Protein AF-G0P9N5-F1 (afdb_monomer_lite)

Structure (mmCIF, N/CA/C/O backbone):
data_AF-G0P9N5-F1
#
_entry.id   AF-G0P9N5-F1
#
loop_
_atom_site.group_PDB
_atom_site.id
_atom_site.type_symbol
_atom_site.label_atom_id
_atom_site.label_alt_id
_atom_site.label_comp_id
_atom_site.label_asym_id
_atom_site.label_entity_id
_atom_site.label_seq_id
_atom_site.pdbx_PDB_ins_code
_atom_site.Cartn_x
_atom_site.Cartn_y
_atom_site.Cartn_z
_atom_site.occupancy
_atom_site.B_iso_or_equiv
_atom_site.auth_seq_id
_atom_site.auth_comp_id
_atom_site.auth_asym_id
_atom_site.auth_atom_id
_atom_site.pdbx_PDB_model_num
ATOM 1 N N . MET A 1 1 ? 4.179 -7.956 20.079 1.00 79.69 1 MET A N 1
ATOM 2 C CA . MET A 1 1 ? 4.029 -6.552 19.658 1.00 79.69 1 MET A CA 1
ATOM 3 C C . MET A 1 1 ? 4.506 -5.676 20.806 1.00 79.69 1 MET A C 1
ATOM 5 O O . MET A 1 1 ? 4.183 -6.007 21.941 1.00 79.69 1 MET A O 1
ATOM 9 N N . ASP A 1 2 ? 5.314 -4.640 20.564 1.00 86.56 2 ASP A N 1
ATOM 10 C CA . ASP A 1 2 ? 5.724 -3.735 21.650 1.00 86.56 2 ASP A CA 1
ATOM 11 C C . ASP A 1 2 ? 4.622 -2.709 21.984 1.00 86.56 2 ASP A C 1
ATOM 13 O O . ASP A 1 2 ? 3.670 -2.524 21.223 1.00 86.56 2 ASP A O 1
ATOM 17 N N . SER A 1 3 ? 4.742 -2.040 23.137 1.00 86.06 3 SER A N 1
ATOM 18 C CA . SER A 1 3 ? 3.736 -1.074 23.605 1.00 86.06 3 SER A CA 1
ATOM 19 C C . SER A 1 3 ? 3.546 0.111 22.653 1.00 86.06 3 SER A C 1
ATOM 21 O O . SER A 1 3 ? 2.444 0.643 22.566 1.00 86.06 3 SER A O 1
ATOM 23 N N . TYR A 1 4 ? 4.588 0.515 21.920 1.00 90.88 4 TYR A N 1
ATOM 24 C CA . TYR A 1 4 ? 4.510 1.639 20.989 1.00 90.88 4 TYR A CA 1
ATOM 25 C C . TYR A 1 4 ? 3.725 1.252 19.738 1.00 90.88 4 TYR A C 1
ATOM 27 O O . TYR A 1 4 ? 2.797 1.953 19.354 1.00 90.88 4 TYR A O 1
ATOM 35 N N . GLN A 1 5 ? 4.045 0.098 19.156 1.00 91.69 5 GLN A N 1
ATOM 36 C CA . GLN A 1 5 ? 3.329 -0.480 18.030 1.00 91.69 5 GLN A CA 1
ATOM 37 C C . GLN A 1 5 ? 1.848 -0.701 18.365 1.00 91.69 5 GLN A C 1
ATOM 39 O O . GLN A 1 5 ? 0.989 -0.397 17.539 1.00 91.69 5 GLN A O 1
ATOM 44 N N . MET A 1 6 ? 1.545 -1.141 19.590 1.00 91.19 6 MET A N 1
ATOM 45 C CA . MET A 1 6 ? 0.173 -1.337 20.063 1.00 91.19 6 MET A CA 1
ATOM 46 C C . MET A 1 6 ? -0.687 -0.071 19.935 1.00 91.19 6 MET A C 1
ATOM 48 O O . MET A 1 6 ? -1.856 -0.169 19.579 1.00 91.19 6 MET A O 1
ATOM 52 N N . GLN A 1 7 ? -0.114 1.122 20.141 1.00 92.69 7 GLN A N 1
ATOM 53 C CA . GLN A 1 7 ? -0.856 2.387 20.037 1.00 92.69 7 GLN A CA 1
ATOM 54 C C . GLN A 1 7 ? -1.383 2.655 18.619 1.00 92.69 7 GLN A C 1
ATOM 56 O O . GLN A 1 7 ? -2.478 3.188 18.465 1.00 92.69 7 GLN A O 1
ATOM 61 N N . PHE A 1 8 ? -0.647 2.250 17.579 1.00 95.06 8 PHE A N 1
ATOM 62 C CA . PHE A 1 8 ? -1.079 2.413 16.184 1.00 95.06 8 PHE A CA 1
ATOM 63 C C . PHE A 1 8 ? -2.264 1.498 15.874 1.00 95.06 8 PHE A C 1
ATOM 65 O O . PHE A 1 8 ? -3.243 1.923 15.265 1.00 95.06 8 PHE A O 1
ATOM 72 N N . PHE A 1 9 ? -2.195 0.249 16.337 1.00 93.00 9 PHE A N 1
ATOM 73 C CA . PHE A 1 9 ? -3.272 -0.722 16.160 1.00 93.00 9 PHE A CA 1
ATOM 74 C C . PHE A 1 9 ? -4.510 -0.388 16.996 1.00 93.00 9 PHE A C 1
ATOM 76 O O . PHE A 1 9 ? -5.629 -0.550 16.517 1.00 93.00 9 PHE A O 1
ATOM 83 N N . MET A 1 10 ? -4.325 0.144 18.206 1.00 92.25 10 MET A N 1
ATOM 84 C CA . MET A 1 10 ? -5.418 0.685 19.014 1.00 92.25 10 MET A CA 1
ATOM 85 C C . MET A 1 10 ? -6.109 1.848 18.305 1.00 92.25 10 MET A C 1
ATOM 87 O O . MET A 1 10 ? -7.334 1.847 18.195 1.00 92.25 10 MET A O 1
ATOM 91 N N . LEU A 1 11 ? -5.344 2.807 17.771 1.00 94.69 11 LEU A N 1
ATOM 92 C CA . LEU A 1 11 ? -5.915 3.915 17.009 1.00 94.69 11 LEU A CA 1
ATOM 93 C C . LEU A 1 11 ? -6.692 3.407 15.787 1.00 94.69 11 LEU A C 1
ATOM 95 O O . LEU A 1 11 ? -7.802 3.871 15.549 1.00 94.69 11 LEU A O 1
ATOM 99 N N . ALA A 1 12 ? -6.155 2.424 15.057 1.00 92.88 12 ALA A N 1
ATOM 100 C CA . ALA A 1 12 ? -6.834 1.823 13.910 1.00 92.88 12 ALA A CA 1
ATOM 101 C C . ALA A 1 12 ? -8.199 1.231 14.292 1.00 92.88 12 ALA A C 1
ATOM 103 O O . ALA A 1 12 ? -9.190 1.505 13.618 1.00 92.88 12 ALA A O 1
ATOM 104 N N . ARG A 1 13 ? -8.285 0.519 15.424 1.00 90.81 13 ARG A N 1
ATOM 105 C CA . ARG A 1 13 ? -9.559 -0.021 15.931 1.00 90.81 13 ARG A CA 1
ATOM 106 C C . ARG A 1 13 ? -10.547 1.055 16.365 1.00 90.81 13 ARG A C 1
ATOM 108 O O . ARG A 1 13 ? -11.743 0.897 16.144 1.00 90.81 13 ARG A O 1
ATOM 115 N N . ILE A 1 14 ? -10.072 2.146 16.961 1.00 91.75 14 ILE A N 1
ATOM 116 C CA . ILE A 1 14 ? -10.940 3.273 17.334 1.00 91.75 14 ILE A CA 1
ATOM 117 C C . ILE A 1 14 ? -11.483 3.969 16.077 1.00 91.75 14 ILE A C 1
ATOM 119 O O . ILE A 1 14 ? -12.659 4.326 16.034 1.00 91.75 14 ILE A O 1
ATOM 123 N N . VAL A 1 15 ? -10.655 4.123 15.039 1.00 91.44 15 VAL A N 1
ATOM 124 C CA . VAL A 1 15 ? -11.081 4.656 13.734 1.00 91.44 15 VAL A CA 1
ATOM 125 C C . VAL A 1 15 ? -12.124 3.745 13.083 1.00 91.44 15 VAL A C 1
ATOM 127 O O . VAL A 1 15 ? -13.168 4.235 12.659 1.00 91.44 15 VAL A O 1
ATOM 130 N N . GLU A 1 16 ? -11.909 2.427 13.079 1.00 88.75 16 GLU A N 1
ATOM 131 C CA . GLU A 1 16 ? -12.883 1.445 12.572 1.00 88.75 16 GLU A CA 1
ATOM 132 C C . GLU A 1 16 ? -14.216 1.458 13.326 1.00 88.75 16 GLU A C 1
ATOM 134 O O . GLU A 1 16 ? -15.265 1.243 12.718 1.00 88.75 16 GLU A O 1
ATOM 139 N N . ALA A 1 17 ? -14.205 1.741 14.632 1.00 85.12 17 ALA A N 1
ATOM 140 C CA . ALA A 1 17 ? -15.429 1.852 15.423 1.00 85.12 17 ALA A CA 1
ATOM 141 C C . ALA A 1 17 ? -16.330 3.028 14.980 1.00 85.12 17 ALA A C 1
ATOM 143 O O . ALA A 1 17 ? -17.508 3.069 15.337 1.00 85.12 17 ALA A O 1
ATOM 144 N N . ASN A 1 18 ? -15.799 3.949 14.163 1.00 84.06 18 ASN A N 1
ATOM 145 C CA . ASN A 1 18 ? -16.530 5.007 13.463 1.00 84.06 18 ASN A CA 1
ATOM 146 C C . ASN A 1 18 ? -17.290 5.983 14.389 1.00 84.06 18 ASN A C 1
ATOM 148 O O . ASN A 1 18 ? -18.341 6.515 14.025 1.00 84.06 18 ASN A O 1
ATOM 152 N N . ASN A 1 19 ? -16.748 6.242 15.585 1.00 87.25 19 ASN A N 1
ATOM 153 C CA . ASN A 1 19 ? -17.255 7.235 16.535 1.00 87.25 19 ASN A CA 1
ATOM 154 C C . ASN A 1 19 ? -16.363 8.489 16.524 1.00 87.25 19 ASN A C 1
ATOM 156 O O . ASN A 1 19 ? -15.236 8.470 17.016 1.00 87.25 19 ASN A O 1
ATOM 160 N N . ASN A 1 20 ? -16.864 9.597 15.967 1.00 89.00 20 ASN A N 1
ATOM 161 C CA . ASN A 1 20 ? -16.078 10.816 15.750 1.00 89.00 20 ASN A CA 1
ATOM 162 C C . ASN A 1 20 ? -15.475 11.428 17.023 1.00 89.00 20 ASN A C 1
ATOM 164 O O . ASN A 1 20 ? -14.359 11.952 16.959 1.00 89.00 20 ASN A O 1
ATOM 168 N N . ASP A 1 21 ? -16.177 11.383 18.153 1.00 88.88 21 ASP A N 1
ATOM 169 C CA . ASP A 1 21 ? -15.684 11.982 19.397 1.00 88.88 21 ASP A CA 1
ATOM 170 C C . ASP A 1 21 ? -14.519 11.149 19.946 1.00 88.88 21 ASP A C 1
ATOM 172 O O . ASP A 1 21 ? -13.428 11.676 20.177 1.00 88.88 21 ASP A O 1
ATOM 176 N N . SER A 1 22 ? -14.700 9.827 20.006 1.00 89.44 22 SER A N 1
ATOM 177 C CA . SER A 1 22 ? -13.661 8.875 20.410 1.00 89.44 22 SER A CA 1
ATOM 178 C C . SER A 1 22 ? -12.437 8.918 19.497 1.00 89.44 22 SER A C 1
ATOM 180 O O . SER A 1 22 ? -11.307 8.911 19.987 1.00 89.44 22 SER A O 1
ATOM 182 N N . ILE A 1 23 ? -12.639 9.028 18.179 1.00 92.62 23 ILE A N 1
ATOM 183 C CA . ILE A 1 23 ? -11.553 9.196 17.204 1.00 92.62 23 ILE A CA 1
ATOM 184 C C . ILE A 1 23 ? -10.782 10.486 17.483 1.00 92.62 23 ILE A C 1
ATOM 186 O O . ILE A 1 23 ? -9.555 10.468 17.529 1.00 92.62 23 ILE A O 1
ATOM 190 N N . THR A 1 24 ? -11.482 11.600 17.703 1.00 93.94 24 THR A N 1
ATOM 191 C CA . THR A 1 24 ? -10.845 12.901 17.951 1.00 93.94 24 THR A CA 1
ATOM 192 C C . THR A 1 24 ? -9.972 12.859 19.203 1.00 93.94 24 THR A C 1
ATOM 194 O O . THR A 1 24 ? -8.814 13.275 19.155 1.00 93.94 24 THR A O 1
ATOM 197 N N . THR A 1 25 ? -10.488 12.317 20.308 1.00 92.44 25 THR A N 1
ATOM 198 C CA . THR A 1 25 ? -9.721 12.165 21.551 1.00 92.44 25 THR A CA 1
ATOM 199 C C . THR A 1 25 ? -8.531 11.222 21.368 1.00 92.44 25 THR A C 1
ATOM 201 O O . THR A 1 25 ? -7.423 11.548 21.791 1.00 92.44 25 THR A O 1
ATOM 204 N N . ALA A 1 26 ? -8.724 10.084 20.696 1.00 93.44 26 ALA A N 1
ATOM 205 C CA . ALA A 1 26 ? -7.655 9.116 20.465 1.00 93.44 26 ALA A CA 1
ATOM 206 C C . ALA A 1 26 ? -6.523 9.690 19.603 1.00 93.44 26 ALA A C 1
ATOM 208 O O . ALA A 1 26 ? -5.356 9.496 19.932 1.00 93.44 26 ALA A O 1
ATOM 209 N N . VAL A 1 27 ? -6.849 10.444 18.548 1.00 95.00 27 VAL A N 1
ATOM 210 C CA . VAL A 1 27 ? -5.852 11.131 17.712 1.00 95.00 27 VAL A CA 1
ATOM 211 C C . VAL A 1 27 ? -5.059 12.149 18.535 1.00 95.00 27 VAL A C 1
ATOM 213 O O . VAL A 1 27 ? -3.834 12.157 18.464 1.00 95.00 27 VAL A O 1
ATOM 216 N N . GLN A 1 28 ? -5.724 12.957 19.366 1.00 94.44 28 GLN A N 1
ATOM 217 C CA . GLN A 1 28 ? -5.048 13.956 20.205 1.00 94.44 28 GLN A CA 1
ATOM 218 C C . GLN A 1 28 ? -4.079 13.335 21.217 1.00 94.44 28 GLN A C 1
ATOM 220 O O . GLN A 1 28 ? -3.029 13.913 21.491 1.00 94.44 28 GLN A O 1
ATOM 225 N N . GLU A 1 29 ? -4.411 12.177 21.793 1.00 92.38 29 GLU A N 1
ATOM 226 C CA . GLU A 1 29 ? -3.486 11.444 22.665 1.00 92.38 29 GLU A CA 1
ATOM 227 C C . GLU A 1 29 ? -2.353 10.792 21.867 1.00 92.38 29 GLU A C 1
ATOM 229 O O . GLU A 1 29 ? -1.189 10.864 22.265 1.00 92.38 29 GLU A O 1
ATOM 234 N N . PHE A 1 30 ? -2.673 10.212 20.711 1.00 94.56 30 PHE A N 1
ATOM 235 C CA . PHE A 1 30 ? -1.700 9.576 19.831 1.00 94.56 30 PHE A CA 1
ATOM 236 C C . PHE A 1 30 ? -0.633 10.561 19.329 1.00 94.56 30 PHE A C 1
ATOM 238 O O . PHE A 1 30 ? 0.551 10.231 19.299 1.00 94.56 30 PHE A O 1
ATOM 245 N N . GLU A 1 31 ? -1.013 11.798 19.007 1.00 93.00 31 GLU A N 1
ATOM 246 C CA . GLU A 1 31 ? -0.085 12.848 18.566 1.00 93.00 31 GLU A CA 1
ATOM 247 C C . GLU A 1 31 ? 0.925 13.279 19.643 1.00 93.00 31 GLU A C 1
ATOM 249 O O . GLU A 1 31 ? 1.965 13.852 19.315 1.00 93.00 31 GLU A O 1
ATOM 254 N N . LYS A 1 32 ? 0.675 12.974 20.925 1.00 93.19 32 LYS A N 1
ATOM 255 C CA . LYS A 1 32 ? 1.631 13.235 22.016 1.00 93.19 32 LYS A CA 1
ATOM 256 C C . LYS A 1 32 ? 2.762 12.208 22.065 1.00 93.19 32 LYS A C 1
ATOM 258 O O . LYS A 1 32 ? 3.743 12.419 22.782 1.00 93.19 32 LYS A O 1
ATOM 263 N N . LEU A 1 33 ? 2.630 11.086 21.356 1.00 91.12 33 LEU A N 1
ATOM 264 C CA . LEU A 1 33 ? 3.639 10.036 21.345 1.00 91.12 33 LEU A CA 1
ATOM 265 C C . LEU A 1 33 ? 4.915 10.510 20.631 1.00 91.12 33 LEU A C 1
ATOM 267 O O . LEU A 1 33 ? 4.849 11.216 19.622 1.00 91.12 33 LEU A O 1
ATOM 271 N N . PRO A 1 34 ? 6.104 10.091 21.102 1.00 89.50 34 PRO A N 1
ATOM 272 C CA . PRO A 1 34 ? 7.343 10.397 20.406 1.00 89.50 34 PRO A CA 1
ATOM 273 C C . PRO A 1 34 ? 7.343 9.735 19.023 1.00 89.50 34 PRO A C 1
ATOM 275 O O . PRO A 1 34 ? 7.032 8.549 18.892 1.00 89.50 34 PRO A O 1
ATOM 278 N N . ARG A 1 35 ? 7.726 10.484 17.986 1.00 89.25 35 ARG A N 1
ATOM 279 C CA . ARG A 1 35 ? 7.916 9.936 16.637 1.00 89.25 35 ARG A CA 1
ATOM 280 C C . ARG A 1 35 ? 9.234 9.168 16.586 1.00 89.25 35 ARG A C 1
ATOM 282 O O . ARG A 1 35 ? 10.292 9.753 16.801 1.00 89.25 35 ARG A O 1
ATOM 289 N N . LYS A 1 36 ? 9.151 7.860 16.346 1.00 90.62 36 LYS A N 1
ATOM 290 C CA . LYS A 1 36 ? 10.304 6.974 16.132 1.00 90.62 36 LYS A CA 1
ATOM 291 C C . LYS A 1 36 ? 10.555 6.775 14.635 1.00 90.62 36 LYS A C 1
ATOM 293 O O . LYS A 1 36 ? 9.676 7.055 13.823 1.00 90.62 36 LYS A O 1
ATOM 298 N N . ASP A 1 37 ? 11.715 6.228 14.281 1.00 87.12 37 ASP A N 1
ATOM 299 C CA . ASP A 1 37 ? 12.141 6.044 12.882 1.00 87.12 37 ASP A CA 1
ATOM 300 C C . ASP A 1 37 ? 11.184 5.174 12.046 1.00 87.12 37 ASP A C 1
ATOM 302 O O . ASP A 1 37 ? 11.067 5.362 10.837 1.00 87.12 37 ASP A O 1
ATOM 306 N N . ASN A 1 38 ? 10.460 4.256 12.696 1.00 90.38 38 ASN A N 1
ATOM 307 C CA . ASN A 1 38 ? 9.492 3.351 12.073 1.00 90.38 38 ASN A CA 1
ATOM 308 C C . ASN A 1 38 ? 8.044 3.880 12.070 1.00 90.38 38 ASN A C 1
ATOM 310 O O . ASN A 1 38 ? 7.113 3.108 11.842 1.00 90.38 38 ASN A O 1
ATOM 314 N N . TYR A 1 39 ? 7.827 5.166 12.369 1.00 93.00 39 TYR A N 1
ATOM 315 C CA . TYR A 1 39 ? 6.491 5.766 12.456 1.00 93.00 39 TYR A CA 1
ATOM 316 C C . TYR A 1 39 ? 5.670 5.549 11.175 1.00 93.00 39 TYR A C 1
ATOM 318 O O . TYR A 1 39 ? 4.539 5.069 11.241 1.00 93.00 39 TYR A O 1
ATOM 326 N N . THR A 1 40 ? 6.249 5.851 10.009 1.00 94.00 40 THR A N 1
ATOM 327 C CA . THR A 1 40 ? 5.569 5.742 8.708 1.00 94.00 40 THR A CA 1
ATOM 328 C C . THR A 1 40 ? 5.185 4.294 8.402 1.00 94.00 40 THR A C 1
ATOM 330 O O . THR A 1 40 ? 4.051 4.015 8.019 1.00 94.00 40 THR A O 1
ATOM 333 N N . GLU A 1 41 ? 6.103 3.357 8.633 1.00 93.81 41 GLU A N 1
ATOM 334 C CA . GLU A 1 41 ? 5.874 1.929 8.434 1.00 93.81 41 GLU A CA 1
ATOM 335 C C . GLU A 1 41 ? 4.774 1.393 9.349 1.00 93.81 41 GLU A C 1
ATOM 337 O O . GLU A 1 41 ? 3.968 0.570 8.924 1.00 93.81 41 GLU A O 1
ATOM 342 N N . LEU A 1 42 ? 4.715 1.856 10.600 1.00 94.69 42 LEU A N 1
ATOM 343 C CA . LEU A 1 42 ? 3.679 1.442 11.543 1.00 94.69 42 LEU A CA 1
ATOM 344 C C . LEU A 1 42 ? 2.299 2.000 11.178 1.00 94.69 42 LEU A C 1
ATOM 346 O O . LEU A 1 42 ? 1.322 1.259 11.282 1.00 94.69 42 LEU A O 1
ATOM 350 N N . MET A 1 43 ? 2.212 3.248 10.704 1.00 95.75 43 MET A N 1
ATOM 351 C CA . MET A 1 43 ? 0.961 3.821 10.181 1.00 95.75 43 MET A CA 1
ATOM 352 C C . MET A 1 43 ? 0.423 3.002 9.001 1.00 95.75 43 MET A C 1
ATOM 354 O O . MET A 1 43 ? -0.761 2.658 8.971 1.00 95.75 43 MET A O 1
ATOM 358 N N . ASP A 1 44 ? 1.297 2.663 8.048 1.00 94.94 44 ASP A N 1
ATOM 359 C CA . ASP A 1 44 ? 0.935 1.877 6.866 1.00 94.94 44 ASP A CA 1
ATOM 360 C C . ASP A 1 44 ? 0.583 0.428 7.243 1.00 94.94 44 ASP A C 1
ATOM 362 O O . ASP A 1 44 ? -0.426 -0.103 6.774 1.00 94.94 44 ASP A O 1
ATOM 366 N N . LYS A 1 45 ? 1.351 -0.197 8.150 1.00 92.88 45 LYS A N 1
ATOM 367 C CA . LYS A 1 45 ? 1.092 -1.561 8.640 1.00 92.88 45 LYS A CA 1
ATOM 368 C C . LYS A 1 45 ? -0.245 -1.657 9.378 1.00 92.88 45 LYS A C 1
ATOM 370 O O . LYS A 1 45 ? -0.967 -2.634 9.190 1.00 92.88 45 LYS A O 1
ATOM 375 N N . ALA A 1 46 ? -0.592 -0.644 10.174 1.00 92.62 46 ALA A N 1
ATOM 376 C CA . ALA A 1 46 ? -1.893 -0.524 10.833 1.00 92.62 46 ALA A CA 1
ATOM 377 C C . ALA A 1 46 ? -3.037 -0.168 9.865 1.00 92.62 46 ALA A C 1
ATOM 379 O O . ALA A 1 46 ? -4.186 -0.088 10.284 1.00 92.62 46 ALA A O 1
ATOM 380 N N . ASN A 1 47 ? -2.735 0.039 8.576 1.00 92.94 47 ASN A N 1
ATOM 381 C CA . ASN A 1 47 ? -3.693 0.380 7.527 1.00 92.94 47 ASN A CA 1
ATOM 382 C C . ASN A 1 47 ? -4.485 1.676 7.806 1.00 92.94 47 ASN A C 1
ATOM 384 O O . ASN A 1 47 ? -5.553 1.894 7.236 1.00 92.94 47 ASN A O 1
ATOM 388 N N . LEU A 1 48 ? -3.951 2.562 8.655 1.00 94.44 48 LEU A N 1
ATOM 389 C CA . LEU A 1 48 ? -4.622 3.791 9.085 1.00 94.44 48 LEU A CA 1
ATOM 390 C C . LEU A 1 48 ? -5.014 4.713 7.916 1.00 94.44 48 LEU A C 1
ATOM 392 O O . LEU A 1 48 ? -6.145 5.199 7.922 1.00 94.44 48 LEU A O 1
ATOM 396 N N . PRO A 1 49 ? -4.164 4.947 6.890 1.00 95.19 49 PRO A N 1
ATOM 397 C CA . PRO A 1 49 ? -4.539 5.817 5.773 1.00 95.19 49 PRO A CA 1
ATOM 398 C C . PRO A 1 49 ? -5.775 5.331 5.015 1.00 95.19 49 PRO A C 1
ATOM 400 O O . PRO A 1 49 ? -6.582 6.144 4.570 1.00 95.19 49 PRO A O 1
ATOM 403 N N . PHE A 1 50 ? -5.931 4.011 4.890 1.00 94.50 50 PHE A N 1
ATOM 404 C CA . PHE A 1 50 ? -7.111 3.413 4.282 1.00 94.50 50 PHE A CA 1
ATOM 405 C C . PHE A 1 50 ? -8.338 3.597 5.178 1.00 94.50 50 PHE A C 1
ATOM 407 O O . PHE A 1 50 ? -9.342 4.105 4.694 1.00 94.50 50 PHE A O 1
ATOM 414 N N . LEU A 1 51 ? -8.235 3.259 6.468 1.00 93.06 51 LEU A N 1
ATOM 415 C CA . LEU A 1 51 ? -9.355 3.290 7.421 1.00 93.06 51 LEU A CA 1
ATOM 416 C C . LEU A 1 51 ? -9.937 4.693 7.656 1.00 93.06 51 LEU A C 1
ATOM 418 O O . LEU A 1 51 ? -11.105 4.844 8.002 1.00 93.06 51 LEU A O 1
ATOM 422 N N . VAL A 1 52 ? -9.126 5.735 7.469 1.00 94.62 52 VAL A N 1
ATOM 423 C CA . VAL A 1 52 ? -9.578 7.132 7.569 1.00 94.62 52 VAL A CA 1
ATOM 424 C C . VAL A 1 52 ? -10.303 7.602 6.309 1.00 94.62 52 VAL A C 1
ATOM 426 O O . VAL A 1 52 ? -11.178 8.465 6.388 1.00 94.62 52 VAL A O 1
ATOM 429 N N . ASP A 1 53 ? -9.949 7.063 5.143 1.00 93.31 53 ASP A N 1
ATOM 430 C CA . ASP A 1 53 ? -10.617 7.401 3.886 1.00 93.31 53 ASP A CA 1
ATOM 431 C C . ASP A 1 53 ? -11.870 6.531 3.660 1.00 93.31 53 ASP A C 1
ATOM 433 O O . ASP A 1 53 ? -12.868 7.014 3.119 1.00 93.31 53 ASP A O 1
ATOM 437 N N . PHE A 1 54 ? -11.825 5.265 4.085 1.00 91.81 54 PHE A N 1
ATOM 438 C CA . PHE A 1 54 ? -12.821 4.234 3.810 1.00 91.81 54 PHE A CA 1
ATOM 439 C C . PHE A 1 54 ? -13.080 3.342 5.027 1.00 91.81 54 PHE A C 1
ATOM 441 O O . PHE A 1 54 ? -12.174 3.052 5.800 1.00 91.81 54 PHE A O 1
ATOM 448 N N . ASN A 1 55 ? -14.310 2.851 5.171 1.00 85.81 55 ASN A N 1
ATOM 449 C CA . ASN A 1 55 ? -14.638 1.802 6.134 1.00 85.81 55 ASN A CA 1
ATOM 450 C C . ASN A 1 55 ? -14.240 0.405 5.604 1.00 85.81 55 ASN A C 1
ATOM 452 O O . ASN A 1 55 ? -13.825 0.250 4.453 1.00 85.81 55 ASN A O 1
ATOM 456 N N . GLU A 1 56 ? -14.402 -0.638 6.426 1.00 78.44 56 GLU A N 1
ATOM 457 C CA . GLU A 1 56 ? -14.084 -2.027 6.043 1.00 78.44 56 GLU A CA 1
ATOM 458 C C . GLU A 1 56 ? -14.849 -2.522 4.799 1.00 78.44 56 GLU A C 1
ATOM 460 O O . GLU A 1 56 ? -14.366 -3.402 4.085 1.00 78.44 56 GLU A O 1
ATOM 465 N N . ALA A 1 57 ? -16.028 -1.956 4.517 1.00 82.56 57 ALA A N 1
ATOM 466 C CA . ALA A 1 57 ? -16.828 -2.279 3.336 1.00 82.56 57 ALA A CA 1
ATOM 467 C C . ALA A 1 57 ? -16.357 -1.544 2.063 1.00 82.56 57 ALA A C 1
ATOM 469 O O . ALA A 1 57 ? -16.881 -1.801 0.979 1.00 82.56 57 ALA A O 1
ATOM 470 N N . GLY A 1 58 ? -15.368 -0.651 2.172 1.00 81.75 58 GLY A N 1
ATOM 471 C CA . GLY A 1 58 ? -14.873 0.175 1.070 1.00 81.75 58 GLY A CA 1
ATOM 472 C C . GLY A 1 58 ? -15.745 1.397 0.767 1.00 81.75 58 GLY A C 1
ATOM 473 O O . GLY A 1 58 ? -15.579 2.024 -0.278 1.00 81.75 58 GLY A O 1
ATOM 474 N N . GLU A 1 59 ? -16.670 1.754 1.657 1.00 87.19 59 GLU A N 1
ATOM 475 C CA . GLU A 1 59 ? -17.462 2.981 1.554 1.00 87.19 59 GLU A CA 1
ATOM 476 C C . GLU A 1 59 ? -16.722 4.146 2.227 1.00 87.19 59 GLU A C 1
ATOM 478 O O . GLU A 1 59 ? -15.922 3.909 3.133 1.00 87.19 59 GLU A O 1
ATOM 483 N N . PRO A 1 60 ? -16.972 5.410 1.841 1.00 86.38 60 PRO A N 1
ATOM 484 C CA . PRO A 1 60 ? -16.349 6.558 2.497 1.00 86.38 60 PRO A CA 1
ATOM 485 C C . PRO A 1 60 ? -16.567 6.548 4.019 1.00 86.38 60 PRO A C 1
ATOM 487 O O . PRO A 1 60 ? -17.705 6.463 4.485 1.00 86.38 60 PRO A O 1
ATOM 490 N N . ALA A 1 61 ? -15.479 6.650 4.787 1.00 85.44 61 ALA A N 1
ATOM 491 C CA . ALA A 1 61 ? -15.539 6.696 6.249 1.00 85.44 61 ALA A CA 1
ATOM 492 C C . ALA A 1 61 ? -16.191 7.998 6.757 1.00 85.44 61 ALA A C 1
ATOM 494 O O . ALA A 1 61 ? -16.342 8.976 6.010 1.00 85.44 61 ALA A O 1
ATOM 495 N N . ALA A 1 62 ? -16.572 8.041 8.042 1.00 80.38 62 ALA A N 1
ATOM 496 C CA . ALA A 1 62 ? -17.099 9.268 8.634 1.00 80.38 62 ALA A CA 1
ATOM 497 C C . ALA A 1 62 ? -16.092 10.421 8.518 1.00 80.38 62 ALA A C 1
ATOM 499 O O . ALA A 1 62 ? -14.877 10.256 8.646 1.00 80.38 62 ALA A O 1
ATOM 500 N N . ASN A 1 63 ? -16.610 11.628 8.279 1.00 85.31 63 ASN A N 1
ATOM 501 C CA . ASN A 1 63 ? -15.768 12.806 8.123 1.00 85.31 63 ASN A CA 1
ATOM 502 C C . ASN A 1 63 ? -15.212 13.273 9.479 1.00 85.31 63 ASN A C 1
ATOM 504 O O . ASN A 1 63 ? -15.829 14.112 10.137 1.00 85.31 63 ASN A O 1
ATOM 508 N N . ASN A 1 64 ? -14.053 12.746 9.877 1.00 93.69 64 ASN A N 1
ATOM 509 C CA . ASN A 1 64 ? -13.315 13.188 11.057 1.00 93.69 64 ASN A CA 1
ATOM 510 C C . ASN A 1 64 ? -12.104 14.057 10.670 1.00 93.69 64 ASN A C 1
ATOM 512 O O . ASN A 1 64 ? -11.134 13.571 10.088 1.00 93.69 64 ASN A O 1
ATOM 516 N N . GLU A 1 65 ? -12.139 15.345 11.016 1.00 94.31 65 GLU A N 1
ATOM 517 C CA . GLU A 1 65 ? -11.078 16.297 10.654 1.00 94.31 65 GLU A CA 1
ATOM 518 C C . GLU A 1 65 ? -9.737 16.008 11.347 1.00 94.31 65 GLU A C 1
ATOM 520 O O . GLU A 1 65 ? -8.683 16.200 10.741 1.00 94.31 65 GLU A O 1
ATOM 525 N N . ALA A 1 66 ? -9.741 15.525 12.595 1.00 95.12 66 ALA A N 1
ATOM 526 C CA . ALA A 1 66 ? -8.507 15.208 13.316 1.00 95.12 66 ALA A CA 1
ATOM 527 C C . ALA A 1 66 ? -7.768 14.042 12.641 1.00 95.12 66 ALA A C 1
ATOM 529 O O . ALA A 1 66 ? -6.595 14.170 12.290 1.00 95.12 66 ALA A O 1
ATOM 530 N N . ALA A 1 67 ? -8.479 12.950 12.351 1.00 95.50 67 ALA A N 1
ATOM 531 C CA . ALA A 1 67 ? -7.923 11.800 11.647 1.00 95.50 67 ALA A CA 1
ATOM 532 C C . ALA A 1 67 ? -7.455 12.162 10.227 1.00 95.50 67 ALA A C 1
ATOM 534 O O . ALA A 1 67 ? -6.366 11.770 9.808 1.00 95.50 67 ALA A O 1
ATOM 535 N N . LYS A 1 68 ? -8.222 12.977 9.491 1.00 95.25 68 LYS A N 1
ATOM 536 C CA . LYS A 1 68 ? -7.816 13.454 8.158 1.00 95.25 68 LYS A CA 1
ATOM 537 C C . LYS A 1 68 ? -6.546 14.297 8.195 1.00 95.25 68 LYS A C 1
ATOM 539 O O . LYS A 1 68 ? -5.692 14.143 7.321 1.00 95.25 68 LYS A O 1
ATOM 544 N N . ASN A 1 69 ? -6.400 15.167 9.192 1.00 96.00 69 ASN A N 1
ATOM 545 C CA . ASN A 1 69 ? -5.188 15.962 9.365 1.00 96.00 69 ASN A CA 1
ATOM 546 C C . ASN A 1 69 ? -3.975 15.089 9.694 1.00 96.00 69 ASN A C 1
ATOM 548 O O . ASN A 1 69 ? -2.937 15.265 9.051 1.00 96.00 69 ASN A O 1
ATOM 552 N N . LEU A 1 70 ? -4.134 14.110 10.590 1.00 96.06 70 LEU A N 1
ATOM 553 C CA . LEU A 1 70 ? -3.099 13.129 10.919 1.00 96.06 70 LEU A CA 1
ATOM 554 C C . LEU A 1 70 ? -2.624 12.377 9.665 1.00 96.06 70 LEU A C 1
ATOM 556 O O . LEU A 1 70 ? -1.428 12.308 9.384 1.00 96.06 70 LEU A O 1
ATOM 560 N N . ILE A 1 71 ? -3.556 11.859 8.856 1.00 96.25 71 ILE A N 1
ATOM 561 C CA . ILE A 1 71 ? -3.205 11.106 7.643 1.00 96.25 71 ILE A CA 1
ATOM 562 C C . ILE A 1 71 ? -2.621 12.003 6.552 1.00 96.25 71 ILE A C 1
ATOM 564 O O . ILE A 1 71 ? -1.738 11.574 5.808 1.00 96.25 71 ILE A O 1
ATOM 568 N N . ARG A 1 72 ? -3.052 13.264 6.460 1.00 96.31 72 ARG A N 1
ATOM 569 C CA . ARG A 1 72 ? -2.432 14.239 5.556 1.00 96.31 72 ARG A CA 1
ATOM 570 C C . ARG A 1 72 ? -0.970 14.488 5.923 1.00 96.31 72 ARG A C 1
ATOM 572 O O . ARG A 1 72 ? -0.130 14.537 5.027 1.00 96.31 72 ARG A O 1
ATOM 579 N N . GLU A 1 73 ? -0.665 14.635 7.211 1.00 95.31 73 GLU A N 1
ATOM 580 C CA . GLU A 1 73 ? 0.714 14.796 7.673 1.00 95.31 73 GLU A CA 1
ATOM 581 C C . GLU A 1 73 ? 1.546 13.534 7.411 1.00 95.31 73 GLU A C 1
ATOM 583 O O . GLU A 1 73 ? 2.636 13.628 6.847 1.00 95.31 73 GLU A O 1
ATOM 588 N N . HIS A 1 74 ? 1.008 12.351 7.725 1.00 95.56 74 HIS A N 1
ATOM 589 C CA . HIS A 1 74 ? 1.646 11.069 7.407 1.00 95.56 74 HIS A CA 1
ATOM 590 C C . HIS A 1 74 ? 1.994 10.951 5.919 1.00 95.56 74 HIS A C 1
ATOM 592 O O . HIS A 1 74 ? 3.144 10.690 5.574 1.00 95.56 74 HIS A O 1
ATOM 598 N N . ARG A 1 75 ? 1.036 11.217 5.020 1.00 96.69 75 ARG A N 1
ATOM 599 C CA . ARG A 1 75 ? 1.249 11.167 3.562 1.00 96.69 75 ARG A CA 1
ATOM 600 C C . ARG A 1 75 ? 2.325 12.152 3.089 1.00 96.69 75 ARG A C 1
ATOM 602 O O . ARG A 1 75 ? 3.053 11.838 2.149 1.00 96.69 75 ARG A O 1
ATOM 609 N N . LEU A 1 76 ? 2.455 13.315 3.735 1.00 96.25 76 LEU A N 1
ATOM 610 C CA . LEU A 1 76 ? 3.528 14.274 3.451 1.00 96.25 76 LEU A CA 1
ATOM 611 C C . LEU A 1 76 ? 4.899 13.743 3.890 1.00 96.25 76 LEU A C 1
ATOM 613 O O . LEU A 1 76 ? 5.848 13.790 3.116 1.00 96.25 76 LEU A O 1
ATOM 617 N N . LEU A 1 77 ? 5.016 13.214 5.109 1.00 94.38 77 LEU A N 1
ATOM 618 C CA . LEU A 1 77 ? 6.273 12.634 5.600 1.00 94.38 77 LEU A CA 1
ATOM 619 C C . LEU A 1 77 ? 6.702 11.430 4.756 1.00 94.38 77 LEU A C 1
ATOM 621 O O . LEU A 1 77 ? 7.865 11.288 4.383 1.00 94.38 77 LEU A O 1
ATOM 625 N N . LYS A 1 78 ? 5.735 10.583 4.411 1.00 95.44 78 LYS A N 1
ATOM 626 C CA . LYS A 1 78 ? 5.918 9.422 3.550 1.00 95.44 78 LYS A CA 1
ATOM 627 C C . LYS A 1 78 ? 6.400 9.811 2.159 1.00 95.44 78 LYS A C 1
ATOM 629 O O . LYS A 1 78 ? 7.328 9.187 1.662 1.00 95.44 78 LYS A O 1
ATOM 634 N N . SER A 1 79 ? 5.829 10.850 1.545 1.00 95.31 79 SER A N 1
ATOM 635 C CA . SER A 1 79 ? 6.273 11.298 0.220 1.00 95.31 79 SER A CA 1
ATOM 636 C C . SER A 1 79 ? 7.704 11.838 0.235 1.00 95.31 79 SER A C 1
ATOM 638 O O . SER A 1 79 ? 8.446 11.575 -0.708 1.00 95.31 79 SER A O 1
ATOM 640 N N . ILE A 1 80 ? 8.120 12.511 1.315 1.00 95.25 80 ILE A N 1
ATOM 641 C CA . ILE A 1 80 ? 9.513 12.939 1.509 1.00 95.25 80 ILE A CA 1
ATOM 642 C C . ILE A 1 80 ? 10.434 11.716 1.587 1.00 95.25 80 ILE A C 1
ATOM 644 O O . ILE A 1 80 ? 11.361 11.613 0.787 1.00 95.25 80 ILE A O 1
ATOM 648 N N . LYS A 1 81 ? 10.130 10.750 2.464 1.00 94.31 81 LYS A N 1
ATOM 649 C CA . LYS A 1 81 ? 10.924 9.519 2.625 1.00 94.31 81 LYS A CA 1
ATOM 650 C C . LYS A 1 81 ? 11.020 8.716 1.325 1.00 94.31 81 LYS A C 1
ATOM 652 O O . LYS A 1 81 ? 12.107 8.318 0.922 1.00 94.31 81 LYS A O 1
ATOM 657 N N . MET A 1 82 ? 9.896 8.558 0.623 1.00 94.94 82 MET A N 1
ATOM 658 C CA . MET A 1 82 ? 9.847 7.889 -0.681 1.00 94.94 82 MET A CA 1
ATOM 659 C C . MET A 1 82 ? 10.662 8.615 -1.749 1.00 94.94 82 MET A C 1
ATOM 661 O O . MET A 1 82 ? 11.190 7.989 -2.666 1.00 94.94 82 MET A O 1
ATOM 665 N N . ASN A 1 83 ? 10.773 9.938 -1.654 1.00 95.25 83 ASN A N 1
ATOM 666 C CA . ASN A 1 83 ? 11.601 10.711 -2.563 1.00 95.25 83 ASN A CA 1
ATOM 667 C C . ASN A 1 83 ? 13.099 10.566 -2.248 1.00 95.25 83 ASN A C 1
ATOM 669 O O . ASN A 1 83 ? 13.898 10.513 -3.179 1.00 95.25 83 ASN A O 1
ATOM 673 N N . GLU A 1 84 ? 13.473 10.466 -0.970 1.00 95.06 84 GLU A N 1
ATOM 674 C CA . GLU A 1 84 ? 14.859 10.258 -0.523 1.00 95.06 84 GLU A CA 1
ATOM 675 C C . GLU A 1 84 ? 15.407 8.880 -0.929 1.00 95.06 84 GLU A C 1
ATOM 677 O O . GLU A 1 84 ? 16.544 8.774 -1.388 1.00 95.06 84 GLU A O 1
ATOM 682 N N . GLU A 1 85 ? 14.599 7.823 -0.825 1.00 94.69 85 GLU A N 1
ATOM 683 C CA . GLU A 1 85 ? 15.006 6.456 -1.194 1.00 94.69 85 GLU A CA 1
ATOM 684 C C . GLU A 1 85 ? 14.940 6.177 -2.707 1.00 94.69 85 GLU A C 1
ATOM 686 O O . GLU A 1 85 ? 15.538 5.213 -3.188 1.00 94.69 85 GLU A O 1
ATOM 691 N N . LYS A 1 86 ? 14.239 7.022 -3.476 1.00 95.56 86 LYS A N 1
ATOM 692 C CA . LYS A 1 86 ? 13.896 6.788 -4.888 1.00 95.56 86 LYS A CA 1
ATOM 693 C C . LYS A 1 86 ? 15.092 6.411 -5.756 1.00 95.56 86 LYS A C 1
ATOM 695 O O . LYS A 1 86 ? 15.033 5.437 -6.499 1.00 95.56 86 LYS A O 1
ATOM 700 N N . GLN A 1 87 ? 16.182 7.174 -5.660 1.00 97.12 87 GLN A N 1
ATOM 701 C CA . GLN A 1 87 ? 17.375 6.934 -6.474 1.00 97.12 87 GLN A CA 1
ATOM 702 C C . GLN A 1 87 ? 18.041 5.600 -6.120 1.00 97.12 87 GLN A C 1
ATOM 704 O O . GLN A 1 87 ? 18.542 4.905 -7.001 1.00 97.12 87 GLN A O 1
ATOM 709 N N . VAL A 1 88 ? 18.034 5.233 -4.836 1.00 97.31 88 VAL A N 1
ATOM 710 C CA . VAL A 1 88 ? 18.595 3.965 -4.361 1.00 97.31 88 VAL A CA 1
ATOM 711 C C . VAL A 1 88 ? 17.755 2.797 -4.870 1.00 97.31 88 VAL A C 1
ATOM 713 O O . VAL A 1 88 ? 18.314 1.835 -5.389 1.00 97.31 88 VAL A O 1
ATOM 716 N N . ILE A 1 89 ? 16.425 2.902 -4.797 1.00 97.56 89 ILE A N 1
ATOM 717 C CA . ILE A 1 89 ? 15.504 1.898 -5.348 1.00 97.56 89 ILE A CA 1
ATOM 718 C C . ILE A 1 89 ? 15.716 1.745 -6.856 1.00 97.56 89 ILE A C 1
ATOM 720 O O . ILE A 1 89 ? 15.872 0.624 -7.330 1.00 97.56 89 ILE A O 1
ATOM 724 N N . ALA A 1 90 ? 15.787 2.850 -7.603 1.00 97.69 90 ALA A N 1
ATOM 725 C CA . ALA A 1 90 ? 16.016 2.821 -9.046 1.00 97.69 90 ALA A CA 1
ATOM 726 C C . ALA A 1 90 ? 17.346 2.139 -9.412 1.00 97.69 90 ALA A C 1
ATOM 728 O O . ALA A 1 90 ? 17.382 1.297 -10.306 1.00 97.69 90 ALA A O 1
ATOM 729 N N . ASN A 1 91 ? 18.430 2.445 -8.692 1.00 97.88 91 ASN A N 1
ATOM 730 C CA . ASN A 1 91 ? 19.731 1.813 -8.919 1.00 97.88 91 ASN A CA 1
ATOM 731 C C . ASN A 1 91 ? 19.711 0.313 -8.585 1.00 97.88 91 ASN A C 1
ATOM 733 O O . ASN A 1 91 ? 20.219 -0.490 -9.361 1.00 97.88 91 ASN A O 1
ATOM 737 N N . ASN A 1 92 ? 19.091 -0.077 -7.468 1.00 98.00 92 ASN A N 1
ATOM 738 C CA . ASN A 1 92 ? 18.954 -1.487 -7.100 1.00 98.00 92 ASN A CA 1
ATOM 739 C C . ASN A 1 92 ? 18.084 -2.247 -8.111 1.00 98.00 92 ASN A C 1
ATOM 741 O O . ASN A 1 92 ? 18.388 -3.384 -8.444 1.00 98.00 92 ASN A O 1
ATOM 745 N N . PHE A 1 93 ? 17.024 -1.626 -8.631 1.00 97.75 93 PHE A N 1
ATOM 746 C CA . PHE A 1 93 ? 16.192 -2.221 -9.673 1.00 97.75 93 PHE A CA 1
ATOM 747 C C . PHE A 1 93 ? 16.977 -2.428 -10.969 1.00 97.75 93 PHE A C 1
ATOM 749 O O . PHE A 1 93 ? 16.916 -3.503 -11.560 1.00 97.75 93 PHE A O 1
ATOM 756 N N . TYR A 1 94 ? 17.758 -1.423 -11.376 1.00 97.62 94 TYR A N 1
ATOM 757 C CA . TYR A 1 94 ? 18.669 -1.534 -12.512 1.00 97.62 94 TYR A CA 1
ATOM 758 C C . TYR A 1 94 ? 19.642 -2.707 -12.334 1.00 97.62 94 TYR A C 1
ATOM 760 O O . TYR A 1 94 ? 19.719 -3.577 -13.197 1.00 97.62 94 TYR A O 1
ATOM 768 N N . GLU A 1 95 ? 20.335 -2.776 -11.191 1.00 96.75 95 GLU A N 1
ATOM 769 C CA . GLU A 1 95 ? 21.253 -3.880 -10.884 1.00 96.75 95 GLU A CA 1
ATOM 770 C C . GLU A 1 95 ? 20.552 -5.242 -10.903 1.00 96.75 95 GLU A C 1
ATOM 772 O O . GLU A 1 95 ? 21.131 -6.219 -11.378 1.00 96.75 95 GLU A O 1
ATOM 777 N N . ALA A 1 96 ? 19.316 -5.310 -10.402 1.00 95.06 96 ALA A N 1
ATOM 778 C CA . ALA A 1 96 ? 18.534 -6.536 -10.385 1.00 95.06 96 ALA A CA 1
ATOM 779 C C . ALA A 1 96 ? 18.237 -7.023 -11.809 1.00 95.06 96 ALA A C 1
ATOM 781 O O . ALA A 1 96 ? 18.496 -8.184 -12.113 1.00 95.06 96 ALA A O 1
ATOM 782 N N . LEU A 1 97 ? 17.748 -6.145 -12.691 1.00 94.75 97 LEU A N 1
ATOM 783 C CA . LEU A 1 97 ? 17.396 -6.529 -14.059 1.00 94.75 97 LEU A CA 1
ATOM 784 C C . LEU A 1 97 ? 18.617 -6.848 -14.922 1.00 94.75 97 LEU A C 1
ATOM 786 O O . LEU A 1 97 ? 18.586 -7.837 -15.649 1.00 94.75 97 LEU A O 1
ATOM 790 N N . ILE A 1 98 ? 19.703 -6.076 -14.807 1.00 94.75 98 ILE A N 1
ATOM 791 C CA . ILE A 1 98 ? 20.967 -6.406 -15.481 1.00 94.75 98 ILE A CA 1
ATOM 792 C C . ILE A 1 98 ? 21.462 -7.772 -14.998 1.00 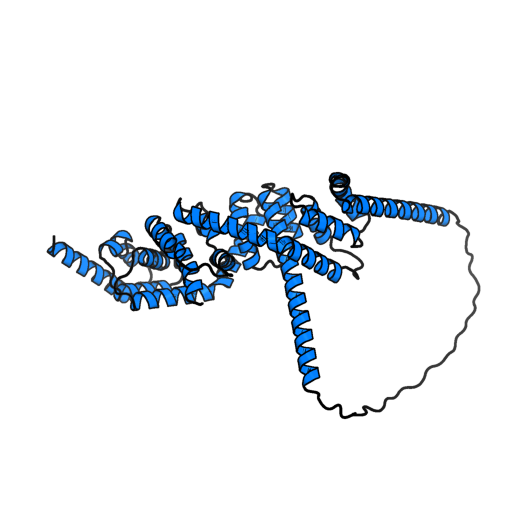94.75 98 ILE A C 1
ATOM 794 O O . ILE A 1 98 ? 21.739 -8.648 -15.808 1.00 94.75 98 ILE A O 1
ATOM 798 N N . GLY A 1 99 ? 21.504 -8.002 -13.683 1.00 91.25 99 GLY A N 1
ATOM 799 C CA . GLY A 1 99 ? 21.936 -9.285 -13.129 1.00 91.25 99 GLY A CA 1
ATOM 800 C C . GLY A 1 99 ? 21.063 -10.470 -13.555 1.00 91.25 99 GLY A C 1
ATOM 801 O O . GLY A 1 99 ? 21.585 -11.572 -13.706 1.00 91.25 99 GLY A O 1
ATOM 802 N N . MET A 1 100 ? 19.760 -10.248 -13.760 1.00 90.12 100 MET A N 1
ATOM 803 C CA . MET A 1 100 ? 18.816 -11.274 -14.214 1.00 90.12 100 MET A CA 1
ATOM 804 C C . MET A 1 100 ? 18.943 -11.587 -15.705 1.00 90.12 100 MET A C 1
ATOM 806 O O . MET A 1 100 ? 18.862 -12.755 -16.061 1.00 90.12 100 MET A O 1
ATOM 810 N N . TYR A 1 101 ? 19.127 -10.578 -16.562 1.00 91.06 101 TYR A N 1
ATOM 811 C CA . TYR A 1 101 ? 18.956 -10.738 -18.012 1.00 91.06 101 TYR A CA 1
ATOM 812 C C . TYR A 1 101 ? 20.233 -10.579 -18.843 1.00 91.06 101 TYR A C 1
ATOM 814 O O . TYR A 1 101 ? 20.214 -10.883 -20.025 1.00 91.06 101 TYR A O 1
ATOM 822 N N . GLN A 1 102 ? 21.369 -10.186 -18.260 1.00 79.94 102 GLN A N 1
ATOM 823 C CA . GLN A 1 102 ? 22.624 -9.974 -19.006 1.00 79.94 102 GLN A CA 1
ATOM 824 C C . GLN A 1 102 ? 23.163 -11.226 -19.731 1.00 79.94 102 GLN A C 1
ATOM 826 O O . GLN A 1 102 ? 24.052 -11.117 -20.571 1.00 79.94 102 GLN A O 1
ATOM 831 N N . LYS A 1 103 ? 22.684 -12.424 -19.380 1.00 77.25 103 LYS A N 1
ATOM 832 C CA . LYS A 1 103 ? 23.074 -13.694 -20.018 1.00 77.25 103 LYS A CA 1
ATOM 833 C C . LYS A 1 103 ? 21.898 -14.436 -20.649 1.00 77.25 103 LYS A C 1
ATOM 835 O O . LYS A 1 103 ? 22.079 -15.569 -21.083 1.00 77.25 103 LYS A O 1
ATOM 840 N N . GLU A 1 104 ? 20.714 -13.841 -20.621 1.00 78.69 104 GLU A N 1
ATOM 841 C CA . GLU A 1 104 ? 19.516 -14.446 -21.187 1.00 78.69 104 GLU A CA 1
ATOM 842 C C . GLU A 1 104 ? 19.445 -14.095 -22.673 1.00 78.69 104 GLU A C 1
ATOM 844 O O . GLU A 1 104 ? 19.750 -12.970 -23.060 1.00 78.69 104 GLU A O 1
ATOM 849 N N . GLU A 1 105 ? 19.065 -15.065 -23.504 1.00 74.12 105 GLU A N 1
ATOM 850 C CA . GLU A 1 105 ? 18.925 -14.854 -24.953 1.00 74.12 105 GLU A CA 1
ATOM 851 C C . GLU A 1 105 ? 17.682 -14.021 -25.294 1.00 74.12 105 GLU A C 1
ATOM 853 O O . GLU A 1 105 ? 17.657 -13.342 -26.316 1.00 74.12 105 GLU A O 1
ATOM 858 N N . GLU A 1 106 ? 16.658 -14.061 -24.437 1.00 82.62 106 GLU A N 1
ATOM 859 C CA . GLU A 1 106 ? 15.390 -13.370 -24.651 1.00 82.62 106 GLU A CA 1
ATOM 860 C C . GLU A 1 106 ? 14.917 -12.689 -23.364 1.00 82.62 106 GLU A C 1
ATOM 862 O O . GLU A 1 106 ? 14.830 -13.296 -22.290 1.00 82.62 106 GLU A O 1
ATOM 867 N N . ILE A 1 107 ? 14.577 -11.405 -23.474 1.00 89.31 107 ILE A N 1
ATOM 868 C CA . ILE A 1 107 ? 14.031 -10.630 -22.363 1.00 89.31 107 ILE A CA 1
ATOM 869 C C . ILE A 1 107 ? 12.512 -10.817 -22.348 1.00 89.31 107 ILE A C 1
ATOM 871 O O . ILE A 1 107 ? 11.856 -10.557 -23.353 1.00 89.31 107 ILE A O 1
ATOM 875 N N . PRO A 1 108 ? 11.900 -11.186 -21.208 1.00 88.81 108 PRO A N 1
ATOM 876 C CA . PRO A 1 108 ? 10.454 -11.351 -21.140 1.00 88.81 108 PRO A CA 1
ATOM 877 C C . PRO A 1 108 ? 9.697 -10.079 -21.553 1.00 88.81 108 PRO A C 1
ATOM 879 O O . PRO A 1 108 ? 9.957 -9.012 -20.996 1.00 88.81 108 PRO A O 1
ATOM 882 N N . GLU A 1 109 ? 8.678 -10.214 -22.406 1.00 89.31 109 GLU A N 1
ATOM 883 C CA . GLU A 1 109 ? 7.806 -9.121 -22.894 1.00 89.31 109 GLU A CA 1
ATOM 884 C C . GLU A 1 109 ? 7.270 -8.226 -21.755 1.00 89.31 109 GLU A C 1
ATOM 886 O O . GLU A 1 109 ? 7.220 -6.999 -21.846 1.00 89.31 109 GLU A O 1
ATOM 891 N N . ARG A 1 110 ? 6.943 -8.825 -20.601 1.00 88.88 110 ARG A N 1
ATOM 892 C CA . ARG A 1 110 ? 6.516 -8.088 -19.395 1.00 88.88 110 ARG A CA 1
ATOM 893 C C . ARG A 1 110 ? 7.536 -7.045 -18.920 1.00 88.88 110 ARG A C 1
ATOM 895 O O . ARG A 1 110 ? 7.144 -6.039 -18.336 1.00 88.88 110 ARG A O 1
ATOM 902 N N . THR A 1 111 ? 8.828 -7.296 -19.125 1.00 92.06 111 THR A N 1
ATOM 903 C CA . THR A 1 111 ? 9.905 -6.374 -18.765 1.00 92.06 111 THR A CA 1
ATOM 904 C C . THR A 1 111 ? 9.832 -5.159 -19.679 1.00 92.06 111 THR A C 1
ATOM 906 O O . THR A 1 111 ? 9.777 -4.050 -19.158 1.00 92.06 111 THR A O 1
ATOM 909 N N . LEU A 1 112 ? 9.708 -5.348 -21.001 1.00 93.00 112 LEU A N 1
ATOM 910 C CA . LEU A 1 112 ? 9.493 -4.249 -21.946 1.00 93.00 112 LEU A CA 1
ATOM 911 C C . LEU A 1 112 ? 8.259 -3.430 -21.559 1.00 93.00 112 LEU A C 1
ATOM 913 O O . LEU A 1 112 ? 8.361 -2.222 -21.370 1.00 93.00 112 LEU A O 1
ATOM 917 N N . HIS A 1 113 ? 7.112 -4.080 -21.345 1.00 93.44 113 HIS A N 1
ATOM 918 C CA . HIS A 1 113 ? 5.881 -3.400 -20.931 1.00 93.44 113 HIS A CA 1
ATOM 919 C C . HIS A 1 113 ? 6.051 -2.575 -19.652 1.00 93.44 113 HIS A C 1
ATOM 921 O O . HIS A 1 113 ? 5.513 -1.471 -19.554 1.00 93.44 113 HIS A O 1
ATOM 927 N N . LEU A 1 114 ? 6.809 -3.078 -18.674 1.00 94.88 114 LEU A N 1
ATOM 928 C CA . LEU A 1 114 ? 7.135 -2.327 -17.466 1.00 94.88 114 LEU A CA 1
ATOM 929 C C . LEU A 1 114 ? 7.958 -1.077 -17.809 1.00 94.88 114 LEU A C 1
ATOM 931 O O . LEU A 1 114 ? 7.612 0.008 -17.342 1.00 94.88 114 LEU A O 1
ATOM 935 N N . LEU A 1 115 ? 8.994 -1.198 -18.648 1.00 95.50 115 LEU A N 1
ATOM 936 C CA . LEU A 1 115 ? 9.821 -0.060 -19.074 1.00 95.50 115 LEU A CA 1
ATOM 937 C C . LEU A 1 115 ? 9.012 0.981 -19.857 1.00 95.50 115 LEU A C 1
ATOM 939 O O . LEU A 1 115 ? 9.173 2.174 -19.614 1.00 95.50 115 LEU A O 1
ATOM 943 N N . LEU A 1 116 ? 8.092 0.553 -20.724 1.00 94.25 116 LEU A N 1
ATOM 944 C CA . LEU A 1 116 ? 7.203 1.457 -21.460 1.00 94.25 116 LEU A CA 1
ATOM 945 C C . LEU A 1 116 ? 6.305 2.269 -20.519 1.00 94.25 116 LEU A C 1
ATOM 947 O O . LEU A 1 116 ? 6.127 3.470 -20.723 1.00 94.25 116 LEU A O 1
ATOM 951 N N . ILE A 1 117 ? 5.782 1.652 -19.452 1.00 94.25 117 ILE A N 1
ATOM 952 C CA . ILE A 1 117 ? 5.014 2.395 -18.443 1.00 94.25 117 ILE A CA 1
ATOM 953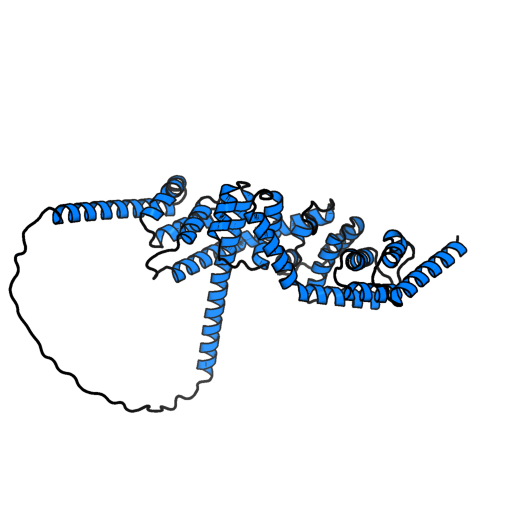 C C . ILE A 1 117 ? 5.918 3.402 -17.722 1.00 94.25 117 ILE A C 1
ATOM 955 O O . ILE A 1 117 ? 5.501 4.542 -17.527 1.00 94.25 117 ILE A O 1
ATOM 959 N N . LEU A 1 118 ? 7.149 3.017 -17.362 1.00 95.88 118 LEU A N 1
ATOM 960 C CA . LEU A 1 118 ? 8.109 3.916 -16.711 1.00 95.88 118 LEU A CA 1
ATOM 961 C C . LEU A 1 118 ? 8.475 5.128 -17.589 1.00 95.88 118 LEU A C 1
ATOM 963 O O . LEU A 1 118 ? 8.572 6.235 -17.060 1.00 95.88 118 LEU A O 1
ATOM 967 N N . LEU A 1 119 ? 8.625 4.954 -18.909 1.00 94.62 119 LEU A N 1
ATOM 968 C CA . LEU A 1 119 ? 8.859 6.059 -19.854 1.00 94.62 119 LEU A CA 1
ATOM 969 C C . LEU A 1 119 ? 7.708 7.073 -19.871 1.00 94.62 119 LEU A C 1
ATOM 971 O O . LEU A 1 119 ? 7.940 8.266 -20.045 1.00 94.62 119 LEU A O 1
ATOM 975 N N . GLY A 1 120 ? 6.473 6.606 -19.677 1.00 90.94 120 GLY A N 1
ATOM 976 C CA . GLY A 1 120 ? 5.280 7.453 -19.627 1.00 90.94 120 GLY A CA 1
ATOM 977 C C . GLY A 1 120 ? 5.040 8.147 -18.281 1.00 90.94 120 GLY A C 1
ATOM 978 O O . GLY A 1 120 ? 4.071 8.897 -18.147 1.00 90.94 120 GLY A O 1
ATOM 979 N N . MET A 1 121 ? 5.869 7.899 -17.263 1.00 92.50 121 MET A N 1
ATOM 980 C CA . MET A 1 121 ? 5.716 8.523 -15.948 1.00 92.50 121 MET A CA 1
ATOM 981 C C . MET A 1 121 ? 6.215 9.970 -15.938 1.00 92.50 121 MET A C 1
ATOM 983 O O . MET A 1 121 ? 7.105 10.353 -16.682 1.00 92.50 121 MET A O 1
ATOM 987 N N . SER A 1 122 ? 5.702 10.781 -15.011 1.00 91.19 122 SER A N 1
ATOM 988 C CA . SER A 1 122 ? 6.146 12.172 -14.835 1.00 91.19 122 SER A CA 1
ATOM 989 C C . SER A 1 122 ? 7.469 12.323 -14.070 1.00 91.19 122 SER A C 1
ATOM 991 O O . SER A 1 122 ? 7.911 13.440 -13.823 1.00 91.19 122 SER A O 1
ATOM 993 N N . ASP A 1 123 ? 8.044 11.229 -13.576 1.00 93.19 123 ASP A N 1
ATOM 994 C CA . ASP A 1 123 ? 9.175 11.250 -12.651 1.00 93.19 123 ASP A CA 1
ATOM 995 C C . ASP A 1 123 ? 10.472 10.914 -13.392 1.00 93.19 123 ASP A C 1
ATOM 997 O O . ASP A 1 123 ? 10.682 9.777 -13.819 1.00 93.19 123 ASP A O 1
ATOM 1001 N N . GLU A 1 124 ? 11.348 11.914 -13.521 1.00 95.00 124 GLU A N 1
ATOM 1002 C CA . GLU A 1 124 ? 12.584 11.832 -14.307 1.00 95.00 124 GLU A CA 1
ATOM 1003 C C . GLU A 1 124 ? 13.493 10.665 -13.907 1.00 95.00 124 GLU A C 1
ATOM 1005 O O . GLU A 1 124 ? 14.188 10.117 -14.760 1.00 95.00 124 GLU A O 1
ATOM 1010 N N . VAL A 1 125 ? 13.506 10.266 -12.628 1.00 96.62 125 VAL A N 1
ATOM 1011 C CA . VAL A 1 125 ? 14.358 9.160 -12.161 1.00 96.62 125 VAL A CA 1
ATOM 1012 C C . VAL A 1 125 ? 13.927 7.845 -12.808 1.00 96.62 125 VAL A C 1
ATOM 1014 O O . VAL A 1 125 ? 14.774 7.061 -13.234 1.00 96.62 125 VAL A O 1
ATOM 1017 N N . TYR A 1 126 ? 12.618 7.620 -12.918 1.00 96.81 126 TYR A N 1
ATOM 1018 C CA . TYR A 1 126 ? 12.062 6.408 -13.512 1.00 96.81 126 TYR A CA 1
ATOM 1019 C C . TYR A 1 126 ? 12.125 6.426 -15.043 1.00 96.81 126 TYR A C 1
ATOM 1021 O O . TYR A 1 126 ? 12.403 5.387 -15.639 1.00 96.81 126 TYR A O 1
ATOM 1029 N N . ILE A 1 127 ? 11.973 7.598 -15.670 1.00 96.38 127 ILE A N 1
ATOM 1030 C CA . ILE A 1 127 ? 12.182 7.759 -17.118 1.00 96.38 127 ILE A CA 1
ATOM 1031 C C . ILE A 1 127 ? 13.635 7.420 -17.480 1.00 96.38 127 ILE A C 1
ATOM 1033 O O . ILE A 1 127 ? 13.881 6.573 -18.338 1.00 96.38 127 ILE A O 1
ATOM 1037 N N . LYS A 1 128 ? 14.611 8.012 -16.775 1.00 96.44 128 LYS A N 1
ATOM 1038 C CA . LYS A 1 128 ? 16.041 7.719 -16.983 1.00 96.44 128 LYS A CA 1
ATOM 1039 C C . LYS A 1 128 ? 16.369 6.254 -16.730 1.00 96.44 128 LYS A C 1
ATOM 1041 O O . LYS A 1 128 ? 17.138 5.667 -17.481 1.00 96.44 128 LYS A O 1
ATOM 1046 N N . LEU A 1 129 ? 15.794 5.655 -15.687 1.00 97.44 129 LEU A N 1
ATOM 1047 C CA . LEU A 1 129 ? 15.950 4.229 -15.401 1.00 97.44 129 LEU A CA 1
ATOM 1048 C C . LEU A 1 129 ? 15.504 3.365 -16.589 1.00 97.44 129 LEU A C 1
ATOM 1050 O O . LEU A 1 129 ? 16.243 2.470 -16.991 1.00 97.44 129 LEU A O 1
ATOM 1054 N N . ALA A 1 130 ? 14.335 3.654 -17.165 1.00 97.38 130 ALA A N 1
ATOM 1055 C CA . ALA A 1 130 ? 13.809 2.917 -18.308 1.00 97.38 130 ALA A CA 1
ATOM 1056 C C . ALA A 1 130 ? 14.679 3.081 -19.559 1.00 97.38 130 ALA A C 1
ATOM 1058 O O . ALA A 1 130 ? 15.049 2.083 -20.169 1.00 97.38 130 ALA A O 1
ATOM 1059 N N . LEU A 1 131 ? 15.077 4.315 -19.892 1.00 97.25 131 LEU A N 1
ATOM 1060 C CA . LEU A 1 131 ? 15.971 4.589 -21.024 1.00 97.25 131 LEU A CA 1
ATOM 1061 C C . LEU A 1 131 ? 17.324 3.887 -20.872 1.00 97.25 131 LEU A C 1
ATOM 1063 O O . LEU A 1 131 ? 17.841 3.322 -21.832 1.00 97.25 131 LEU A O 1
ATOM 1067 N N . ARG A 1 132 ? 17.900 3.883 -19.664 1.00 96.44 132 ARG A N 1
ATOM 1068 C CA . ARG A 1 132 ? 19.154 3.169 -19.389 1.00 96.44 132 ARG A CA 1
ATOM 1069 C C . ARG A 1 132 ? 19.001 1.665 -19.580 1.00 96.44 132 ARG A C 1
ATOM 1071 O O . ARG A 1 132 ? 19.828 1.059 -20.243 1.00 96.44 132 ARG A O 1
ATOM 1078 N N . LEU A 1 133 ? 17.930 1.069 -19.058 1.00 96.44 133 LEU A N 1
ATOM 1079 C CA . LEU A 1 133 ? 17.676 -0.365 -19.225 1.00 96.44 133 LEU A CA 1
ATOM 1080 C C . LEU A 1 133 ? 17.433 -0.753 -20.687 1.00 96.44 133 LEU A C 1
ATOM 1082 O O . LEU A 1 133 ? 17.929 -1.786 -21.113 1.00 96.44 133 LEU A O 1
ATOM 1086 N N . LEU A 1 134 ? 16.730 0.073 -21.464 1.00 95.50 134 LEU A N 1
ATOM 1087 C CA . LEU A 1 134 ? 16.540 -0.153 -22.902 1.00 95.50 134 LEU A CA 1
ATOM 1088 C C . LEU A 1 134 ? 17.854 -0.065 -23.696 1.00 95.50 134 LEU A C 1
ATOM 1090 O O . LEU A 1 134 ? 18.011 -0.765 -24.695 1.00 95.50 134 LEU A O 1
ATOM 1094 N N . ASN A 1 135 ? 18.796 0.778 -23.261 1.00 94.06 135 ASN A N 1
ATOM 1095 C CA . ASN A 1 135 ? 20.132 0.863 -23.854 1.00 94.06 135 ASN A CA 1
ATOM 1096 C C . ASN A 1 135 ? 21.014 -0.334 -23.482 1.00 94.06 135 ASN A C 1
ATOM 1098 O O . ASN A 1 135 ? 21.700 -0.871 -24.350 1.00 94.06 135 ASN A O 1
ATOM 1102 N N . ASP A 1 136 ? 21.005 -0.729 -22.210 1.00 93.88 136 ASP A N 1
ATOM 1103 C CA . ASP A 1 136 ? 21.976 -1.675 -21.653 1.00 93.88 136 ASP A CA 1
ATOM 1104 C C . ASP A 1 136 ? 21.550 -3.144 -21.781 1.00 93.88 136 ASP A C 1
ATOM 1106 O O . ASP A 1 136 ? 22.392 -4.032 -21.669 1.00 93.88 136 ASP A O 1
ATOM 1110 N N . LEU A 1 137 ? 20.258 -3.408 -21.990 1.00 92.62 137 LEU A N 1
ATOM 1111 C CA . LEU A 1 137 ? 19.733 -4.743 -22.262 1.00 92.62 137 LEU A CA 1
ATOM 1112 C C . LEU A 1 137 ? 19.553 -4.969 -23.772 1.00 92.62 137 LEU A C 1
ATOM 1114 O O . LEU A 1 137 ? 19.283 -4.036 -24.536 1.00 92.62 137 LEU A O 1
ATOM 1118 N N . ASP A 1 138 ? 19.675 -6.228 -24.185 1.00 89.31 138 ASP A N 1
ATOM 1119 C CA . ASP A 1 138 ? 19.594 -6.653 -25.583 1.00 89.31 138 ASP A CA 1
ATOM 1120 C C . ASP A 1 138 ? 18.147 -6.990 -25.973 1.00 89.31 138 ASP A C 1
ATOM 1122 O O . ASP A 1 138 ? 17.732 -8.145 -25.994 1.00 89.31 138 ASP A O 1
ATOM 1126 N N . PHE A 1 139 ? 17.355 -5.950 -26.244 1.00 91.38 139 PHE A N 1
ATOM 1127 C CA . PHE A 1 139 ? 16.007 -6.095 -26.798 1.00 91.38 139 PHE A CA 1
ATOM 1128 C C . PHE A 1 139 ? 16.043 -6.350 -28.311 1.00 91.38 139 PHE A C 1
ATOM 1130 O O . PHE A 1 139 ? 16.993 -5.974 -29.005 1.00 91.38 139 PHE A O 1
ATOM 1137 N N . THR A 1 140 ? 14.986 -6.970 -28.834 1.00 91.12 140 THR A N 1
ATOM 1138 C CA . THR A 1 140 ? 14.842 -7.199 -30.275 1.00 91.12 140 THR A CA 1
ATOM 1139 C C . THR A 1 140 ? 14.481 -5.904 -31.008 1.00 91.12 140 THR A C 1
ATOM 1141 O O . THR A 1 140 ? 14.074 -4.907 -30.409 1.00 91.12 140 THR A O 1
ATOM 1144 N N . MET A 1 141 ? 14.601 -5.901 -32.338 1.00 89.94 141 MET A N 1
ATOM 1145 C CA . MET A 1 141 ? 14.170 -4.746 -33.132 1.00 89.94 141 MET A CA 1
ATOM 1146 C C . MET A 1 141 ? 12.668 -4.461 -32.980 1.00 89.94 141 MET A C 1
ATOM 1148 O O . MET A 1 141 ? 12.282 -3.301 -32.879 1.00 89.94 141 MET A O 1
ATOM 1152 N N . GLU A 1 142 ? 11.835 -5.503 -32.914 1.00 91.06 142 GLU A N 1
ATOM 1153 C CA . GLU A 1 142 ? 10.380 -5.381 -32.732 1.00 91.06 142 GLU A CA 1
ATOM 1154 C C . GLU A 1 142 ? 10.030 -4.702 -31.394 1.00 91.06 142 GLU A C 1
ATOM 1156 O O . GLU A 1 142 ? 9.171 -3.814 -31.327 1.00 91.06 142 GLU A O 1
ATOM 1161 N N . ASP A 1 143 ? 10.765 -5.038 -30.330 1.00 92.25 143 ASP A N 1
ATOM 1162 C CA . ASP A 1 143 ? 10.629 -4.383 -29.026 1.00 92.25 143 ASP A CA 1
ATOM 1163 C C . ASP A 1 143 ? 1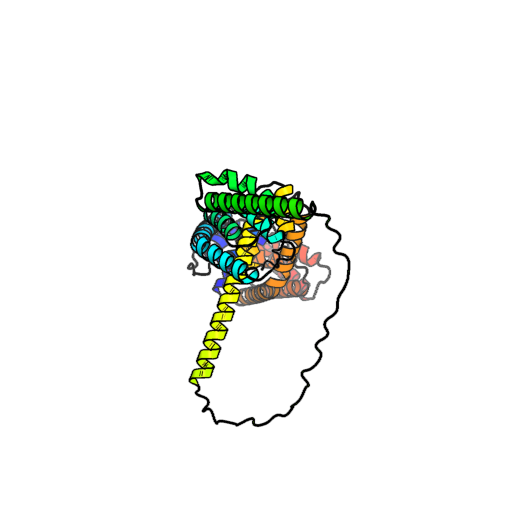0.956 -2.883 -29.113 1.00 92.25 143 ASP A C 1
ATOM 1165 O O . ASP A 1 143 ? 10.244 -2.036 -28.562 1.00 92.25 143 ASP A O 1
ATOM 1169 N N . TYR A 1 144 ? 12.028 -2.535 -29.832 1.00 92.50 144 TYR A N 1
ATOM 1170 C CA . TYR A 1 144 ? 12.436 -1.146 -30.022 1.00 92.50 144 TYR A CA 1
ATOM 1171 C C . TYR A 1 144 ? 11.458 -0.348 -30.882 1.00 92.50 144 TYR A C 1
ATOM 1173 O O . TYR A 1 144 ? 11.214 0.821 -30.579 1.00 92.50 144 TYR A O 1
ATOM 1181 N N . GLU A 1 145 ? 10.855 -0.956 -31.904 1.00 91.00 145 GLU A N 1
ATOM 1182 C CA . GLU A 1 145 ? 9.779 -0.328 -32.680 1.00 91.00 145 GLU A CA 1
ATOM 1183 C C . GLU A 1 145 ? 8.594 0.037 -31.782 1.00 91.00 145 GLU A C 1
ATOM 1185 O O . GLU A 1 145 ? 8.064 1.145 -31.875 1.00 91.00 145 GLU A O 1
ATOM 1190 N N . THR A 1 146 ? 8.245 -0.843 -30.841 1.00 91.25 146 THR A N 1
ATOM 1191 C CA . THR A 1 146 ? 7.176 -0.595 -29.863 1.00 91.25 146 THR A CA 1
ATOM 1192 C C . THR A 1 146 ? 7.509 0.570 -28.920 1.00 91.25 146 THR A C 1
ATOM 1194 O O . THR A 1 146 ? 6.625 1.339 -28.539 1.00 91.25 146 THR A O 1
ATOM 1197 N N . ALA A 1 147 ? 8.781 0.737 -28.545 1.00 90.88 147 ALA A N 1
ATOM 1198 C CA . ALA A 1 147 ? 9.229 1.818 -27.663 1.00 90.88 147 ALA A CA 1
ATOM 1199 C C . ALA A 1 147 ? 9.472 3.160 -28.380 1.00 90.88 147 ALA A C 1
ATOM 1201 O O . ALA A 1 147 ? 9.488 4.207 -27.725 1.00 90.88 147 ALA A O 1
ATOM 1202 N N . MET A 1 148 ? 9.665 3.141 -29.702 1.00 91.12 148 MET A N 1
ATOM 1203 C CA . MET A 1 148 ? 10.226 4.249 -30.480 1.00 91.12 148 MET A CA 1
ATOM 1204 C C . MET A 1 148 ? 9.474 5.570 -30.299 1.00 91.12 148 MET A C 1
ATOM 1206 O O . MET A 1 148 ? 10.100 6.595 -30.032 1.00 91.12 148 MET A O 1
ATOM 1210 N N . ASP A 1 149 ? 8.142 5.558 -30.387 1.00 90.19 149 ASP A N 1
ATOM 1211 C CA . ASP A 1 149 ? 7.327 6.774 -30.255 1.00 90.19 149 ASP A CA 1
ATOM 1212 C C . ASP A 1 149 ? 7.547 7.465 -28.899 1.00 90.19 149 ASP A C 1
ATOM 1214 O O . ASP A 1 149 ? 7.669 8.691 -28.820 1.00 90.19 149 ASP A O 1
ATOM 1218 N N . GLY A 1 150 ? 7.645 6.670 -27.828 1.00 89.69 150 GLY A N 1
ATOM 1219 C CA . GLY A 1 150 ? 7.918 7.165 -26.481 1.00 89.69 150 GLY A CA 1
ATOM 1220 C C . GLY A 1 150 ? 9.337 7.714 -26.339 1.00 89.69 150 GLY A C 1
ATOM 1221 O O . GLY A 1 150 ? 9.532 8.755 -25.717 1.00 89.69 150 GLY A O 1
ATOM 1222 N N . VAL A 1 151 ? 10.324 7.055 -26.949 1.00 93.12 151 VAL A N 1
ATOM 1223 C CA . VAL A 1 151 ? 11.729 7.487 -26.911 1.00 93.12 151 VAL A CA 1
ATOM 1224 C C . VAL A 1 151 ? 11.935 8.778 -27.713 1.00 93.12 151 VAL A C 1
ATOM 1226 O O . VAL A 1 151 ? 12.573 9.706 -27.218 1.00 93.12 151 VAL A O 1
ATOM 1229 N N . LEU A 1 152 ? 11.342 8.892 -28.905 1.00 92.62 152 LEU A N 1
ATOM 1230 C CA . LEU A 1 152 ? 11.416 10.095 -29.744 1.00 92.62 152 LEU A CA 1
ATOM 1231 C C . LEU A 1 152 ? 10.823 11.321 -29.044 1.00 92.62 152 LEU A C 1
ATOM 1233 O O . LEU A 1 152 ? 11.402 12.404 -29.097 1.00 92.62 152 LEU A O 1
ATOM 1237 N N . ALA A 1 153 ? 9.709 11.154 -28.326 1.00 92.75 153 ALA A N 1
ATOM 1238 C CA . ALA A 1 153 ? 9.113 12.228 -27.531 1.00 92.75 153 ALA A CA 1
ATOM 1239 C C . ALA A 1 153 ? 10.038 12.754 -26.410 1.00 92.75 153 ALA A C 1
ATOM 1241 O O . ALA A 1 153 ? 9.833 13.862 -25.902 1.00 92.75 153 ALA A O 1
ATOM 1242 N N . LEU A 1 154 ? 11.054 11.976 -26.028 1.00 93.75 154 LEU A N 1
ATOM 1243 C CA . LEU A 1 154 ? 11.992 12.270 -24.946 1.00 93.75 154 LEU A CA 1
ATOM 1244 C C . LEU A 1 154 ? 13.388 12.689 -25.438 1.00 93.75 154 LEU A C 1
ATOM 1246 O O . LEU A 1 154 ? 14.207 13.087 -24.607 1.00 93.75 154 LEU A O 1
ATOM 1250 N N . GLN A 1 155 ? 13.649 12.658 -26.751 1.00 91.06 155 GLN A N 1
ATOM 1251 C CA . GLN A 1 155 ? 14.969 12.898 -27.352 1.00 91.06 155 GLN A CA 1
ATOM 1252 C C . GLN A 1 155 ? 15.623 14.203 -26.872 1.00 91.06 155 GLN A C 1
ATOM 1254 O O . GLN A 1 155 ? 16.763 14.196 -26.421 1.00 91.06 155 GLN A O 1
ATOM 1259 N N . ASP A 1 156 ? 14.886 15.316 -26.904 1.00 91.06 156 ASP A N 1
ATOM 1260 C CA . ASP A 1 156 ? 15.423 16.636 -26.541 1.00 91.06 156 ASP A CA 1
ATOM 1261 C C . ASP A 1 156 ? 15.585 16.841 -25.022 1.00 91.06 156 ASP A C 1
ATOM 1263 O O . ASP A 1 156 ? 16.147 17.843 -24.574 1.00 91.06 156 ASP A O 1
ATOM 1267 N N . GLN A 1 157 ? 15.040 15.929 -24.211 1.00 92.75 157 GLN A N 1
ATOM 1268 C CA . GLN A 1 157 ? 14.969 16.062 -22.754 1.00 92.75 157 GLN A CA 1
ATOM 1269 C C . GLN A 1 157 ? 15.988 15.171 -22.035 1.00 92.75 157 GLN A C 1
ATOM 1271 O O . GLN A 1 157 ? 16.443 15.526 -20.945 1.00 92.75 157 GLN A O 1
ATOM 1276 N N . PHE A 1 158 ? 16.359 14.034 -22.634 1.00 94.38 158 PHE A N 1
ATOM 1277 C CA . PHE A 1 158 ? 17.217 13.031 -22.009 1.00 94.38 158 PHE A CA 1
ATOM 1278 C C . PHE A 1 158 ? 18.302 12.544 -22.979 1.00 94.38 158 PHE A C 1
ATOM 1280 O O . PHE A 1 158 ? 17.968 11.970 -24.016 1.00 94.38 158 PHE A O 1
ATOM 1287 N N . PRO A 1 159 ? 19.599 12.680 -22.640 1.00 93.12 159 PRO A N 1
ATOM 1288 C CA . PRO A 1 159 ? 20.680 12.170 -23.487 1.00 93.12 159 PRO A CA 1
ATOM 1289 C C . PRO A 1 159 ? 20.624 10.644 -23.655 1.00 93.12 159 PRO A C 1
ATOM 1291 O O . PRO A 1 159 ? 21.052 10.115 -24.676 1.00 93.12 159 PRO A O 1
ATOM 1294 N N . GLU A 1 160 ? 20.061 9.919 -22.684 1.00 93.50 160 GLU A N 1
ATOM 1295 C CA . GLU A 1 160 ? 19.858 8.473 -22.789 1.00 93.50 160 GLU A CA 1
ATOM 1296 C C . GLU A 1 160 ? 18.856 8.095 -23.896 1.00 93.50 160 GLU A C 1
ATOM 1298 O O . GLU A 1 160 ? 18.962 7.007 -24.459 1.00 93.50 160 GLU A O 1
ATOM 1303 N N . ALA A 1 161 ? 17.907 8.979 -24.231 1.00 94.19 161 ALA A N 1
ATOM 1304 C CA . ALA A 1 161 ? 16.974 8.767 -25.338 1.00 94.19 161 ALA A CA 1
ATOM 1305 C C . ALA A 1 161 ? 17.656 8.978 -26.696 1.00 94.19 161 ALA A C 1
ATOM 1307 O O . ALA A 1 161 ? 17.447 8.184 -27.607 1.00 94.19 161 ALA A O 1
ATOM 1308 N N . GLU A 1 162 ? 18.513 9.996 -26.819 1.00 93.50 162 GLU A N 1
ATOM 1309 C CA . GLU A 1 162 ? 19.322 10.222 -28.024 1.00 93.50 162 GLU A CA 1
ATOM 1310 C C . GLU A 1 162 ? 20.244 9.026 -28.306 1.00 93.50 162 GLU A C 1
ATOM 1312 O O . GLU A 1 162 ? 20.219 8.481 -29.409 1.00 93.50 162 GLU A O 1
ATOM 1317 N N . ALA A 1 163 ? 20.962 8.545 -27.286 1.00 93.56 163 ALA A N 1
ATOM 1318 C CA . ALA A 1 163 ? 21.810 7.358 -27.401 1.00 93.56 163 ALA A CA 1
ATOM 1319 C C . ALA A 1 163 ? 21.020 6.105 -27.824 1.00 93.56 163 ALA A C 1
ATOM 1321 O O . ALA A 1 163 ? 21.493 5.321 -28.648 1.00 93.56 163 ALA A O 1
ATOM 1322 N N . LEU A 1 164 ? 19.797 5.940 -27.306 1.00 94.50 164 LEU A N 1
ATOM 1323 C CA . LEU A 1 164 ? 18.933 4.820 -27.672 1.00 94.50 164 LEU A CA 1
ATOM 1324 C C . LEU A 1 164 ? 18.474 4.907 -29.130 1.00 94.50 164 LEU A C 1
ATOM 1326 O O . LEU A 1 164 ? 18.484 3.903 -29.836 1.00 94.50 164 LEU A O 1
ATOM 1330 N N . ILE A 1 165 ? 18.117 6.100 -29.606 1.00 93.62 165 ILE A N 1
ATOM 1331 C CA . ILE A 1 165 ? 17.746 6.319 -31.010 1.00 93.62 165 ILE A CA 1
ATOM 1332 C C . ILE A 1 165 ? 18.922 5.981 -31.930 1.00 93.62 165 ILE A C 1
ATOM 1334 O O . ILE A 1 165 ? 18.729 5.295 -32.933 1.00 93.62 165 ILE A O 1
ATOM 1338 N N . GLU A 1 166 ? 20.138 6.412 -31.587 1.00 93.19 166 GLU A N 1
ATOM 1339 C CA . GLU A 1 166 ? 21.344 6.067 -32.347 1.00 93.19 166 GLU A CA 1
ATOM 1340 C C . GLU A 1 166 ? 21.594 4.552 -32.365 1.00 93.19 166 GLU A C 1
ATOM 1342 O O . GLU A 1 166 ? 21.853 3.995 -33.435 1.00 93.19 166 GLU A O 1
ATOM 1347 N N . LYS A 1 167 ? 21.447 3.870 -31.215 1.00 93.12 167 LYS A N 1
ATOM 1348 C CA . LYS A 1 167 ? 21.549 2.403 -31.114 1.00 93.12 167 LYS A CA 1
ATOM 1349 C C . LYS A 1 167 ? 20.559 1.717 -32.058 1.00 93.12 167 LYS A C 1
ATOM 1351 O O . LYS A 1 167 ? 20.954 0.838 -32.821 1.00 93.12 167 LYS A O 1
ATOM 1356 N N . ILE A 1 168 ? 19.294 2.138 -32.044 1.00 91.56 168 ILE A N 1
ATOM 1357 C CA . ILE A 1 168 ? 18.246 1.535 -32.877 1.00 91.56 168 ILE A CA 1
ATOM 1358 C C . ILE A 1 168 ? 18.519 1.775 -34.369 1.00 91.56 168 ILE A C 1
ATOM 1360 O O . ILE A 1 168 ? 18.404 0.852 -35.173 1.00 91.56 168 ILE A O 1
ATOM 1364 N N . GLN A 1 169 ? 18.932 2.987 -34.753 1.00 90.88 169 GLN A N 1
ATOM 1365 C CA . GLN A 1 169 ? 19.279 3.300 -36.145 1.00 90.88 169 GLN A CA 1
ATOM 1366 C C . GLN A 1 169 ? 20.467 2.475 -36.650 1.00 90.88 169 GLN A C 1
ATOM 1368 O O . GLN A 1 169 ? 20.488 2.069 -37.812 1.00 90.88 169 GLN A O 1
ATOM 1373 N N . GLU A 1 170 ? 21.461 2.226 -35.799 1.00 91.44 170 GLU A N 1
ATOM 1374 C CA . GLU A 1 170 ? 22.595 1.375 -36.148 1.00 91.44 170 GLU A CA 1
ATOM 1375 C C . GLU A 1 170 ? 22.162 -0.087 -36.332 1.00 91.44 170 GLU A C 1
ATOM 1377 O O . GLU A 1 170 ? 22.537 -0.713 -37.322 1.00 91.44 170 GLU A O 1
ATOM 1382 N N . MET A 1 171 ? 21.300 -0.609 -35.453 1.00 89.12 171 MET A N 1
ATOM 1383 C CA . MET A 1 171 ? 20.727 -1.951 -35.611 1.00 89.12 171 MET A CA 1
ATOM 1384 C C . MET A 1 171 ? 19.927 -2.089 -36.914 1.00 89.12 171 MET A C 1
ATOM 1386 O O . MET A 1 171 ? 20.091 -3.081 -37.625 1.00 89.12 171 MET A O 1
ATOM 1390 N N . GLN A 1 172 ? 19.111 -1.088 -37.267 1.00 88.81 172 GLN A N 1
ATOM 1391 C CA . GLN A 1 172 ? 18.362 -1.066 -38.531 1.00 88.81 172 GLN A CA 1
ATOM 1392 C C . GLN A 1 172 ? 19.294 -1.164 -39.746 1.00 88.81 172 GLN A C 1
ATOM 1394 O O . GLN A 1 172 ? 19.082 -2.009 -40.613 1.00 88.81 172 GLN A O 1
ATOM 1399 N N . ARG A 1 173 ? 20.375 -0.373 -39.775 1.00 89.19 173 ARG A N 1
ATOM 1400 C CA . ARG A 1 173 ? 21.370 -0.426 -40.861 1.00 89.19 173 ARG A CA 1
ATOM 1401 C C . ARG A 1 173 ? 22.061 -1.782 -40.953 1.00 89.19 173 ARG A C 1
ATOM 1403 O O . ARG A 1 173 ? 22.305 -2.273 -42.050 1.00 89.19 173 ARG A O 1
ATOM 1410 N N . GLN A 1 174 ? 22.391 -2.390 -39.816 1.00 87.31 174 GLN A N 1
ATOM 1411 C CA . GLN A 1 174 ? 23.025 -3.708 -39.796 1.00 87.31 174 GLN A CA 1
ATOM 1412 C C . GLN A 1 174 ? 22.095 -4.788 -40.357 1.00 87.31 174 GLN A C 1
ATOM 1414 O O . GLN A 1 174 ? 22.547 -5.620 -41.140 1.00 87.31 174 GLN A O 1
ATOM 1419 N N . MET A 1 175 ? 20.799 -4.745 -40.031 1.00 84.94 175 MET A N 1
ATOM 1420 C CA . MET A 1 175 ? 19.808 -5.651 -40.622 1.00 84.94 175 MET A CA 1
ATOM 1421 C C . MET A 1 175 ? 19.623 -5.426 -42.123 1.00 84.94 175 MET A C 1
ATOM 1423 O O . MET A 1 175 ? 19.542 -6.401 -42.863 1.00 84.94 175 MET A O 1
ATOM 1427 N N . GLU A 1 176 ? 19.603 -4.174 -42.590 1.00 84.62 176 GLU A N 1
ATOM 1428 C CA . GLU A 1 176 ? 19.559 -3.866 -44.027 1.00 84.62 176 GLU A CA 1
ATOM 1429 C C . GLU A 1 176 ? 20.761 -4.476 -44.764 1.00 84.62 176 GLU A C 1
ATOM 1431 O O . GLU A 1 176 ? 20.579 -5.154 -45.771 1.00 84.62 176 GLU A O 1
ATOM 1436 N N . ILE A 1 177 ? 21.976 -4.332 -44.222 1.00 85.62 177 ILE A N 1
ATOM 1437 C CA . ILE A 1 177 ? 23.194 -4.920 -44.803 1.00 85.62 177 ILE A CA 1
ATOM 1438 C C . ILE A 1 177 ? 23.124 -6.453 -44.825 1.00 85.62 177 ILE A C 1
ATOM 1440 O O . ILE A 1 177 ? 23.487 -7.068 -45.824 1.00 85.62 177 ILE A O 1
ATOM 1444 N N . ILE A 1 178 ? 22.672 -7.084 -43.736 1.00 81.81 178 ILE A N 1
ATOM 1445 C CA . ILE A 1 178 ? 22.537 -8.547 -43.665 1.00 81.81 178 ILE A CA 1
ATOM 1446 C C . ILE A 1 178 ? 21.519 -9.041 -44.697 1.00 81.81 178 ILE A C 1
ATOM 1448 O O . ILE A 1 178 ? 21.801 -10.003 -45.408 1.00 81.81 178 ILE A O 1
ATOM 1452 N N . ASN A 1 179 ? 20.376 -8.364 -44.825 1.00 80.31 179 ASN A N 1
ATOM 1453 C CA . ASN A 1 179 ? 19.362 -8.702 -45.819 1.00 80.31 179 ASN A CA 1
ATOM 1454 C C . ASN A 1 179 ? 19.900 -8.539 -47.248 1.00 80.31 179 ASN A C 1
ATOM 1456 O O . ASN A 1 179 ? 19.720 -9.439 -48.061 1.00 80.31 179 ASN A O 1
ATOM 1460 N N . GLU A 1 180 ? 20.631 -7.460 -47.546 1.00 78.88 180 GLU A N 1
ATOM 1461 C CA . GLU A 1 180 ? 21.266 -7.271 -48.857 1.00 78.88 180 GLU A CA 1
ATOM 1462 C C . GLU A 1 180 ? 22.307 -8.359 -49.182 1.00 78.88 180 GLU A C 1
ATOM 1464 O O . GLU A 1 180 ? 22.444 -8.743 -50.344 1.00 78.88 180 GLU A O 1
ATOM 1469 N N . ILE A 1 181 ? 23.044 -8.867 -48.186 1.00 78.19 181 ILE A N 1
ATOM 1470 C CA . ILE A 1 181 ? 23.998 -9.976 -48.367 1.00 78.19 181 ILE A CA 1
ATOM 1471 C C . ILE A 1 181 ? 23.253 -11.290 -48.624 1.00 78.19 181 ILE A C 1
ATOM 1473 O O . ILE A 1 181 ? 23.604 -12.008 -49.557 1.00 78.19 181 ILE A O 1
ATOM 1477 N N . LEU A 1 182 ? 22.207 -11.587 -47.850 1.00 73.06 182 LEU A N 1
ATOM 1478 C CA . LEU A 1 182 ? 21.394 -12.793 -48.031 1.00 73.06 182 LEU A CA 1
ATOM 1479 C C . LEU A 1 182 ? 20.689 -12.804 -49.396 1.00 73.06 182 LEU A C 1
ATOM 1481 O O . LEU A 1 182 ? 20.696 -13.824 -50.078 1.00 73.06 182 LEU A O 1
ATOM 1485 N N . GLU A 1 183 ? 20.171 -11.661 -49.852 1.00 73.31 183 GLU A N 1
ATOM 1486 C CA . GLU A 1 183 ? 19.589 -11.516 -51.195 1.00 73.31 183 GLU A CA 1
ATOM 1487 C C . GLU A 1 183 ? 20.632 -11.690 -52.318 1.00 73.31 183 GLU A C 1
ATOM 1489 O O . GLU A 1 183 ? 20.294 -12.123 -53.422 1.00 73.31 183 GLU A O 1
ATOM 1494 N N . GLN A 1 184 ? 21.907 -11.378 -52.057 1.00 62.94 184 GLN A N 1
ATOM 1495 C CA . GLN A 1 184 ? 23.008 -11.626 -52.995 1.00 62.94 184 GLN A CA 1
ATOM 1496 C C . GLN A 1 184 ? 23.474 -13.091 -52.991 1.00 62.94 184 GLN A C 1
ATOM 1498 O O . GLN A 1 184 ? 23.906 -13.578 -54.037 1.00 62.94 184 GLN A O 1
ATOM 1503 N N . GLU A 1 185 ? 23.367 -13.798 -51.864 1.00 59.31 185 GLU A N 1
ATOM 1504 C CA . GLU A 1 185 ? 23.705 -15.224 -51.742 1.00 59.31 185 GLU A CA 1
ATOM 1505 C C . GLU A 1 185 ? 22.594 -16.148 -52.274 1.00 59.31 185 GLU A C 1
ATOM 1507 O O . GLU A 1 185 ? 22.902 -17.151 -52.915 1.00 59.31 185 GLU A O 1
ATOM 1512 N N . GLU A 1 186 ? 21.312 -15.786 -52.136 1.00 54.19 186 GLU A N 1
ATOM 1513 C CA . GLU A 1 186 ? 20.187 -16.509 -52.763 1.00 54.19 186 GLU A CA 1
ATOM 1514 C C . GLU A 1 186 ? 20.106 -16.305 -54.294 1.00 54.19 186 GLU A C 1
ATOM 1516 O O . GLU A 1 186 ? 19.346 -16.985 -54.985 1.00 54.19 186 GLU A O 1
ATOM 1521 N N . GLY A 1 187 ? 20.905 -15.387 -54.852 1.00 49.31 187 GLY A N 1
ATOM 1522 C CA . GLY A 1 187 ? 21.018 -15.132 -56.291 1.00 49.31 187 GLY A CA 1
ATOM 1523 C C . GLY A 1 187 ? 22.103 -15.934 -57.026 1.00 49.31 187 GLY A C 1
ATOM 1524 O O . GLY A 1 187 ? 22.166 -15.854 -58.257 1.00 49.31 187 GLY A O 1
ATOM 1525 N N . ASP A 1 188 ? 22.951 -16.697 -56.325 1.00 47.59 188 ASP A N 1
ATOM 1526 C CA . ASP A 1 188 ? 23.974 -17.567 -56.930 1.00 47.59 188 ASP A CA 1
ATOM 1527 C C . ASP A 1 188 ? 23.544 -19.039 -56.789 1.00 47.59 188 ASP A C 1
ATOM 1529 O O . ASP A 1 188 ? 24.167 -19.834 -56.088 1.00 47.59 188 ASP A O 1
ATOM 1533 N N . ASP A 1 189 ? 22.472 -19.412 -57.507 1.00 46.50 189 ASP A N 1
ATOM 1534 C CA . ASP A 1 189 ? 22.164 -20.800 -57.888 1.00 46.50 189 ASP A CA 1
ATOM 1535 C C . ASP A 1 189 ? 23.314 -21.335 -58.767 1.00 46.50 189 ASP A C 1
ATOM 1537 O O . ASP A 1 189 ? 23.235 -21.443 -59.996 1.00 46.50 189 ASP A O 1
ATOM 1541 N N . ARG A 1 190 ? 24.443 -21.652 -58.135 1.00 45.94 190 ARG A N 1
ATOM 1542 C CA . ARG A 1 190 ? 25.438 -22.561 -58.691 1.00 45.94 190 ARG A CA 1
ATOM 1543 C C . ARG A 1 190 ? 25.231 -23.902 -58.033 1.00 45.94 190 ARG A C 1
ATOM 1545 O O . ARG A 1 190 ? 25.600 -24.101 -56.882 1.00 45.94 190 ARG A O 1
ATOM 1552 N N . GLU A 1 191 ? 24.654 -24.805 -58.817 1.00 43.69 191 GLU A N 1
ATOM 1553 C CA . GLU A 1 191 ? 24.662 -26.249 -58.607 1.00 43.69 191 GLU A CA 1
ATOM 1554 C C . GLU A 1 191 ? 26.018 -26.692 -58.025 1.00 43.69 191 GLU A C 1
ATOM 1556 O O . GLU A 1 191 ? 27.028 -26.756 -58.731 1.00 43.69 191 GLU A O 1
ATOM 1561 N N . ILE A 1 192 ? 26.054 -26.978 -56.720 1.00 41.72 192 ILE A N 1
ATOM 1562 C CA . ILE A 1 192 ? 27.144 -27.743 -56.120 1.00 41.72 192 ILE A CA 1
ATOM 1563 C C . ILE A 1 192 ? 26.802 -29.205 -56.380 1.00 41.72 192 ILE A C 1
ATOM 1565 O O . ILE A 1 192 ? 26.026 -29.823 -55.656 1.00 41.72 192 ILE A O 1
ATOM 1569 N N . ASP A 1 193 ? 27.354 -29.714 -57.476 1.00 39.56 193 ASP A N 1
ATOM 1570 C CA . ASP A 1 193 ? 27.347 -31.129 -57.814 1.00 39.56 193 ASP A CA 1
ATOM 1571 C C . ASP A 1 193 ? 28.266 -31.883 -56.837 1.00 39.56 193 ASP A C 1
ATOM 1573 O O . ASP A 1 193 ? 29.421 -31.509 -56.600 1.00 39.56 193 ASP A O 1
ATOM 1577 N N . ASP A 1 194 ? 27.723 -32.951 -56.263 1.00 40.59 194 ASP A N 1
ATOM 1578 C CA . ASP A 1 194 ? 28.390 -33.874 -55.356 1.00 40.59 194 ASP A CA 1
ATOM 1579 C C . ASP A 1 194 ? 29.686 -34.465 -55.945 1.00 40.59 194 ASP A C 1
ATOM 1581 O O . ASP A 1 194 ? 29.716 -34.938 -57.082 1.00 40.59 194 ASP A O 1
ATOM 1585 N N . ALA A 1 195 ? 30.715 -34.560 -55.090 1.00 38.38 195 ALA A N 1
ATOM 1586 C CA . ALA A 1 195 ? 31.558 -35.746 -54.849 1.00 38.38 195 ALA A CA 1
ATOM 1587 C C . ALA A 1 195 ? 33.058 -35.415 -54.707 1.00 38.38 195 ALA A C 1
ATOM 1589 O O . ALA A 1 195 ? 33.740 -35.118 -55.684 1.00 38.38 195 ALA A O 1
ATOM 1590 N N . GLN A 1 196 ? 33.614 -35.618 -53.505 1.00 39.09 196 GLN A N 1
ATOM 1591 C CA . GLN A 1 196 ? 34.534 -36.735 -53.205 1.00 39.09 196 GLN A CA 1
ATOM 1592 C C . GLN A 1 196 ? 35.205 -36.568 -51.826 1.00 39.09 196 GLN A C 1
ATOM 1594 O O . GLN A 1 196 ? 36.174 -35.840 -51.659 1.00 39.09 196 GLN A O 1
ATOM 1599 N N . ASN A 1 197 ? 34.697 -37.328 -50.854 1.00 34.81 197 ASN A N 1
ATOM 1600 C CA . ASN A 1 197 ? 35.438 -38.354 -50.112 1.00 34.81 197 ASN A CA 1
ATOM 1601 C C . ASN A 1 197 ? 36.918 -38.066 -49.766 1.00 34.81 197 ASN A C 1
ATOM 1603 O O . ASN A 1 197 ? 37.794 -38.370 -50.573 1.00 34.81 197 ASN A O 1
ATOM 1607 N N . GLN A 1 198 ? 37.208 -37.681 -48.516 1.00 36.84 198 GLN A N 1
ATOM 1608 C CA . GLN A 1 198 ? 38.364 -38.230 -47.789 1.00 36.84 198 GLN A CA 1
ATOM 1609 C C . GLN A 1 198 ? 38.021 -38.494 -46.320 1.00 36.84 198 GLN A C 1
ATOM 1611 O O . GLN A 1 198 ? 37.804 -37.585 -45.526 1.00 36.84 198 GLN A O 1
ATOM 1616 N N . SER A 1 199 ? 37.990 -39.786 -46.006 1.00 37.56 199 SER A N 1
ATOM 1617 C CA . SER A 1 199 ? 38.053 -40.381 -44.680 1.00 37.56 199 SER A CA 1
ATOM 1618 C C . SER A 1 199 ? 39.364 -40.031 -43.975 1.00 37.56 199 SER A C 1
ATOM 1620 O O . SER A 1 199 ? 40.432 -40.190 -44.573 1.00 37.56 199 SER A O 1
ATOM 1622 N N . PHE A 1 200 ? 39.294 -39.703 -42.690 1.00 30.56 200 PHE A N 1
ATOM 1623 C CA . PHE A 1 200 ? 40.373 -39.994 -41.751 1.00 30.56 200 PHE A CA 1
ATOM 1624 C C . PHE A 1 200 ? 39.736 -40.390 -40.417 1.00 30.56 200 PHE A C 1
ATOM 1626 O O . PHE A 1 200 ? 39.289 -39.543 -39.649 1.00 30.56 200 PHE A O 1
ATOM 1633 N N . ASP A 1 201 ? 39.622 -41.703 -40.228 1.00 37.69 201 ASP A N 1
ATOM 1634 C CA . ASP A 1 201 ? 39.543 -42.325 -38.912 1.00 37.69 201 ASP A CA 1
ATOM 1635 C C . ASP A 1 201 ? 40.863 -42.089 -38.159 1.00 37.69 201 ASP A C 1
ATOM 1637 O O . ASP A 1 201 ? 41.900 -41.827 -38.775 1.00 37.69 201 ASP A O 1
ATOM 1641 N N . ASP A 1 202 ? 40.800 -42.330 -36.849 1.00 35.59 202 ASP A N 1
ATOM 1642 C CA . ASP A 1 202 ? 41.901 -42.793 -35.996 1.00 35.59 202 ASP A CA 1
ATOM 1643 C C . ASP A 1 202 ? 42.573 -41.730 -35.110 1.00 35.59 202 ASP A C 1
ATOM 1645 O O . ASP A 1 202 ? 43.560 -41.098 -35.483 1.00 35.59 202 ASP A O 1
ATOM 1649 N N . PHE A 1 203 ? 42.046 -41.579 -33.890 1.00 35.88 203 PHE A N 1
ATOM 1650 C CA . PHE A 1 203 ? 42.881 -41.711 -32.693 1.00 35.88 203 PHE A CA 1
ATOM 1651 C C . PHE A 1 203 ? 42.064 -42.316 -31.543 1.00 35.88 203 PHE A C 1
ATOM 1653 O O . PHE A 1 203 ? 41.064 -41.749 -31.101 1.00 35.88 203 PHE A O 1
ATOM 1660 N N . GLU A 1 204 ? 42.514 -43.498 -31.126 1.00 39.22 204 GLU A N 1
ATOM 1661 C CA . GLU A 1 204 ? 42.004 -44.343 -30.052 1.00 39.22 204 GLU A CA 1
ATOM 1662 C C . GLU A 1 204 ? 42.146 -43.735 -28.641 1.00 39.22 204 GLU A C 1
ATOM 1664 O O . GLU A 1 204 ? 43.079 -42.994 -28.332 1.00 39.22 204 GLU A O 1
ATOM 1669 N N . ASP A 1 205 ? 41.172 -44.148 -27.832 1.00 40.97 205 ASP A N 1
ATOM 1670 C CA . ASP A 1 205 ? 40.999 -44.261 -26.379 1.00 40.97 205 ASP A CA 1
ATOM 1671 C C . ASP A 1 205 ? 42.223 -44.419 -25.428 1.00 40.97 205 ASP A C 1
ATOM 1673 O O . ASP A 1 205 ? 43.349 -44.726 -25.820 1.00 40.97 205 ASP A O 1
ATOM 1677 N N . ILE A 1 206 ? 41.853 -44.427 -24.128 1.00 36.38 206 ILE A N 1
ATOM 1678 C CA . ILE A 1 206 ? 42.471 -45.068 -22.937 1.00 36.38 206 ILE A CA 1
ATOM 1679 C C . ILE A 1 206 ? 43.458 -44.132 -22.167 1.00 36.38 206 ILE A C 1
ATOM 1681 O O . ILE A 1 206 ? 44.377 -43.581 -22.758 1.00 36.38 206 ILE A O 1
ATOM 1685 N N . ASP A 1 207 ? 43.292 -43.757 -20.883 1.00 38.91 207 ASP A N 1
ATOM 1686 C CA . ASP A 1 207 ? 43.121 -44.564 -19.657 1.00 38.91 207 ASP A CA 1
ATOM 1687 C C . ASP A 1 207 ? 42.367 -43.863 -18.503 1.00 38.91 207 ASP A C 1
ATOM 1689 O O . ASP A 1 207 ? 42.415 -42.644 -18.315 1.00 38.91 207 ASP A O 1
ATOM 1693 N N . GLU A 1 208 ? 41.697 -44.722 -17.731 1.00 45.09 208 GLU A N 1
ATOM 1694 C CA . GLU A 1 208 ? 41.007 -44.519 -16.457 1.00 45.09 208 GLU A CA 1
ATOM 1695 C C . GLU A 1 208 ? 41.978 -44.441 -15.252 1.00 45.09 208 GLU A C 1
ATOM 1697 O O . GLU A 1 208 ? 43.174 -44.698 -15.368 1.00 45.09 208 GLU A O 1
ATOM 1702 N N . GLU A 1 209 ? 41.380 -44.192 -14.080 1.00 38.34 209 GLU A N 1
ATOM 1703 C CA . GLU A 1 209 ? 41.886 -44.404 -12.709 1.00 38.34 209 GLU A CA 1
ATOM 1704 C C . GLU A 1 209 ? 42.760 -43.267 -12.138 1.00 38.34 209 GLU A C 1
ATOM 1706 O O . GLU A 1 209 ? 43.889 -43.010 -12.541 1.00 38.34 209 GLU A O 1
ATOM 1711 N N . ASP A 1 210 ? 42.179 -42.378 -11.327 1.00 39.34 210 ASP A N 1
ATOM 1712 C CA . ASP A 1 210 ? 41.878 -42.571 -9.895 1.00 39.34 210 ASP A CA 1
ATOM 1713 C C . ASP A 1 210 ? 43.173 -42.702 -9.082 1.00 39.34 210 ASP A C 1
ATOM 1715 O O . ASP A 1 210 ? 43.892 -43.680 -9.213 1.00 39.34 210 ASP A O 1
ATOM 1719 N N . GLU A 1 211 ? 43.490 -41.686 -8.272 1.00 39.31 211 GLU A N 1
ATOM 1720 C CA . GLU A 1 211 ? 44.001 -41.884 -6.913 1.00 39.31 211 GLU A CA 1
ATOM 1721 C C . GLU A 1 211 ? 44.306 -40.558 -6.198 1.00 39.31 211 GLU A C 1
ATOM 1723 O O . GLU A 1 211 ? 44.786 -39.572 -6.757 1.00 39.31 211 GLU A O 1
ATOM 1728 N N . SER A 1 212 ? 44.132 -40.630 -4.879 1.00 44.38 212 SER A N 1
ATOM 1729 C CA . SER A 1 212 ? 44.786 -39.795 -3.874 1.00 44.38 212 SER A CA 1
ATOM 1730 C C . SER A 1 212 ? 44.138 -38.444 -3.556 1.00 44.38 212 SER A C 1
ATOM 1732 O O . SER A 1 212 ? 44.723 -37.362 -3.669 1.00 44.38 212 SER A O 1
ATOM 1734 N N . PHE A 1 213 ? 42.978 -38.577 -2.914 1.00 44.81 213 PHE A N 1
ATOM 1735 C CA . PHE A 1 213 ? 42.620 -37.874 -1.680 1.00 44.81 213 PHE A CA 1
ATOM 1736 C C . PHE A 1 213 ? 43.828 -37.816 -0.713 1.00 44.81 213 PHE A C 1
ATOM 1738 O O . PHE A 1 213 ? 44.005 -38.670 0.155 1.00 44.81 213 PHE A O 1
ATOM 1745 N N . SER A 1 214 ? 44.696 -36.814 -0.869 1.00 39.56 214 SER A N 1
ATOM 1746 C CA . SER A 1 214 ? 45.694 -36.484 0.148 1.00 39.56 214 SER A CA 1
ATOM 1747 C C . SER A 1 214 ? 45.082 -35.452 1.083 1.00 39.56 214 SER A C 1
ATOM 1749 O O . SER A 1 214 ? 44.986 -34.263 0.794 1.00 39.56 214 SER A O 1
ATOM 1751 N N . SER A 1 215 ? 44.608 -35.970 2.211 1.00 50.94 215 SER A N 1
ATOM 1752 C CA . SER A 1 215 ? 44.317 -35.223 3.422 1.00 50.94 215 SER A CA 1
ATOM 1753 C C . SER A 1 215 ? 45.549 -34.410 3.819 1.00 50.94 215 SER A C 1
ATOM 1755 O O . SER A 1 215 ? 46.452 -34.916 4.491 1.00 50.94 215 SER A O 1
ATOM 1757 N N . VAL A 1 216 ? 45.600 -33.156 3.386 1.00 39.03 216 VAL A N 1
ATOM 1758 C CA . VAL A 1 216 ? 46.461 -32.164 4.012 1.00 39.03 216 VAL A CA 1
ATOM 1759 C C . VAL A 1 216 ? 45.596 -31.482 5.053 1.00 39.03 216 VAL A C 1
ATOM 1761 O O . VAL A 1 216 ? 44.684 -30.731 4.729 1.00 39.03 216 VAL A O 1
ATOM 1764 N N . ASP A 1 217 ? 45.863 -31.867 6.294 1.00 51.81 217 ASP A N 1
ATOM 1765 C CA . ASP A 1 217 ? 45.584 -31.159 7.536 1.00 51.81 217 ASP A CA 1
ATOM 1766 C C . ASP A 1 217 ? 45.666 -29.632 7.332 1.00 51.81 217 ASP A C 1
ATOM 1768 O O . ASP A 1 217 ? 46.729 -29.023 7.462 1.00 51.81 217 ASP A O 1
ATOM 1772 N N . SER A 1 218 ? 44.557 -29.011 6.921 1.00 45.72 218 SER A N 1
ATOM 1773 C CA . SER A 1 218 ? 44.396 -27.566 6.964 1.00 45.72 218 SER A CA 1
ATOM 1774 C C . SER A 1 218 ? 43.790 -27.268 8.319 1.00 45.72 218 SER A C 1
ATOM 1776 O O . SER A 1 218 ? 42.605 -27.534 8.543 1.00 45.72 218 SER A O 1
ATOM 1778 N N . GLY A 1 219 ? 44.624 -26.764 9.227 1.00 47.75 219 GLY A N 1
ATOM 1779 C CA . GLY A 1 219 ? 44.161 -26.151 10.460 1.00 47.75 219 GLY A CA 1
ATOM 1780 C C . GLY A 1 219 ? 42.941 -25.294 10.147 1.00 47.75 219 GLY A C 1
ATOM 1781 O O . GLY A 1 219 ? 42.999 -24.418 9.286 1.00 47.75 219 GLY A O 1
ATOM 1782 N N . PHE A 1 220 ? 41.820 -25.643 10.772 1.00 46.97 220 PHE A N 1
ATOM 1783 C CA . PHE A 1 220 ? 40.585 -24.880 10.719 1.00 46.97 220 PHE A CA 1
ATOM 1784 C C . PHE A 1 220 ? 40.893 -23.533 11.382 1.00 46.97 220 PHE A C 1
ATOM 1786 O O . PHE A 1 220 ? 40.793 -23.384 12.600 1.00 46.97 220 PHE A O 1
ATOM 1793 N N . ASP A 1 221 ? 41.382 -22.582 10.590 1.00 50.88 221 ASP A N 1
ATOM 1794 C CA . ASP A 1 221 ? 41.469 -21.190 10.991 1.00 50.88 221 ASP A CA 1
ATOM 1795 C C . ASP A 1 221 ? 40.024 -20.732 11.162 1.00 50.88 221 ASP A C 1
ATOM 1797 O O . ASP A 1 221 ? 39.301 -20.519 10.188 1.00 50.88 221 ASP A O 1
ATOM 1801 N N . SER A 1 222 ? 39.598 -20.646 12.421 1.00 53.12 222 SER A N 1
ATOM 1802 C CA . SER A 1 222 ? 38.298 -20.132 12.871 1.00 53.12 222 SER A CA 1
ATOM 1803 C C . SER A 1 222 ? 37.912 -18.806 12.193 1.00 53.12 222 SER A C 1
ATOM 1805 O O . SER A 1 222 ? 36.729 -18.517 12.053 1.00 53.12 222 SER A O 1
ATOM 1807 N N . ASP A 1 223 ? 38.898 -18.040 11.720 1.00 55.00 223 ASP A N 1
ATOM 1808 C CA . ASP A 1 223 ? 38.732 -16.774 11.002 1.00 55.00 223 ASP A CA 1
ATOM 1809 C C . ASP A 1 223 ? 38.196 -16.962 9.561 1.00 55.00 223 ASP A C 1
ATOM 1811 O O . ASP A 1 223 ? 37.599 -16.054 8.989 1.00 55.00 223 ASP A O 1
ATOM 1815 N N . SER A 1 224 ? 38.376 -18.139 8.946 1.00 63.00 224 SER A N 1
ATOM 1816 C CA . SER A 1 224 ? 37.934 -18.428 7.568 1.00 63.00 224 SER A CA 1
ATOM 1817 C C . SER A 1 224 ? 36.445 -18.780 7.460 1.00 63.00 224 SER A C 1
ATOM 1819 O O . SER A 1 224 ? 35.812 -18.476 6.448 1.00 63.00 224 SER A O 1
ATOM 1821 N N . GLU A 1 225 ? 35.870 -19.368 8.511 1.00 67.56 225 GLU A N 1
ATOM 1822 C CA . GLU A 1 225 ? 34.439 -19.676 8.599 1.00 67.56 225 GLU A CA 1
ATOM 1823 C C . GLU A 1 225 ? 33.623 -18.413 8.911 1.00 67.56 225 GLU A C 1
ATOM 1825 O O . GLU A 1 225 ? 32.576 -18.191 8.305 1.00 67.56 225 GLU A O 1
ATOM 1830 N N . GLU A 1 226 ? 34.141 -17.531 9.774 1.00 71.19 226 GLU A N 1
ATOM 1831 C CA . GLU A 1 226 ? 33.535 -16.226 10.071 1.00 71.19 226 GLU A CA 1
ATOM 1832 C C . GLU A 1 226 ? 33.488 -15.330 8.821 1.00 71.19 226 GLU A C 1
ATOM 1834 O O . GLU A 1 226 ? 32.421 -14.837 8.455 1.00 71.19 226 GLU A O 1
ATOM 1839 N N . LEU A 1 227 ? 34.593 -15.233 8.071 1.00 75.19 227 LEU A N 1
ATOM 1840 C CA . LEU A 1 227 ? 34.641 -14.500 6.798 1.00 75.19 227 LEU A CA 1
ATOM 1841 C C . LEU A 1 227 ? 33.714 -15.083 5.717 1.00 75.19 227 LEU A C 1
ATOM 1843 O O . LEU A 1 227 ? 33.179 -14.344 4.885 1.00 75.19 227 LEU A O 1
ATOM 1847 N N . PHE A 1 228 ? 33.515 -16.404 5.701 1.00 75.69 228 PHE A N 1
ATOM 1848 C CA . PHE A 1 228 ? 32.572 -17.045 4.785 1.00 75.69 228 PHE A CA 1
ATOM 1849 C C . PHE A 1 228 ? 31.118 -16.720 5.158 1.00 75.69 228 PHE A C 1
ATOM 1851 O O . PHE A 1 228 ? 30.330 -16.368 4.279 1.00 75.69 228 PHE A O 1
ATOM 1858 N N . MET A 1 229 ? 30.778 -16.763 6.451 1.00 77.19 229 MET A N 1
ATOM 1859 C CA . MET A 1 229 ? 29.449 -16.393 6.949 1.00 77.19 229 MET A CA 1
ATOM 1860 C C . MET A 1 229 ? 29.121 -14.918 6.683 1.00 77.19 229 MET A C 1
ATOM 1862 O O . MET A 1 229 ? 28.025 -14.626 6.202 1.00 77.19 229 MET A O 1
ATOM 1866 N N . GLU A 1 230 ? 30.066 -14.000 6.913 1.00 82.81 230 GLU A N 1
ATOM 1867 C CA . GLU A 1 230 ? 29.893 -12.568 6.621 1.00 82.81 230 GLU A CA 1
ATOM 1868 C C . GLU A 1 230 ? 29.621 -12.315 5.134 1.00 82.81 230 GLU A C 1
ATOM 1870 O O . GLU A 1 230 ? 28.737 -11.534 4.769 1.00 82.81 230 GLU A O 1
ATOM 1875 N N . ARG A 1 231 ? 30.353 -13.005 4.251 1.00 84.56 231 ARG A N 1
ATOM 1876 C CA . ARG A 1 231 ? 30.141 -12.900 2.806 1.00 84.56 231 ARG A CA 1
ATOM 1877 C C . ARG A 1 231 ? 28.770 -13.429 2.398 1.00 84.56 231 ARG A C 1
ATOM 1879 O O . ARG A 1 231 ? 28.080 -12.783 1.612 1.00 84.56 231 ARG A O 1
ATOM 1886 N N . GLU A 1 232 ? 28.371 -14.583 2.920 1.00 87.50 232 GLU A N 1
ATOM 1887 C CA . GLU A 1 232 ? 27.077 -15.182 2.606 1.00 87.50 232 GLU A CA 1
ATOM 1888 C C . GLU A 1 232 ? 25.919 -14.310 3.119 1.00 87.50 232 GLU A C 1
ATOM 1890 O O . GLU A 1 232 ? 24.902 -14.143 2.447 1.00 87.50 232 GLU A O 1
ATOM 1895 N N . GLU A 1 233 ? 26.057 -13.701 4.298 1.00 88.81 233 GLU A N 1
ATOM 1896 C CA . GLU A 1 233 ? 25.094 -12.727 4.813 1.00 88.81 233 GLU A CA 1
ATOM 1897 C C . GLU A 1 233 ? 25.024 -11.471 3.935 1.00 88.81 233 GLU A C 1
ATOM 1899 O O . GLU A 1 233 ? 23.925 -11.041 3.579 1.00 88.81 233 GLU A O 1
ATOM 1904 N N . ALA A 1 234 ? 26.167 -10.935 3.497 1.00 89.06 234 ALA A N 1
ATOM 1905 C CA . ALA A 1 234 ? 26.212 -9.792 2.588 1.00 89.06 234 ALA A CA 1
ATOM 1906 C C . ALA A 1 234 ? 25.563 -10.096 1.225 1.00 89.06 234 ALA A C 1
ATOM 1908 O O . ALA A 1 234 ? 24.857 -9.246 0.671 1.00 89.06 234 ALA A O 1
ATOM 1909 N N . GLU A 1 235 ? 25.759 -11.303 0.688 1.00 88.94 235 GLU A N 1
ATOM 1910 C CA . GLU A 1 235 ? 25.128 -11.757 -0.555 1.00 88.94 235 GLU A CA 1
ATOM 1911 C C . GLU A 1 235 ? 23.611 -11.924 -0.388 1.00 88.94 235 GLU A C 1
ATOM 1913 O O . GLU A 1 235 ? 22.847 -11.429 -1.223 1.00 88.94 235 GLU A O 1
ATOM 1918 N N . ARG A 1 236 ? 23.146 -12.515 0.722 1.00 90.06 236 ARG A N 1
ATOM 1919 C CA . ARG A 1 236 ? 21.708 -12.597 1.040 1.00 90.06 236 ARG A CA 1
ATOM 1920 C C . ARG A 1 236 ? 21.081 -11.218 1.207 1.00 90.06 236 ARG A C 1
ATOM 1922 O O . ARG A 1 236 ? 19.985 -10.979 0.705 1.00 90.06 236 ARG A O 1
ATOM 1929 N N . GLU A 1 237 ? 21.762 -10.304 1.889 1.00 90.81 237 GLU A N 1
ATOM 1930 C CA . GLU A 1 237 ? 21.261 -8.948 2.094 1.00 90.81 237 GLU A CA 1
ATOM 1931 C C . GLU A 1 237 ? 21.243 -8.155 0.785 1.00 90.81 237 GLU A C 1
ATOM 1933 O O . GLU A 1 237 ? 20.312 -7.395 0.520 1.00 90.81 237 GLU A O 1
ATOM 1938 N N . ARG A 1 238 ? 22.227 -8.368 -0.097 1.00 91.81 238 ARG A N 1
ATOM 1939 C CA . ARG A 1 238 ? 22.175 -7.837 -1.462 1.00 91.81 238 ARG A CA 1
ATOM 1940 C C . ARG A 1 238 ? 20.967 -8.389 -2.215 1.00 91.81 238 ARG A C 1
ATOM 1942 O O . ARG A 1 238 ? 20.208 -7.595 -2.758 1.00 91.81 238 ARG A O 1
ATOM 1949 N N . ALA A 1 239 ? 20.754 -9.704 -2.209 1.00 91.12 239 ALA A N 1
ATOM 1950 C CA . ALA A 1 239 ? 19.624 -10.326 -2.896 1.00 91.12 239 ALA A CA 1
ATOM 1951 C C . ALA A 1 239 ? 18.276 -9.769 -2.407 1.00 91.12 239 ALA A C 1
ATOM 1953 O O . ALA A 1 239 ? 17.440 -9.395 -3.226 1.00 91.12 239 ALA A O 1
ATOM 1954 N N . ARG A 1 240 ? 18.095 -9.605 -1.087 1.00 92.50 240 ARG A N 1
ATOM 1955 C CA . ARG A 1 240 ? 16.896 -8.971 -0.510 1.00 92.50 240 ARG A CA 1
ATOM 1956 C C . ARG A 1 240 ? 16.705 -7.531 -0.974 1.00 92.50 240 ARG A C 1
ATOM 1958 O O . ARG A 1 240 ? 15.587 -7.140 -1.291 1.00 92.50 240 ARG A O 1
ATOM 1965 N N . ARG A 1 241 ? 17.774 -6.729 -1.018 1.00 94.81 241 ARG A N 1
ATOM 1966 C CA . ARG A 1 241 ? 17.700 -5.334 -1.486 1.00 94.81 241 ARG A CA 1
ATOM 1967 C C . ARG A 1 241 ? 17.282 -5.239 -2.954 1.00 94.81 241 ARG A C 1
ATOM 1969 O O . ARG A 1 241 ? 16.491 -4.361 -3.290 1.00 94.81 241 ARG A O 1
ATOM 1976 N N . LEU A 1 242 ? 17.794 -6.129 -3.802 1.00 95.06 242 LEU A N 1
ATOM 1977 C CA . LEU A 1 242 ? 17.439 -6.194 -5.223 1.00 95.06 242 LEU A CA 1
ATOM 1978 C C . LEU A 1 242 ? 15.983 -6.647 -5.419 1.00 95.06 242 LEU A C 1
ATOM 1980 O O . LEU A 1 242 ? 15.232 -5.999 -6.143 1.00 95.06 242 LEU A O 1
ATOM 1984 N N . ASP A 1 243 ? 15.559 -7.695 -4.710 1.00 94.31 243 ASP A N 1
ATOM 1985 C CA . ASP A 1 243 ? 14.179 -8.197 -4.738 1.00 94.31 243 ASP A CA 1
ATOM 1986 C C . ASP A 1 243 ? 13.170 -7.142 -4.247 1.00 94.31 243 ASP A C 1
ATOM 1988 O O . ASP A 1 243 ? 12.164 -6.860 -4.902 1.00 94.31 243 ASP A O 1
ATOM 1992 N N . ASN A 1 244 ? 13.486 -6.447 -3.150 1.00 94.88 244 ASN A N 1
ATOM 1993 C CA . ASN A 1 244 ? 12.679 -5.326 -2.670 1.00 94.88 244 ASN A CA 1
ATOM 1994 C C . ASN A 1 244 ? 12.565 -4.207 -3.711 1.00 94.88 244 ASN A C 1
ATOM 1996 O O . ASN A 1 244 ? 11.486 -3.643 -3.874 1.00 94.88 244 ASN A O 1
ATOM 2000 N N . ALA A 1 245 ? 13.634 -3.898 -4.451 1.00 96.88 245 ALA A N 1
ATOM 2001 C CA . ALA A 1 245 ? 13.578 -2.882 -5.497 1.00 96.88 245 ALA A CA 1
ATOM 2002 C C . ALA A 1 245 ? 12.634 -3.278 -6.646 1.00 96.88 245 ALA A C 1
ATOM 2004 O O . ALA A 1 245 ? 11.897 -2.427 -7.145 1.00 96.88 245 ALA A O 1
ATOM 2005 N N . ILE A 1 246 ? 12.589 -4.564 -7.017 1.00 95.50 246 ILE A N 1
ATOM 2006 C CA . ILE A 1 246 ? 11.615 -5.089 -7.988 1.00 95.50 246 ILE A CA 1
ATOM 2007 C C . ILE A 1 246 ? 10.189 -4.865 -7.495 1.00 95.50 246 ILE A C 1
ATOM 2009 O O . ILE A 1 246 ? 9.351 -4.358 -8.249 1.00 95.50 246 ILE A O 1
ATOM 2013 N N . HIS A 1 247 ? 9.910 -5.187 -6.232 1.00 96.38 247 HIS A N 1
ATOM 2014 C CA . HIS A 1 247 ? 8.590 -4.976 -5.645 1.00 96.38 247 HIS A CA 1
ATOM 2015 C C . HIS A 1 247 ? 8.198 -3.494 -5.581 1.00 96.38 247 HIS A C 1
ATOM 2017 O O . HIS A 1 247 ? 7.071 -3.149 -5.932 1.00 96.38 247 HIS A O 1
ATOM 2023 N N . GLU A 1 248 ? 9.116 -2.616 -5.177 1.00 97.06 248 GLU A N 1
ATOM 2024 C CA . GLU A 1 248 ? 8.895 -1.168 -5.073 1.00 97.06 248 GLU A CA 1
ATOM 2025 C C . GLU A 1 248 ? 8.586 -0.535 -6.438 1.00 97.06 248 GLU A C 1
ATOM 2027 O O . GLU A 1 248 ? 7.581 0.163 -6.586 1.00 97.06 248 GLU A O 1
ATOM 2032 N N . VAL A 1 249 ? 9.393 -0.824 -7.468 1.00 96.94 249 VAL A N 1
ATOM 2033 C CA . VAL A 1 249 ? 9.159 -0.306 -8.828 1.00 96.94 249 VAL A CA 1
ATOM 2034 C C . VAL A 1 249 ? 7.859 -0.863 -9.407 1.00 96.94 249 VAL A C 1
ATOM 2036 O O . VAL A 1 249 ? 7.058 -0.109 -9.958 1.00 96.94 249 VAL A O 1
ATOM 2039 N N . SER A 1 250 ? 7.592 -2.155 -9.212 1.00 96.50 250 SER A N 1
ATOM 2040 C CA . SER A 1 250 ? 6.341 -2.785 -9.648 1.00 96.50 250 SER A CA 1
ATOM 2041 C C . SER A 1 250 ? 5.117 -2.143 -8.987 1.00 96.50 250 SER A C 1
ATOM 2043 O O . SER A 1 250 ? 4.137 -1.819 -9.656 1.00 96.50 250 SER A O 1
ATOM 2045 N N . ALA A 1 251 ? 5.164 -1.897 -7.677 1.00 96.62 251 ALA A N 1
ATOM 2046 C CA . ALA A 1 251 ? 4.073 -1.241 -6.964 1.00 96.62 251 ALA A CA 1
ATOM 2047 C C . ALA A 1 251 ? 3.917 0.234 -7.354 1.00 96.62 251 ALA A C 1
ATOM 2049 O O . ALA A 1 251 ? 2.790 0.721 -7.444 1.00 96.62 251 ALA A O 1
ATOM 2050 N N . LYS A 1 252 ? 5.020 0.935 -7.646 1.00 96.31 252 LYS A N 1
ATOM 2051 C CA . LYS A 1 252 ? 4.993 2.298 -8.186 1.00 96.31 252 LYS A CA 1
ATOM 2052 C C . LYS A 1 252 ? 4.297 2.343 -9.545 1.00 96.31 252 LYS A C 1
ATOM 2054 O O . LYS A 1 252 ? 3.399 3.164 -9.715 1.00 96.31 252 LYS A O 1
ATOM 2059 N N . VAL A 1 253 ? 4.665 1.451 -10.466 1.00 95.75 253 VAL A N 1
ATOM 2060 C CA . VAL A 1 253 ? 4.021 1.294 -11.781 1.00 95.75 253 VAL A CA 1
ATOM 2061 C C . VAL A 1 253 ? 2.527 1.048 -11.611 1.00 95.75 253 VAL A C 1
ATOM 2063 O O . VAL A 1 253 ? 1.716 1.797 -12.146 1.00 95.75 253 VAL A O 1
ATOM 2066 N N . LEU A 1 254 ? 2.157 0.075 -10.775 1.00 96.19 254 LEU A N 1
ATOM 2067 C CA . LEU A 1 254 ? 0.760 -0.231 -10.483 1.00 96.19 254 LEU A CA 1
ATOM 2068 C C . LEU A 1 254 ? -0.003 0.982 -9.936 1.00 96.19 254 LEU A C 1
ATOM 2070 O O . LEU A 1 254 ? -1.125 1.261 -10.361 1.00 96.19 254 LEU A O 1
ATOM 2074 N N . ALA A 1 255 ? 0.602 1.710 -8.997 1.00 96.38 255 ALA A N 1
ATOM 2075 C CA . ALA A 1 255 ? 0.003 2.888 -8.392 1.00 96.38 255 ALA A CA 1
ATOM 2076 C C . ALA A 1 255 ? -0.239 4.004 -9.420 1.00 96.38 255 ALA A C 1
ATOM 2078 O O . ALA A 1 255 ? -1.298 4.628 -9.378 1.00 96.38 255 ALA A O 1
ATOM 2079 N N . GLU A 1 256 ? 0.699 4.254 -10.340 1.00 95.25 256 GLU A N 1
ATOM 2080 C CA . GLU A 1 256 ? 0.502 5.234 -11.418 1.00 95.25 256 GLU A CA 1
ATOM 2081 C C . GLU A 1 256 ? -0.555 4.777 -12.426 1.00 95.25 256 GLU A C 1
ATOM 2083 O O . GLU A 1 256 ? -1.438 5.563 -12.774 1.00 95.25 256 GLU A O 1
ATOM 2088 N N . SER A 1 257 ? -0.530 3.504 -12.839 1.00 95.44 257 SER A N 1
ATOM 2089 C CA . SER A 1 257 ? -1.533 2.948 -13.753 1.00 95.44 257 SER A CA 1
ATOM 2090 C C . SER A 1 257 ? -2.945 3.118 -13.195 1.00 95.44 257 SER A C 1
ATOM 2092 O O . SER A 1 257 ? -3.820 3.603 -13.906 1.00 95.44 257 SER A O 1
ATOM 2094 N N . ILE A 1 258 ? -3.161 2.814 -11.909 1.00 96.75 258 ILE A N 1
ATOM 2095 C CA . ILE A 1 258 ? -4.460 3.009 -11.245 1.00 96.75 258 ILE A CA 1
ATOM 2096 C C . ILE A 1 258 ? -4.798 4.500 -11.122 1.00 96.75 258 ILE A C 1
ATOM 2098 O O . ILE A 1 258 ? -5.933 4.900 -11.382 1.00 96.75 258 ILE A O 1
ATOM 2102 N N . ARG A 1 259 ? -3.833 5.344 -10.731 1.00 95.12 259 ARG A N 1
ATOM 2103 C CA . ARG A 1 259 ? -4.056 6.786 -10.521 1.00 95.12 259 ARG A CA 1
ATOM 2104 C C . ARG A 1 259 ? -4.430 7.525 -11.804 1.00 95.12 259 ARG A C 1
ATOM 2106 O O . ARG A 1 259 ? -5.113 8.543 -11.719 1.00 95.12 259 ARG A O 1
ATOM 2113 N N . SER A 1 260 ? -4.033 7.008 -12.968 1.00 93.00 260 SER A N 1
ATOM 2114 C CA . SER A 1 260 ? -4.437 7.555 -14.268 1.00 93.00 260 SER A CA 1
ATOM 2115 C C . SER A 1 260 ? -5.963 7.615 -14.443 1.00 93.00 260 SER A C 1
ATOM 2117 O O . SER A 1 260 ? -6.463 8.476 -15.163 1.00 93.00 260 SER A O 1
ATOM 2119 N N . GLY A 1 261 ? -6.709 6.715 -13.785 1.00 91.06 261 GLY A N 1
ATOM 2120 C CA . GLY A 1 261 ? -8.154 6.552 -13.969 1.00 91.06 261 GLY A CA 1
ATOM 2121 C C . GLY A 1 261 ? -8.551 5.946 -15.321 1.00 91.06 261 GLY A C 1
ATOM 2122 O O . GLY A 1 261 ? -9.737 5.719 -15.563 1.00 91.06 261 GLY A O 1
ATOM 2123 N N . ASP A 1 262 ? -7.585 5.659 -16.196 1.00 92.31 262 ASP A N 1
ATOM 2124 C CA . ASP A 1 262 ? -7.808 4.991 -17.471 1.00 92.31 262 ASP A CA 1
ATOM 2125 C C . ASP A 1 262 ? -7.914 3.476 -17.239 1.00 92.31 262 ASP A C 1
ATOM 2127 O O . ASP A 1 262 ? -7.006 2.830 -16.702 1.00 92.31 262 ASP A O 1
ATOM 2131 N N . GLN A 1 263 ? -9.050 2.894 -17.630 1.00 91.00 263 GLN A N 1
ATOM 2132 C CA . GLN A 1 263 ? -9.312 1.466 -17.445 1.00 91.00 263 GLN A CA 1
ATOM 2133 C C . GLN A 1 263 ? -8.363 0.585 -18.265 1.00 91.00 263 GLN A C 1
ATOM 2135 O O . GLN A 1 263 ? -7.974 -0.481 -17.791 1.00 91.00 263 GLN A O 1
ATOM 2140 N N . GLY A 1 264 ? -7.992 1.023 -19.470 1.00 91.56 264 GLY A N 1
ATOM 2141 C CA . GLY A 1 264 ? -7.053 0.332 -20.342 1.00 91.56 264 GLY A CA 1
ATOM 2142 C C . GLY A 1 264 ? -5.652 0.324 -19.744 1.00 91.56 264 GLY A C 1
ATOM 2143 O O . GLY A 1 264 ? -5.075 -0.749 -19.591 1.00 91.56 264 GLY A O 1
ATOM 2144 N N . LEU A 1 265 ? -5.146 1.482 -19.305 1.00 91.38 265 LEU A N 1
ATOM 2145 C CA . LEU A 1 265 ? -3.836 1.567 -18.641 1.00 91.38 265 LEU A CA 1
ATOM 2146 C C . LEU A 1 265 ? -3.807 0.804 -17.314 1.00 91.38 265 LEU A C 1
ATOM 2148 O O . LEU A 1 265 ? -2.814 0.151 -17.000 1.00 91.38 265 LEU A O 1
ATOM 2152 N N . THR A 1 266 ? -4.901 0.835 -16.548 1.00 94.19 266 THR A N 1
ATOM 2153 C CA . THR A 1 266 ? -5.023 0.054 -15.309 1.00 94.19 266 THR A CA 1
ATOM 2154 C C . THR A 1 266 ? -4.966 -1.447 -15.596 1.00 94.19 266 THR A C 1
ATOM 2156 O O . THR A 1 266 ? -4.210 -2.172 -14.949 1.00 94.19 266 THR A O 1
ATOM 2159 N N . ALA A 1 267 ? -5.741 -1.924 -16.575 1.00 93.00 267 ALA A N 1
ATOM 2160 C CA . ALA A 1 267 ? -5.755 -3.332 -16.961 1.00 93.00 267 ALA A CA 1
ATOM 2161 C C . ALA A 1 267 ? -4.403 -3.779 -17.535 1.00 93.00 267 ALA A C 1
ATOM 2163 O O . ALA A 1 267 ? -3.936 -4.867 -17.199 1.00 93.00 267 ALA A O 1
ATOM 2164 N N . PHE A 1 268 ? -3.762 -2.930 -18.341 1.00 91.50 268 PHE A N 1
ATOM 2165 C CA . PHE A 1 268 ? -2.427 -3.165 -18.880 1.00 91.50 268 PHE A CA 1
ATOM 2166 C C . PHE A 1 268 ? -1.385 -3.274 -17.762 1.00 91.50 268 PHE A C 1
ATOM 2168 O O . PHE A 1 268 ? -0.714 -4.295 -17.667 1.00 91.50 268 PHE A O 1
ATOM 2175 N N . GLY A 1 269 ? -1.324 -2.309 -16.837 1.00 92.88 269 GLY A N 1
ATOM 2176 C CA . GLY A 1 269 ? -0.406 -2.361 -15.693 1.00 92.88 269 GLY A CA 1
ATOM 2177 C C . GLY A 1 269 ? -0.610 -3.602 -14.812 1.00 92.88 269 GLY A C 1
ATOM 2178 O O . GLY A 1 269 ? 0.356 -4.248 -14.406 1.00 92.88 269 GLY A O 1
ATOM 2179 N N . LEU A 1 270 ? -1.863 -4.001 -14.569 1.00 92.56 270 LEU A N 1
ATOM 2180 C CA . LEU A 1 270 ? -2.185 -5.238 -13.844 1.00 92.56 270 LEU A CA 1
ATOM 2181 C C . LEU A 1 270 ? -1.756 -6.503 -14.602 1.00 92.56 270 LEU A C 1
ATOM 2183 O O . LEU A 1 270 ? -1.314 -7.467 -13.976 1.00 92.56 270 LEU A O 1
ATOM 2187 N N . ALA A 1 271 ? -1.894 -6.517 -15.929 1.00 91.81 271 ALA A N 1
ATOM 2188 C CA . ALA A 1 271 ? -1.463 -7.630 -16.768 1.00 91.81 271 ALA A CA 1
ATOM 2189 C C . ALA A 1 271 ? 0.068 -7.751 -16.803 1.00 91.81 271 ALA A C 1
ATOM 2191 O O . ALA A 1 271 ? 0.583 -8.855 -16.629 1.00 91.81 271 ALA A O 1
ATOM 2192 N N . THR A 1 272 ? 0.783 -6.630 -16.929 1.00 90.00 272 THR A N 1
ATOM 2193 C CA . THR A 1 272 ? 2.253 -6.556 -16.902 1.00 90.00 272 THR A CA 1
ATOM 2194 C C . THR A 1 272 ? 2.835 -7.147 -15.620 1.00 90.00 272 THR A C 1
ATOM 2196 O O . THR A 1 272 ? 3.838 -7.854 -15.649 1.00 90.00 272 THR A O 1
ATOM 2199 N N . LEU A 1 273 ? 2.173 -6.919 -14.484 1.00 89.88 273 LEU A N 1
ATOM 2200 C CA . LEU A 1 273 ? 2.627 -7.389 -13.172 1.00 89.88 273 LEU A CA 1
ATOM 2201 C C . LEU A 1 273 ? 2.070 -8.766 -12.786 1.00 89.88 273 LEU A C 1
ATOM 2203 O O . LEU A 1 273 ? 2.229 -9.220 -11.648 1.00 89.88 273 LEU A O 1
ATOM 2207 N N . LYS A 1 274 ? 1.412 -9.467 -13.714 1.00 85.81 274 LYS A N 1
ATOM 2208 C CA . LYS A 1 274 ? 0.885 -10.806 -13.456 1.00 85.81 274 LYS A CA 1
ATOM 2209 C C . LYS A 1 274 ? 2.034 -11.771 -13.138 1.00 85.81 274 LYS A C 1
ATOM 2211 O O . LYS A 1 274 ? 2.927 -11.992 -13.948 1.00 85.81 274 LYS A O 1
ATOM 2216 N N . GLY A 1 275 ? 1.972 -12.384 -11.957 1.00 81.12 275 GLY A N 1
ATOM 2217 C CA . GLY A 1 275 ? 3.002 -13.306 -11.462 1.00 81.12 275 GLY A CA 1
ATOM 2218 C C . GLY A 1 275 ? 4.061 -12.652 -10.571 1.00 81.12 275 GLY A C 1
ATOM 2219 O O . GLY A 1 275 ? 4.850 -13.372 -9.969 1.00 81.12 275 GLY A O 1
ATOM 2220 N N . VAL A 1 276 ? 4.049 -11.323 -10.417 1.00 86.19 276 VAL A N 1
ATOM 2221 C CA . VAL A 1 276 ? 4.859 -10.634 -9.403 1.00 86.19 276 VAL A CA 1
ATOM 2222 C C . VAL A 1 276 ? 4.131 -10.704 -8.060 1.00 86.19 276 VAL A C 1
ATOM 2224 O O . VAL A 1 276 ? 3.012 -10.206 -7.909 1.00 86.19 276 VAL A O 1
ATOM 2227 N N . HIS A 1 277 ? 4.753 -11.337 -7.067 1.00 88.19 277 HIS A N 1
ATOM 2228 C CA . HIS A 1 277 ? 4.181 -11.491 -5.731 1.00 88.19 277 HIS A CA 1
ATOM 2229 C C . HIS A 1 277 ? 4.504 -10.284 -4.847 1.00 88.19 277 HIS A C 1
ATOM 2231 O O . HIS A 1 277 ? 5.429 -10.324 -4.047 1.00 88.19 277 HIS A O 1
ATOM 2237 N N . LEU A 1 278 ? 3.709 -9.216 -4.961 1.00 92.75 278 LEU A N 1
ATOM 2238 C CA . LEU A 1 278 ? 3.901 -8.014 -4.147 1.00 92.75 278 LEU A CA 1
ATOM 2239 C C . LEU A 1 278 ? 3.612 -8.277 -2.655 1.00 92.75 278 LEU A C 1
ATOM 2241 O O . LEU A 1 278 ? 2.486 -8.658 -2.310 1.00 92.75 278 LEU A O 1
ATOM 2245 N N . PRO A 1 279 ? 4.581 -8.030 -1.751 1.00 93.12 279 PRO A N 1
ATOM 2246 C CA . PRO A 1 279 ? 4.355 -8.131 -0.316 1.00 93.12 279 PRO A CA 1
ATOM 2247 C C . PRO A 1 279 ? 3.313 -7.122 0.180 1.00 93.12 279 PRO A C 1
ATOM 2249 O O . PRO A 1 279 ? 3.235 -5.990 -0.304 1.00 93.12 279 PRO A O 1
ATOM 2252 N N . LEU A 1 280 ? 2.556 -7.494 1.219 1.00 92.94 280 LEU A N 1
ATOM 2253 C CA . LEU A 1 280 ? 1.501 -6.641 1.782 1.00 92.94 280 LEU A CA 1
ATOM 2254 C C . LEU A 1 280 ? 2.014 -5.255 2.208 1.00 92.94 280 LEU A C 1
ATOM 2256 O O . LEU A 1 280 ? 1.358 -4.253 1.933 1.00 92.94 280 LEU A O 1
ATOM 2260 N N . HIS A 1 281 ? 3.192 -5.189 2.831 1.00 92.56 281 HIS A N 1
ATOM 2261 C CA . HIS A 1 281 ? 3.760 -3.924 3.299 1.00 92.56 281 HIS A CA 1
ATOM 2262 C C . HIS A 1 281 ? 4.050 -2.948 2.144 1.00 92.56 281 HIS A C 1
ATOM 2264 O O . HIS A 1 281 ? 3.842 -1.749 2.301 1.00 92.56 281 HIS A O 1
ATOM 2270 N N . ILE A 1 282 ? 4.441 -3.448 0.965 1.00 95.62 282 ILE A N 1
ATOM 2271 C CA . ILE A 1 282 ? 4.626 -2.627 -0.240 1.00 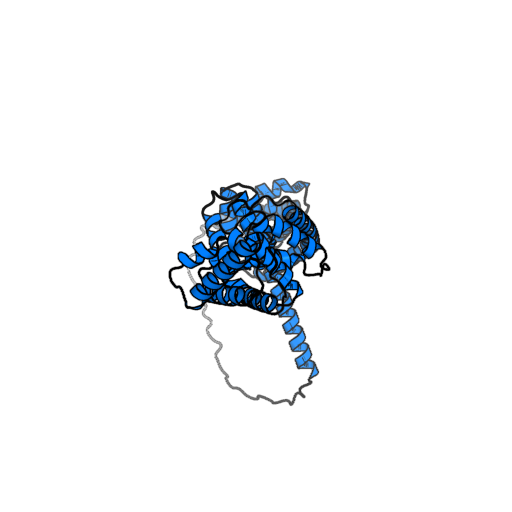95.62 282 ILE A CA 1
ATOM 2272 C C . ILE A 1 282 ? 3.268 -2.122 -0.745 1.00 95.62 282 ILE A C 1
ATOM 2274 O O . ILE A 1 282 ? 3.098 -0.940 -1.028 1.00 95.62 282 ILE A O 1
ATOM 2278 N N . LEU A 1 283 ? 2.257 -2.990 -0.798 1.00 95.88 283 LEU A N 1
ATOM 2279 C CA . LEU A 1 283 ? 0.907 -2.611 -1.233 1.00 95.88 283 LEU A CA 1
ATOM 2280 C C . LEU A 1 283 ? 0.272 -1.551 -0.312 1.00 95.88 283 LEU A C 1
ATOM 2282 O O . LEU A 1 283 ? -0.422 -0.653 -0.794 1.00 95.88 283 LEU A O 1
ATOM 2286 N N . GLN A 1 284 ? 0.543 -1.622 0.995 1.00 94.44 284 GLN A N 1
ATOM 2287 C CA . GLN A 1 284 ? 0.148 -0.615 1.988 1.00 94.44 284 GLN A CA 1
ATOM 2288 C C . GLN A 1 284 ? 0.947 0.685 1.832 1.00 94.44 284 GLN A C 1
ATOM 2290 O O . GLN A 1 284 ? 0.364 1.770 1.825 1.00 94.44 284 GLN A O 1
ATOM 2295 N N . LYS A 1 285 ? 2.264 0.591 1.610 1.00 95.44 285 LYS A N 1
ATOM 2296 C CA . LYS A 1 285 ? 3.122 1.744 1.310 1.00 95.44 285 LYS A CA 1
ATOM 2297 C C . LYS A 1 285 ? 2.633 2.511 0.078 1.00 95.44 285 LYS A C 1
ATOM 2299 O O . LYS A 1 285 ? 2.610 3.731 0.091 1.00 95.44 285 LYS A O 1
ATOM 2304 N N . TYR A 1 286 ? 2.143 1.849 -0.960 1.00 96.56 286 TYR A N 1
ATOM 2305 C CA . TYR A 1 286 ? 1.585 2.547 -2.128 1.00 96.56 286 TYR A CA 1
ATOM 2306 C C . TYR A 1 286 ? 0.079 2.828 -2.037 1.00 96.56 286 TYR A C 1
ATOM 2308 O O . TYR A 1 286 ? -0.493 3.379 -2.976 1.00 96.56 286 TYR A O 1
ATOM 2316 N N . GLU A 1 287 ? -0.562 2.483 -0.914 1.00 96.50 287 GLU A N 1
ATOM 2317 C CA . GLU A 1 287 ? -2.000 2.663 -0.665 1.00 96.50 287 GLU A CA 1
ATOM 2318 C C . GLU A 1 287 ? -2.872 2.118 -1.815 1.00 96.50 287 GLU A C 1
ATOM 2320 O O . GLU A 1 287 ? -3.888 2.710 -2.186 1.00 96.50 287 GLU A O 1
ATOM 2325 N N . ILE A 1 288 ? -2.476 0.974 -2.390 1.00 97.12 288 ILE A N 1
ATOM 2326 C CA . ILE A 1 288 ? -3.053 0.435 -3.632 1.00 97.12 288 ILE A CA 1
ATOM 2327 C C . ILE A 1 288 ? -4.571 0.264 -3.530 1.00 97.12 288 ILE A C 1
ATOM 2329 O O . ILE A 1 288 ? -5.295 0.645 -4.445 1.00 97.12 288 ILE A O 1
ATOM 2333 N N . VAL A 1 289 ? -5.077 -0.239 -2.402 1.00 95.38 289 VAL A N 1
ATOM 2334 C CA . VAL A 1 289 ? -6.524 -0.408 -2.194 1.00 95.38 289 VAL A CA 1
ATOM 2335 C C . VAL A 1 289 ? -7.260 0.933 -2.236 1.00 95.38 289 VAL A C 1
ATOM 2337 O O . VAL A 1 289 ? -8.283 1.052 -2.909 1.00 95.38 289 VAL A O 1
ATOM 2340 N N . ALA A 1 290 ? -6.727 1.962 -1.573 1.00 95.12 290 ALA A N 1
ATOM 2341 C CA . ALA A 1 290 ? -7.330 3.289 -1.596 1.00 95.12 290 ALA A CA 1
ATOM 2342 C C . ALA A 1 290 ? -7.312 3.884 -3.013 1.00 95.12 290 ALA A C 1
ATOM 2344 O O . ALA A 1 290 ? -8.278 4.526 -3.418 1.00 95.12 290 ALA A O 1
ATOM 2345 N N . LEU A 1 291 ? -6.250 3.647 -3.791 1.00 96.75 291 LEU A N 1
ATOM 2346 C CA . LEU A 1 291 ? -6.190 4.063 -5.195 1.00 96.75 291 LEU A CA 1
ATOM 2347 C C . LEU A 1 291 ? -7.251 3.351 -6.044 1.00 96.75 291 LEU A C 1
ATOM 2349 O O . LEU A 1 291 ? -7.924 4.009 -6.836 1.00 96.75 291 LEU A O 1
ATOM 2353 N N . ILE A 1 292 ? -7.451 2.043 -5.846 1.00 96.44 292 ILE A N 1
ATOM 2354 C CA . ILE A 1 292 ? -8.481 1.268 -6.556 1.00 96.44 292 ILE A CA 1
ATOM 2355 C C . ILE A 1 292 ? -9.866 1.857 -6.283 1.00 96.44 292 ILE A C 1
ATOM 2357 O O . ILE A 1 292 ? -10.597 2.158 -7.226 1.00 96.44 292 ILE A O 1
ATOM 2361 N N . LEU A 1 293 ? -10.203 2.088 -5.011 1.00 94.75 293 LEU A N 1
ATOM 2362 C CA . LEU A 1 293 ? -11.505 2.636 -4.622 1.00 94.75 293 LEU A CA 1
ATOM 2363 C C . LEU A 1 293 ? -11.731 4.079 -5.097 1.00 94.75 293 LEU A C 1
ATOM 2365 O O . LEU A 1 293 ? -12.873 4.495 -5.274 1.00 94.75 293 LEU A O 1
ATOM 2369 N N . LYS A 1 294 ? -10.665 4.853 -5.329 1.00 94.19 294 LYS A N 1
ATOM 2370 C CA . LYS A 1 294 ? -10.771 6.234 -5.829 1.00 94.19 294 LYS A CA 1
ATOM 2371 C C . LYS A 1 294 ? -10.840 6.327 -7.349 1.00 94.19 294 LYS A C 1
ATOM 2373 O O . LYS A 1 294 ? -11.534 7.200 -7.861 1.00 94.19 294 LYS A O 1
ATOM 2378 N N . HIS A 1 295 ? -10.108 5.472 -8.062 1.00 95.75 295 HIS A N 1
ATOM 2379 C CA . HIS A 1 295 ? -9.830 5.678 -9.487 1.00 95.75 295 HIS A CA 1
ATOM 2380 C C . HIS A 1 295 ? -10.219 4.498 -10.384 1.00 95.75 295 HIS A C 1
ATOM 2382 O O . HIS A 1 295 ? -10.427 4.697 -11.576 1.00 95.75 295 HIS A O 1
ATOM 2388 N N . ALA A 1 296 ? -10.359 3.287 -9.838 1.00 94.50 296 ALA A N 1
ATOM 2389 C CA . ALA A 1 296 ? -10.515 2.063 -10.626 1.00 94.50 296 ALA A CA 1
ATOM 2390 C C . ALA A 1 296 ? -11.677 1.162 -10.168 1.00 94.50 296 ALA A C 1
ATOM 2392 O O . ALA A 1 296 ? -11.680 -0.034 -10.453 1.00 94.50 296 ALA A O 1
ATOM 2393 N N . VAL A 1 297 ? -12.710 1.722 -9.528 1.00 91.62 297 VAL A N 1
ATOM 2394 C CA . VAL A 1 297 ? -13.903 0.974 -9.061 1.00 91.62 297 VAL A CA 1
ATOM 2395 C C . VAL A 1 297 ? -14.682 0.265 -10.171 1.00 91.62 297 VAL A C 1
ATOM 2397 O O . VAL A 1 297 ? -15.469 -0.634 -9.898 1.00 91.62 297 VAL A O 1
ATOM 2400 N N . HIS A 1 298 ? -14.478 0.663 -11.427 1.00 90.69 298 HIS A N 1
ATOM 2401 C CA . HIS A 1 298 ? -15.106 0.048 -12.598 1.00 90.69 298 HIS A CA 1
ATOM 2402 C C . HIS A 1 298 ? -14.194 -0.959 -13.320 1.00 90.69 298 HIS A C 1
ATOM 2404 O O . HIS A 1 298 ? -14.620 -1.573 -14.294 1.00 90.69 298 HIS A O 1
ATOM 2410 N N . CYS A 1 299 ? -12.951 -1.140 -12.864 1.00 92.81 299 CYS A N 1
ATOM 2411 C CA . CYS A 1 299 ? -12.015 -2.112 -13.421 1.00 92.81 299 CYS A CA 1
ATOM 2412 C C . CYS A 1 299 ? -12.116 -3.432 -12.646 1.00 92.81 299 CYS A C 1
ATOM 2414 O O . CYS A 1 299 ? -11.705 -3.524 -11.489 1.00 92.81 299 CYS A O 1
ATOM 2416 N N . GLN A 1 300 ? -12.635 -4.477 -13.294 1.00 92.44 300 GLN A N 1
ATOM 2417 C CA . GLN A 1 300 ? -12.841 -5.780 -12.656 1.00 92.44 300 GLN A CA 1
ATOM 2418 C C . GLN A 1 300 ? -11.530 -6.388 -12.130 1.00 92.44 300 GLN A C 1
ATOM 2420 O O . GLN A 1 300 ? -11.498 -6.885 -11.006 1.00 92.44 300 GLN A O 1
ATOM 2425 N N . GLN A 1 301 ? -10.432 -6.296 -12.891 1.00 92.38 301 GLN A N 1
ATOM 2426 C CA . GLN A 1 301 ? -9.132 -6.811 -12.449 1.00 92.38 301 GLN A CA 1
ATOM 2427 C C . GLN A 1 301 ? -8.613 -6.074 -11.203 1.00 92.38 301 GLN A C 1
ATOM 2429 O O . GLN A 1 301 ? -7.990 -6.686 -10.333 1.00 92.38 301 GLN A O 1
ATOM 2434 N N . ALA A 1 302 ? -8.888 -4.771 -11.088 1.00 94.31 302 ALA A N 1
ATOM 2435 C CA . ALA A 1 302 ? -8.517 -3.983 -9.918 1.00 94.31 302 ALA A CA 1
ATOM 2436 C C . ALA A 1 302 ? -9.331 -4.404 -8.682 1.00 94.31 302 ALA A C 1
ATOM 2438 O O . ALA A 1 302 ? -8.769 -4.577 -7.602 1.00 94.31 302 ALA A O 1
ATOM 2439 N N . LEU A 1 303 ? -10.635 -4.658 -8.838 1.00 93.25 303 LEU A N 1
ATOM 2440 C CA . LEU A 1 303 ? -11.472 -5.180 -7.753 1.00 93.25 303 LEU A CA 1
ATOM 2441 C C . LEU A 1 303 ? -11.028 -6.581 -7.300 1.00 93.25 303 LEU A C 1
ATOM 2443 O O . LEU A 1 303 ? -10.987 -6.862 -6.103 1.00 93.25 303 LEU A O 1
ATOM 2447 N N . GLU A 1 304 ? -10.629 -7.452 -8.228 1.00 93.62 304 GLU A N 1
ATOM 2448 C CA . GLU A 1 304 ? -10.051 -8.759 -7.889 1.00 93.62 304 GLU A CA 1
ATOM 2449 C C . GLU A 1 304 ? -8.741 -8.627 -7.107 1.00 93.62 304 GLU A C 1
ATOM 2451 O O . GLU A 1 304 ? -8.498 -9.391 -6.167 1.00 93.62 304 GLU A O 1
ATOM 2456 N N . LEU A 1 305 ? -7.896 -7.656 -7.467 1.00 94.06 305 LEU A N 1
ATOM 2457 C CA . LEU A 1 305 ? -6.696 -7.346 -6.701 1.00 94.06 305 LEU A CA 1
ATOM 2458 C C . LEU A 1 305 ? -7.053 -6.866 -5.290 1.00 94.06 305 LEU A C 1
ATOM 2460 O O . LEU A 1 305 ? -6.457 -7.354 -4.334 1.00 94.06 305 LEU A O 1
ATOM 2464 N N . TRP A 1 306 ? -8.042 -5.983 -5.131 1.00 94.44 306 TRP A N 1
ATOM 2465 C CA . TRP A 1 306 ? -8.493 -5.551 -3.805 1.00 94.44 306 TRP A CA 1
ATOM 2466 C C . TRP A 1 306 ? -8.898 -6.743 -2.928 1.00 94.44 306 TRP A C 1
ATOM 2468 O O . TRP A 1 306 ? -8.379 -6.879 -1.820 1.00 94.44 306 TRP A O 1
ATOM 2478 N N . VAL A 1 307 ? -9.716 -7.670 -3.440 1.00 92.06 307 VAL A N 1
ATOM 2479 C CA . VAL A 1 307 ? -10.108 -8.884 -2.699 1.00 92.06 307 VAL A CA 1
ATOM 2480 C C . VAL A 1 307 ? -8.886 -9.707 -2.274 1.00 92.06 307 VAL A C 1
ATOM 2482 O O . VAL A 1 307 ? -8.819 -10.180 -1.136 1.00 92.06 307 VAL A O 1
ATOM 2485 N N . LYS A 1 308 ? -7.888 -9.858 -3.156 1.00 93.00 308 LYS A N 1
ATOM 2486 C CA . LYS A 1 308 ? -6.628 -10.542 -2.818 1.00 93.00 308 LYS A CA 1
ATOM 2487 C C . LYS A 1 308 ? -5.879 -9.823 -1.695 1.00 93.00 308 LYS A C 1
ATOM 2489 O O . LYS A 1 308 ? -5.432 -10.487 -0.764 1.00 93.00 308 LYS A O 1
ATOM 2494 N N . ILE A 1 309 ? -5.781 -8.494 -1.747 1.00 93.62 309 ILE A N 1
ATOM 2495 C CA . ILE A 1 309 ? -5.113 -7.695 -0.709 1.00 93.62 309 ILE A CA 1
ATOM 2496 C C . ILE A 1 309 ? -5.838 -7.829 0.630 1.00 93.62 309 ILE A C 1
ATOM 2498 O O . ILE A 1 309 ? -5.190 -8.076 1.643 1.00 93.62 309 ILE A O 1
ATOM 2502 N N . SER A 1 310 ? -7.168 -7.749 0.647 1.00 89.94 310 SER A N 1
ATOM 2503 C CA . SER A 1 310 ? -7.951 -7.921 1.874 1.00 89.94 310 SER A CA 1
ATOM 2504 C C . SER A 1 310 ? -7.764 -9.307 2.494 1.00 89.94 310 SER A C 1
ATOM 2506 O O . SER A 1 310 ? -7.698 -9.432 3.715 1.00 89.94 310 SER A O 1
ATOM 2508 N N . ASN A 1 311 ? -7.619 -10.354 1.679 1.00 89.69 311 ASN A N 1
ATOM 2509 C CA . ASN A 1 311 ? -7.290 -11.688 2.184 1.00 89.69 311 ASN A CA 1
ATOM 2510 C C . ASN A 1 311 ? -5.869 -11.747 2.761 1.00 89.69 311 ASN A C 1
ATOM 2512 O O . ASN A 1 311 ? -5.692 -12.293 3.848 1.00 89.69 311 ASN A O 1
ATOM 2516 N N . LEU A 1 312 ? -4.883 -11.141 2.085 1.00 90.50 312 LEU A N 1
ATOM 2517 C CA . LEU A 1 312 ? -3.510 -11.040 2.592 1.00 90.50 312 LEU A CA 1
ATOM 2518 C C . LEU A 1 312 ? -3.444 -10.283 3.921 1.00 90.50 312 LEU A C 1
ATOM 2520 O O . LEU A 1 312 ? -2.707 -10.701 4.809 1.00 90.50 312 LEU A O 1
ATOM 2524 N N . GLN A 1 313 ? -4.223 -9.210 4.081 1.00 88.44 313 GLN A N 1
ATOM 2525 C CA . GLN A 1 313 ? -4.336 -8.471 5.341 1.00 88.44 313 GLN A CA 1
ATOM 2526 C C . GLN A 1 313 ? -4.882 -9.363 6.455 1.00 88.44 313 GLN A C 1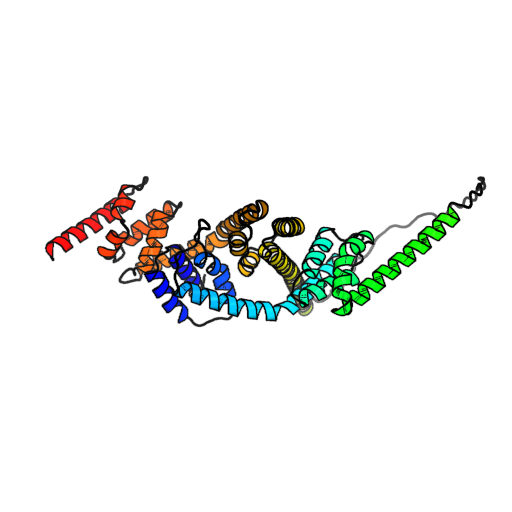
ATOM 2528 O O . GLN A 1 313 ? -4.240 -9.488 7.494 1.00 88.44 313 GLN A O 1
ATOM 2533 N N . LYS A 1 314 ? -6.000 -10.060 6.214 1.00 85.19 314 LYS A N 1
ATOM 2534 C CA . LYS A 1 314 ? -6.594 -10.977 7.200 1.00 85.19 314 LYS A CA 1
ATOM 2535 C C . LYS A 1 314 ? -5.620 -12.067 7.642 1.00 85.19 314 LYS A C 1
ATOM 2537 O O . LYS A 1 314 ? -5.520 -12.354 8.828 1.00 85.19 314 LYS A O 1
ATOM 2542 N N . THR A 1 315 ? -4.884 -12.674 6.710 1.00 85.38 315 THR A N 1
ATOM 2543 C CA . THR A 1 315 ? -3.918 -13.730 7.051 1.00 85.38 315 THR A CA 1
ATOM 2544 C C . THR A 1 315 ? -2.638 -13.182 7.672 1.00 85.38 315 THR A C 1
ATOM 2546 O O . THR A 1 315 ? -2.109 -13.774 8.607 1.00 85.38 315 THR A O 1
ATOM 2549 N N . GLY A 1 316 ? -2.129 -12.065 7.150 1.00 82.25 316 GLY A N 1
ATOM 2550 C CA . GLY A 1 316 ? -0.847 -11.484 7.543 1.00 82.25 316 GLY A CA 1
ATOM 2551 C C . GLY A 1 316 ? -0.889 -10.758 8.883 1.00 82.25 316 GLY A C 1
ATOM 2552 O O . GLY A 1 316 ? 0.154 -10.621 9.510 1.00 82.25 316 GLY A O 1
ATOM 2553 N N . MET A 1 317 ? -2.076 -10.330 9.322 1.00 84.19 317 MET A N 1
ATOM 2554 C CA . MET A 1 317 ? -2.278 -9.573 10.561 1.00 84.19 317 MET A CA 1
ATOM 2555 C C . MET A 1 317 ? -2.942 -10.391 11.673 1.00 84.19 317 MET A C 1
ATOM 2557 O O . MET A 1 317 ? -3.132 -9.872 12.766 1.00 84.19 317 MET A O 1
ATOM 2561 N N . ALA A 1 318 ? -3.285 -11.662 11.440 1.00 84.75 318 ALA A N 1
ATOM 2562 C CA . ALA A 1 318 ? -4.045 -12.470 12.399 1.00 84.75 318 ALA A CA 1
ATOM 2563 C C . ALA A 1 318 ? -3.377 -12.566 13.786 1.00 84.75 318 ALA A C 1
ATOM 2565 O O . ALA A 1 318 ? -4.054 -12.522 14.812 1.00 84.75 318 ALA A O 1
ATOM 2566 N N . ASN A 1 319 ? -2.045 -12.682 13.825 1.00 87.25 319 ASN A N 1
ATOM 2567 C CA . ASN A 1 319 ? -1.292 -12.750 15.077 1.00 87.25 319 ASN A CA 1
ATOM 2568 C C . ASN A 1 319 ? -1.273 -11.394 15.797 1.00 87.25 319 ASN A C 1
ATOM 2570 O O . ASN A 1 319 ? -1.474 -11.326 17.006 1.00 87.25 319 ASN A O 1
ATOM 2574 N N . GLU A 1 320 ? -1.052 -10.308 15.060 1.00 88.25 320 GLU A N 1
ATOM 2575 C CA . GLU A 1 320 ? -1.136 -8.943 15.572 1.00 88.25 320 GLU A CA 1
ATOM 2576 C C . GLU A 1 320 ? -2.529 -8.616 16.119 1.00 88.25 320 GLU A C 1
ATOM 2578 O O . GLU A 1 320 ? -2.631 -7.997 17.174 1.00 88.25 320 GLU A O 1
ATOM 2583 N N . GLU A 1 321 ? -3.590 -9.060 15.446 1.00 87.25 321 GLU A N 1
ATOM 2584 C CA . GLU A 1 321 ? -4.967 -8.886 15.906 1.00 87.25 321 GLU A CA 1
ATOM 2585 C C . GLU A 1 321 ? -5.254 -9.646 17.202 1.00 87.25 321 GLU A C 1
ATOM 2587 O O . GLU A 1 321 ? -5.905 -9.098 18.088 1.00 87.25 321 GLU A O 1
ATOM 2592 N N . GLU A 1 322 ? -4.770 -10.885 17.339 1.00 88.88 322 GLU A N 1
ATOM 2593 C CA . GLU A 1 322 ? -4.923 -11.647 18.586 1.00 88.88 322 GLU A CA 1
ATOM 2594 C C . GLU A 1 322 ? -4.129 -10.996 19.729 1.00 88.88 322 GLU A C 1
ATOM 2596 O O . GLU A 1 322 ? -4.664 -10.811 20.818 1.00 88.88 322 GLU A O 1
ATOM 2601 N N . GLN A 1 323 ? -2.892 -10.553 19.473 1.00 91.44 323 GLN A N 1
ATOM 2602 C CA . GLN A 1 323 ? -2.083 -9.840 20.470 1.00 91.44 323 GLN A CA 1
ATOM 2603 C C . GLN A 1 323 ? -2.728 -8.523 20.914 1.00 91.44 323 GLN A C 1
ATOM 2605 O O . GLN A 1 323 ? -2.682 -8.188 22.096 1.00 91.44 323 GLN A O 1
ATOM 2610 N N . LEU A 1 324 ? -3.327 -7.777 19.981 1.00 91.06 324 LEU A N 1
ATOM 2611 C CA . LEU A 1 324 ? -4.067 -6.554 20.286 1.00 91.06 324 LEU A CA 1
ATOM 2612 C C . LEU A 1 324 ? -5.296 -6.855 21.145 1.00 91.06 324 LEU A C 1
ATOM 2614 O O . LEU A 1 324 ? -5.566 -6.144 22.109 1.00 91.06 324 LEU A O 1
ATOM 2618 N N . PHE A 1 325 ? -6.035 -7.909 20.804 1.00 91.69 325 PHE A N 1
ATOM 2619 C CA . PHE A 1 325 ? -7.209 -8.323 21.557 1.00 91.69 325 PHE A CA 1
ATOM 2620 C C . PHE A 1 325 ? -6.854 -8.728 22.994 1.00 91.69 325 PHE A C 1
ATOM 2622 O O . PHE A 1 325 ? -7.484 -8.252 23.940 1.00 91.69 325 PHE A O 1
ATOM 2629 N N . ASP A 1 326 ? -5.812 -9.540 23.174 1.00 91.00 326 ASP A N 1
ATOM 2630 C CA . ASP A 1 326 ? -5.328 -9.929 24.499 1.00 91.00 326 ASP A CA 1
ATOM 2631 C C . ASP A 1 326 ? -4.858 -8.710 25.307 1.00 91.00 326 ASP A C 1
A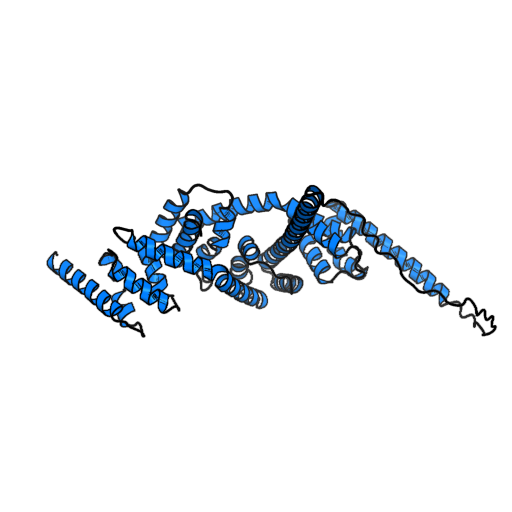TOM 2633 O O . ASP A 1 326 ? -5.226 -8.569 26.475 1.00 91.00 326 ASP A O 1
ATOM 2637 N N . PHE A 1 327 ? -4.132 -7.783 24.669 1.00 90.44 327 PHE A N 1
ATOM 2638 C CA . PHE A 1 327 ? -3.704 -6.528 25.288 1.00 90.44 327 PHE A CA 1
ATOM 2639 C C . PHE A 1 327 ? -4.892 -5.686 25.776 1.00 90.44 327 PHE A C 1
ATOM 2641 O O . PHE A 1 327 ? -4.895 -5.243 26.923 1.00 90.44 327 PHE A O 1
ATOM 2648 N N . ILE A 1 328 ? -5.928 -5.514 24.948 1.00 90.69 328 ILE A N 1
ATOM 2649 C CA . ILE A 1 328 ? -7.156 -4.787 25.313 1.00 90.69 328 ILE A CA 1
ATOM 2650 C C . ILE A 1 328 ? -7.813 -5.414 26.549 1.00 90.69 328 ILE A C 1
ATOM 2652 O O . ILE A 1 328 ? -8.186 -4.716 27.493 1.00 90.69 328 ILE A O 1
ATOM 2656 N N . LEU A 1 329 ? -7.943 -6.744 26.573 1.00 90.38 329 LEU A N 1
ATOM 2657 C CA . LEU A 1 329 ? -8.562 -7.444 27.698 1.00 90.38 329 LEU A CA 1
ATOM 2658 C C . LEU A 1 329 ? -7.740 -7.358 28.989 1.00 90.38 329 LEU A C 1
ATOM 2660 O O . LEU A 1 329 ? -8.316 -7.419 30.079 1.00 90.38 329 LEU A O 1
ATOM 2664 N N . GLU A 1 330 ? -6.415 -7.278 28.898 1.00 87.94 330 GLU A N 1
ATOM 2665 C CA . GLU A 1 330 ? -5.545 -7.047 30.053 1.00 87.94 330 GLU A CA 1
ATOM 2666 C C . GLU A 1 330 ? -5.647 -5.610 30.567 1.00 87.94 330 GLU A C 1
ATOM 2668 O O . GLU A 1 330 ? -5.800 -5.414 31.775 1.00 87.94 330 GLU A O 1
ATOM 2673 N N . ASP A 1 331 ? -5.657 -4.626 29.668 1.00 86.00 331 ASP A N 1
ATOM 2674 C CA . ASP A 1 331 ? -5.760 -3.204 30.004 1.00 86.00 331 ASP A CA 1
ATOM 2675 C C . ASP A 1 331 ? -7.063 -2.891 30.760 1.00 86.00 331 ASP A C 1
ATOM 2677 O O . ASP A 1 331 ? -7.057 -2.229 31.801 1.00 86.00 331 ASP A O 1
ATOM 2681 N N . ILE A 1 332 ? -8.178 -3.495 30.338 1.00 87.38 332 ILE A N 1
ATOM 2682 C CA . ILE A 1 332 ? -9.479 -3.369 31.016 1.00 87.38 332 ILE A CA 1
ATOM 2683 C C . ILE A 1 332 ? -9.463 -3.978 32.423 1.00 87.38 332 ILE A C 1
ATOM 2685 O O . ILE A 1 332 ? -10.101 -3.447 33.329 1.00 87.38 332 ILE A O 1
ATOM 2689 N N . LYS A 1 333 ? -8.747 -5.090 32.642 1.00 83.56 333 LYS A N 1
ATOM 2690 C CA . LYS A 1 333 ? -8.635 -5.703 33.981 1.00 83.56 333 LYS A CA 1
ATOM 2691 C C . LYS A 1 333 ? -7.798 -4.853 34.934 1.00 83.56 333 LYS A C 1
ATOM 2693 O O . LYS A 1 333 ? -8.004 -4.940 36.143 1.00 83.56 333 LYS A O 1
ATOM 2698 N N . GLY A 1 334 ? -6.827 -4.109 34.404 1.00 76.94 334 GLY A N 1
ATOM 2699 C CA . GLY A 1 334 ? -5.958 -3.219 35.175 1.00 76.94 334 GLY A CA 1
ATOM 2700 C C . GLY A 1 334 ? -6.561 -1.836 35.442 1.00 76.94 334 GLY A C 1
ATOM 2701 O O . GLY A 1 334 ? -6.144 -1.166 36.385 1.00 76.94 334 GLY A O 1
ATOM 2702 N N . SER A 1 335 ? -7.536 -1.421 34.633 1.00 80.75 335 SER A N 1
ATOM 2703 C CA . SER A 1 335 ? -8.131 -0.084 34.664 1.00 80.75 335 SER A CA 1
ATOM 2704 C C . SER A 1 335 ? -9.244 0.055 35.707 1.00 80.75 335 SER A C 1
ATOM 2706 O O . SER A 1 335 ? -10.014 -0.871 35.960 1.00 80.75 335 SER A O 1
ATOM 2708 N N . SER A 1 336 ? -9.353 1.239 36.320 1.00 79.44 336 SER A N 1
ATOM 2709 C CA . SER A 1 336 ? -10.396 1.530 37.317 1.00 79.44 336 SER A CA 1
ATOM 2710 C C . SER A 1 336 ? -11.775 1.784 36.707 1.00 79.44 336 SER A C 1
ATOM 2712 O O . SER A 1 336 ? -12.780 1.647 37.400 1.00 79.44 336 SER A O 1
ATOM 2714 N N . GLU A 1 337 ? -11.816 2.189 35.439 1.00 87.12 337 GLU A N 1
ATOM 2715 C CA . GLU A 1 337 ? -13.018 2.489 34.664 1.00 87.12 337 GLU A CA 1
ATOM 2716 C C . GLU A 1 337 ? -12.707 2.308 33.174 1.00 87.12 337 GLU A C 1
ATOM 2718 O O . GLU A 1 337 ? -11.575 2.541 32.744 1.00 87.12 337 GLU A O 1
ATOM 2723 N N . VAL A 1 338 ? -13.693 1.864 32.396 1.00 89.62 338 VAL A N 1
ATOM 2724 C CA . VAL A 1 338 ? -13.566 1.708 30.941 1.00 89.62 338 VAL A CA 1
ATOM 2725 C C . VAL A 1 338 ? -13.869 3.042 30.260 1.00 89.62 338 VAL A C 1
ATOM 2727 O O . VAL A 1 338 ? -14.944 3.606 30.453 1.00 89.62 338 VAL A O 1
ATOM 2730 N N . SER A 1 339 ? -12.940 3.546 29.445 1.00 89.19 339 SER A N 1
ATOM 2731 C CA . SER A 1 339 ? -13.161 4.770 28.663 1.00 89.19 339 SER A CA 1
ATOM 2732 C C . SER A 1 339 ? -14.190 4.560 27.547 1.00 89.19 339 SER A C 1
ATOM 2734 O O . SER A 1 339 ? -14.357 3.448 27.049 1.00 89.19 339 SER A O 1
ATOM 2736 N N . ASP A 1 340 ? -14.819 5.643 27.081 1.00 87.12 340 ASP A N 1
ATOM 2737 C CA . ASP A 1 340 ? -15.760 5.599 25.948 1.00 87.12 340 ASP A CA 1
ATOM 2738 C C . ASP A 1 340 ? -15.120 5.013 24.681 1.00 87.12 340 ASP A C 1
ATOM 2740 O O . ASP A 1 340 ? -15.700 4.144 24.035 1.00 87.12 340 ASP A O 1
ATOM 2744 N N . SER A 1 341 ? -13.877 5.400 24.378 1.00 87.12 341 SER A N 1
ATOM 2745 C CA . SER A 1 341 ? -13.128 4.854 23.241 1.00 87.12 341 SER A CA 1
ATOM 2746 C C . SER A 1 341 ? -12.859 3.353 23.366 1.00 87.12 341 SER A C 1
ATOM 2748 O O . SER A 1 341 ? -12.924 2.628 22.375 1.00 87.12 341 SER A O 1
ATOM 2750 N N . MET A 1 342 ? -12.574 2.862 24.576 1.00 90.19 342 MET A N 1
ATOM 2751 C CA . MET A 1 342 ? -12.392 1.434 24.818 1.00 90.19 342 MET A CA 1
ATOM 2752 C C . MET A 1 342 ? -13.726 0.691 24.711 1.00 90.19 342 MET A C 1
ATOM 2754 O O . MET A 1 342 ? -13.780 -0.401 24.150 1.00 90.19 342 MET A O 1
ATOM 2758 N N . MET A 1 343 ? -14.813 1.293 25.196 1.00 91.25 343 MET A N 1
ATOM 2759 C CA . MET A 1 343 ? -16.153 0.735 25.051 1.00 91.25 343 MET A CA 1
ATOM 2760 C C . MET A 1 343 ? -16.546 0.605 23.574 1.00 91.25 343 MET A C 1
ATOM 2762 O O . MET A 1 343 ? -17.010 -0.462 23.177 1.00 91.25 343 MET A O 1
ATOM 2766 N N . ASP A 1 344 ? -16.287 1.621 22.743 1.00 88.81 344 ASP A N 1
ATOM 2767 C CA . ASP A 1 344 ? -16.502 1.565 21.288 1.00 88.81 344 ASP A CA 1
ATOM 2768 C C . ASP A 1 344 ? -15.760 0.379 20.645 1.00 88.81 344 ASP A C 1
ATOM 2770 O O . ASP A 1 344 ? -16.338 -0.375 19.856 1.00 88.81 344 ASP A O 1
ATOM 2774 N N . VAL A 1 345 ? -14.495 0.165 21.025 1.00 89.62 345 VAL A N 1
ATOM 2775 C CA . VAL A 1 345 ? -13.682 -0.963 20.540 1.00 89.62 345 VAL A CA 1
ATOM 2776 C C . VAL A 1 345 ? -14.245 -2.309 21.008 1.00 89.62 345 VAL A C 1
ATOM 2778 O O . VAL A 1 345 ? -14.335 -3.252 20.227 1.00 89.62 345 VAL A O 1
ATOM 2781 N N . LEU A 1 346 ? -14.674 -2.437 22.263 1.00 90.69 346 LEU A N 1
ATOM 2782 C CA . LEU A 1 346 ? -15.291 -3.678 22.749 1.00 90.69 346 LEU A CA 1
ATOM 2783 C C . LEU A 1 346 ? -16.613 -3.970 22.036 1.00 90.69 346 LEU A C 1
ATOM 2785 O O . LEU A 1 346 ? -16.897 -5.115 21.682 1.00 90.69 346 LEU A O 1
ATOM 2789 N N . VAL A 1 347 ? -17.414 -2.935 21.793 1.00 89.38 347 VAL A N 1
ATOM 2790 C CA . VAL A 1 347 ? -18.683 -3.035 21.071 1.00 89.38 347 VAL A CA 1
ATOM 2791 C C . VAL A 1 347 ? -18.457 -3.459 19.623 1.00 89.38 347 VAL A C 1
ATOM 2793 O O . VAL A 1 347 ? -19.249 -4.251 19.109 1.00 89.38 347 VAL A O 1
ATOM 2796 N N . SER A 1 348 ? -17.383 -3.001 18.972 1.00 87.12 348 SER A N 1
ATOM 2797 C CA . SER A 1 348 ? -17.056 -3.441 17.613 1.00 87.12 348 SER A CA 1
ATOM 2798 C C . SER A 1 348 ? -16.758 -4.946 17.571 1.00 87.12 348 SER A C 1
ATOM 2800 O O . SER A 1 348 ? -17.305 -5.643 16.716 1.00 87.12 348 SER A O 1
ATOM 2802 N N . TYR A 1 349 ? -16.038 -5.494 18.560 1.00 88.06 349 TYR A N 1
ATOM 2803 C CA . TYR A 1 349 ? -15.848 -6.947 18.691 1.00 88.06 349 TYR A CA 1
ATOM 2804 C C . TYR A 1 349 ? -17.151 -7.711 18.950 1.00 88.06 349 TYR A C 1
ATOM 2806 O O . TYR A 1 349 ? -17.294 -8.841 18.485 1.00 88.06 349 TYR A O 1
ATOM 2814 N N . LEU A 1 350 ? -18.109 -7.118 19.669 1.00 87.19 350 LEU A N 1
ATOM 2815 C CA . LEU A 1 350 ? -19.420 -7.733 19.890 1.00 87.19 350 LEU A CA 1
ATOM 2816 C C . LEU A 1 350 ? -20.259 -7.765 18.605 1.00 87.19 350 LEU A C 1
ATOM 2818 O O . LEU A 1 350 ? -20.836 -8.800 18.278 1.00 87.19 350 LEU A O 1
ATOM 2822 N N . LYS A 1 351 ? -20.346 -6.639 17.888 1.00 80.75 351 LYS A N 1
ATOM 2823 C CA . LYS A 1 351 ? -21.287 -6.454 16.771 1.00 80.75 351 LYS A CA 1
ATOM 2824 C C . LYS A 1 351 ? -20.747 -6.929 15.422 1.00 80.75 351 LYS A C 1
ATOM 2826 O O . LYS A 1 351 ? -21.521 -7.455 14.627 1.00 80.75 351 LYS A O 1
ATOM 2831 N N . ASN A 1 352 ? -19.445 -6.779 15.185 1.00 72.50 352 ASN A N 1
ATOM 2832 C CA . ASN A 1 352 ? -18.800 -7.100 13.907 1.00 72.50 352 ASN A CA 1
ATOM 2833 C C . ASN A 1 352 ? -17.950 -8.382 13.987 1.00 72.50 352 ASN A C 1
ATOM 2835 O O . ASN A 1 352 ? -17.446 -8.868 12.974 1.00 72.50 352 ASN A O 1
ATOM 2839 N N . GLY A 1 353 ? -17.786 -8.954 15.184 1.00 64.50 353 GLY A N 1
ATOM 2840 C CA . GLY A 1 353 ? -17.010 -10.168 15.396 1.00 64.50 353 GLY A CA 1
ATOM 2841 C C . GLY A 1 353 ? -17.721 -11.421 14.885 1.00 64.50 353 GLY A C 1
ATOM 2842 O O . GLY A 1 353 ? -18.699 -11.877 15.472 1.00 64.50 353 GLY A O 1
ATOM 2843 N N . ASN A 1 354 ? -17.159 -12.051 13.850 1.00 65.31 354 ASN A N 1
ATOM 2844 C CA . ASN A 1 354 ? -17.536 -13.411 13.438 1.00 65.31 354 ASN A CA 1
ATOM 2845 C C . ASN A 1 354 ? -16.957 -14.501 14.367 1.00 65.31 354 ASN A C 1
ATOM 2847 O O . ASN A 1 354 ? -17.236 -15.684 14.177 1.00 65.31 354 ASN A O 1
ATOM 2851 N N . ASP A 1 355 ? -16.141 -14.115 15.354 1.00 81.50 355 ASP A N 1
ATOM 2852 C CA . ASP A 1 355 ? -15.515 -15.024 16.311 1.00 81.50 355 ASP A CA 1
ATOM 2853 C C . ASP A 1 355 ? -16.289 -15.063 17.637 1.00 81.50 355 ASP A C 1
ATOM 2855 O O . ASP A 1 355 ? -16.195 -14.171 18.484 1.00 81.50 355 ASP A O 1
ATOM 2859 N N . GLU A 1 356 ? -17.033 -16.150 17.832 1.00 85.19 356 GLU A N 1
ATOM 2860 C CA . GLU A 1 356 ? -17.814 -16.418 19.043 1.00 85.19 356 GLU A CA 1
ATOM 2861 C C . GLU A 1 356 ? -16.963 -16.396 20.318 1.00 85.19 356 GLU A C 1
ATOM 2863 O O . GLU A 1 356 ? -17.442 -15.960 21.370 1.00 85.19 356 GLU A O 1
ATOM 2868 N N . ARG A 1 357 ? -15.692 -16.820 20.237 1.00 88.38 357 ARG A N 1
ATOM 2869 C CA . ARG A 1 357 ? -14.773 -16.811 21.381 1.00 88.38 357 ARG A CA 1
ATOM 2870 C C . ARG A 1 357 ? -14.524 -15.379 21.843 1.00 88.38 357 ARG A C 1
ATOM 2872 O O . ARG A 1 357 ? -14.629 -15.110 23.042 1.00 88.38 357 ARG A O 1
ATOM 2879 N N . ARG A 1 358 ? -14.249 -14.461 20.910 1.00 89.25 358 ARG A N 1
ATOM 2880 C CA . ARG A 1 358 ? -14.001 -13.044 21.223 1.00 89.25 358 ARG A CA 1
ATOM 2881 C C . ARG A 1 358 ? -15.235 -12.388 21.830 1.00 89.25 358 ARG A C 1
ATOM 2883 O O . ARG A 1 358 ? -15.117 -11.728 22.859 1.00 89.25 358 ARG A O 1
ATOM 2890 N N . VAL A 1 359 ? -16.425 -12.659 21.286 1.00 89.94 359 VAL A N 1
ATOM 2891 C CA . VAL A 1 359 ? -17.690 -12.162 21.857 1.00 89.94 359 VAL A CA 1
ATOM 2892 C C . VAL A 1 359 ? -17.845 -12.616 23.313 1.00 89.94 359 VAL A C 1
ATOM 2894 O O . VAL A 1 359 ? -18.114 -11.802 24.197 1.00 89.94 359 VAL A O 1
ATOM 2897 N N . HIS A 1 360 ? -17.634 -13.904 23.602 1.00 90.12 360 HIS A N 1
ATOM 2898 C CA . HIS A 1 360 ? -17.746 -14.431 24.969 1.00 90.12 360 HIS A CA 1
ATOM 2899 C C . HIS A 1 360 ? -16.718 -13.821 25.926 1.00 90.12 360 HIS A C 1
ATOM 2901 O O . HIS A 1 360 ? -17.053 -13.523 27.074 1.00 90.12 360 HIS A O 1
ATOM 2907 N N . GLN A 1 361 ? -15.483 -13.614 25.469 1.00 91.38 361 GLN A N 1
ATOM 2908 C CA . GLN A 1 361 ? -14.430 -13.001 26.277 1.00 91.38 361 GLN A CA 1
ATOM 2909 C C . GLN A 1 361 ? -14.719 -11.526 26.583 1.00 91.38 361 GLN A C 1
ATOM 2911 O O . GLN A 1 361 ? -14.519 -11.105 27.723 1.00 91.38 361 GLN A O 1
ATOM 2916 N N . VAL A 1 362 ? -15.256 -10.768 25.621 1.00 92.56 362 VAL A N 1
ATOM 2917 C CA . VAL A 1 362 ? -15.673 -9.372 25.833 1.00 92.56 362 VAL A CA 1
ATOM 2918 C C . VAL A 1 362 ? -16.825 -9.288 26.832 1.00 92.56 362 VAL A C 1
ATOM 2920 O O . VAL A 1 362 ? -16.753 -8.504 27.775 1.00 92.56 362 VAL A O 1
ATOM 2923 N N . VAL A 1 363 ? -17.849 -10.139 26.708 1.00 91.94 363 VAL A N 1
ATOM 2924 C CA . VAL A 1 363 ? -18.955 -10.194 27.685 1.00 91.94 363 VAL A CA 1
ATOM 2925 C C . VAL A 1 363 ? -18.430 -10.488 29.094 1.00 91.94 363 VAL A C 1
ATOM 2927 O O . VAL A 1 363 ? -18.809 -9.820 30.056 1.00 91.94 363 VAL A O 1
ATOM 2930 N N . ALA A 1 364 ? -17.513 -11.449 29.229 1.00 91.38 364 ALA A N 1
ATOM 2931 C CA . ALA A 1 364 ? -16.898 -11.767 30.515 1.00 91.38 364 ALA A CA 1
ATOM 2932 C C . ALA A 1 364 ? -16.043 -10.613 31.074 1.00 91.38 364 ALA A C 1
ATOM 2934 O O . ALA A 1 364 ? -15.967 -10.452 32.296 1.00 91.38 364 ALA A O 1
ATOM 2935 N N . ALA A 1 365 ? -15.405 -9.821 30.208 1.00 91.12 365 ALA A N 1
ATOM 2936 C CA . ALA A 1 365 ? -14.651 -8.636 30.602 1.00 91.12 365 ALA A CA 1
ATOM 2937 C C . ALA A 1 365 ? -15.581 -7.514 31.087 1.00 91.12 365 ALA A C 1
ATOM 2939 O O . ALA A 1 365 ? -15.397 -7.033 32.202 1.00 91.12 365 ALA A O 1
ATOM 2940 N N . LEU A 1 366 ? -16.630 -7.174 30.329 1.00 92.25 366 LEU A N 1
ATOM 2941 C CA . LEU A 1 366 ? -17.621 -6.147 30.690 1.00 92.25 366 LEU A CA 1
ATOM 2942 C C . LEU A 1 366 ? -18.362 -6.464 31.997 1.00 92.25 366 LEU A C 1
ATOM 2944 O O . LEU A 1 366 ? -18.692 -5.565 32.772 1.00 92.25 366 LEU A O 1
ATOM 2948 N N . LEU A 1 367 ? -18.587 -7.750 32.287 1.00 91.50 367 LEU A N 1
ATOM 2949 C CA . LEU A 1 367 ? -19.180 -8.173 33.555 1.00 91.50 367 LEU A CA 1
ATOM 2950 C C . LEU A 1 367 ? -18.310 -7.770 34.754 1.00 91.50 367 LEU A C 1
ATOM 2952 O O . LEU A 1 367 ? -18.834 -7.328 35.775 1.00 91.50 367 LEU A O 1
ATOM 2956 N N . LYS A 1 368 ? -16.985 -7.883 34.625 1.00 89.25 368 LYS A N 1
ATOM 2957 C CA . LYS A 1 368 ? -16.025 -7.590 35.702 1.00 89.25 368 LYS A CA 1
ATOM 2958 C C . LYS A 1 368 ? -15.567 -6.136 35.731 1.00 89.25 368 LYS A C 1
ATOM 2960 O O . LYS A 1 368 ? -15.193 -5.652 36.792 1.00 89.25 368 LYS A O 1
ATOM 2965 N N . ALA A 1 369 ? -15.561 -5.477 34.581 1.00 89.56 369 ALA A N 1
ATOM 2966 C CA . ALA A 1 369 ? -15.095 -4.112 34.444 1.00 89.56 369 ALA A CA 1
ATOM 2967 C C . ALA A 1 369 ? -16.074 -3.112 35.076 1.00 89.56 369 ALA A C 1
ATOM 2969 O O . ALA A 1 369 ? -17.283 -3.360 35.166 1.00 89.56 369 ALA A O 1
ATOM 2970 N N . ASN A 1 370 ? -15.539 -1.969 35.497 1.00 88.81 370 ASN A N 1
ATOM 2971 C CA . ASN A 1 370 ? -16.331 -0.829 35.932 1.00 88.81 370 ASN A CA 1
ATOM 2972 C C . ASN A 1 370 ? -16.733 -0.016 34.692 1.00 88.81 370 ASN A C 1
ATOM 2974 O O . ASN A 1 370 ? -15.910 0.688 34.109 1.00 88.81 370 ASN A O 1
ATOM 2978 N N . VAL A 1 371 ? -17.974 -0.210 34.253 1.00 91.62 371 VAL A N 1
ATOM 2979 C CA . VAL A 1 371 ? -18.571 0.392 33.053 1.00 91.62 371 VAL A CA 1
ATOM 2980 C C . VAL A 1 371 ? -19.816 1.128 33.514 1.00 91.62 371 VAL A C 1
ATOM 2982 O O . VAL A 1 371 ? -20.565 0.594 34.335 1.00 91.62 371 VAL A O 1
ATOM 2985 N N . THR A 1 372 ? -20.037 2.337 33.011 1.00 92.06 372 THR A N 1
ATOM 2986 C CA . THR A 1 372 ? -21.176 3.162 33.427 1.00 92.06 372 THR A CA 1
ATOM 2987 C C . THR A 1 372 ? -22.480 2.695 32.777 1.00 92.06 372 THR A C 1
ATOM 2989 O O . THR A 1 372 ? -22.486 2.087 31.703 1.00 92.06 372 THR A O 1
ATOM 2992 N N . LEU A 1 373 ? -23.617 2.998 33.414 1.00 91.31 373 LEU A N 1
ATOM 2993 C CA . LEU A 1 373 ? -24.933 2.684 32.848 1.00 91.31 373 LEU A CA 1
ATOM 2994 C C . LEU A 1 373 ? -25.141 3.393 31.500 1.00 91.31 373 LEU A C 1
ATOM 2996 O O . LEU A 1 373 ? -25.641 2.791 30.551 1.00 91.31 373 LEU A O 1
ATOM 3000 N N . GLU A 1 374 ? -24.697 4.649 31.400 1.00 91.31 374 GLU A N 1
ATOM 3001 C CA . GLU A 1 374 ? -24.803 5.443 30.176 1.00 91.31 374 GLU A CA 1
ATOM 3002 C C . GLU A 1 374 ? -24.079 4.771 29.002 1.00 91.31 374 GLU A C 1
ATOM 3004 O O . GLU A 1 374 ? -24.630 4.699 27.905 1.00 91.31 374 GLU A O 1
ATOM 3009 N N . GLN A 1 375 ? -22.889 4.205 29.230 1.00 92.12 375 GLN A N 1
ATOM 3010 C CA . GLN A 1 375 ? -22.152 3.452 28.212 1.00 92.12 375 GLN A CA 1
ATOM 3011 C C . GLN A 1 375 ? -22.923 2.208 27.748 1.00 92.12 375 GLN A C 1
ATOM 3013 O O . GLN A 1 375 ? -23.054 1.975 26.544 1.00 92.12 375 GLN A O 1
ATOM 3018 N N . PHE A 1 376 ? -23.485 1.418 28.671 1.00 93.69 376 PHE A N 1
ATOM 3019 C CA . PHE A 1 376 ? -24.287 0.245 28.298 1.00 93.69 376 PHE A CA 1
ATOM 3020 C C . PHE A 1 376 ? -25.517 0.618 27.461 1.00 93.69 376 PHE A C 1
ATOM 3022 O O . PHE A 1 376 ? -25.801 -0.043 26.456 1.00 93.69 376 PHE A O 1
ATOM 3029 N N . GLN A 1 377 ? -26.211 1.690 27.846 1.00 91.56 377 GLN A N 1
ATOM 3030 C CA . GLN A 1 377 ? -27.407 2.177 27.161 1.00 91.56 377 GLN A CA 1
ATOM 3031 C C . GLN A 1 377 ? -27.080 2.774 25.789 1.00 91.56 377 GLN A C 1
ATOM 3033 O O . GLN A 1 377 ? -27.733 2.436 24.802 1.00 91.56 377 GLN A O 1
ATOM 3038 N N . ARG A 1 378 ? -26.032 3.604 25.692 1.00 91.00 378 ARG A N 1
ATOM 3039 C CA . ARG A 1 378 ? -25.595 4.247 24.441 1.00 91.00 378 ARG A CA 1
ATOM 3040 C C . ARG A 1 378 ? -25.280 3.228 23.345 1.00 91.00 378 ARG A C 1
ATOM 3042 O O . ARG A 1 378 ? -25.571 3.473 22.177 1.00 91.00 378 ARG A O 1
ATOM 3049 N N . HIS A 1 379 ? -24.717 2.078 23.715 1.00 89.56 379 HIS A N 1
ATOM 3050 C CA . HIS A 1 379 ? -24.363 1.014 22.770 1.00 89.56 379 HIS A CA 1
ATOM 3051 C C . HIS A 1 379 ? -25.436 -0.061 22.585 1.00 89.56 379 HIS A C 1
ATOM 3053 O O . HIS A 1 379 ? -25.236 -0.970 21.770 1.00 89.56 379 HIS A O 1
ATOM 3059 N N . ASP A 1 380 ? -26.564 0.058 23.284 1.00 90.62 380 ASP A N 1
ATOM 3060 C CA . ASP A 1 380 ? -27.684 -0.881 23.243 1.00 90.62 380 ASP A CA 1
ATOM 3061 C C . ASP A 1 380 ? -27.256 -2.340 23.510 1.00 90.62 380 ASP A C 1
ATOM 3063 O O . ASP A 1 380 ? -27.610 -3.286 22.795 1.00 90.62 380 ASP A O 1
ATOM 3067 N N . ILE A 1 381 ? -26.412 -2.518 24.534 1.00 92.25 381 ILE A N 1
ATOM 3068 C CA . ILE A 1 381 ? -25.817 -3.819 24.871 1.00 92.25 381 ILE A CA 1
ATOM 3069 C C . ILE A 1 381 ? -26.895 -4.841 25.235 1.00 92.25 381 ILE A C 1
ATOM 3071 O O . ILE A 1 381 ? -26.820 -5.993 24.807 1.00 92.25 381 ILE A O 1
ATOM 3075 N N . THR A 1 382 ? -27.929 -4.434 25.967 1.00 90.00 382 THR A N 1
ATOM 3076 C CA . THR A 1 382 ? -29.008 -5.323 26.412 1.00 90.00 382 THR A CA 1
ATOM 3077 C C . THR A 1 382 ? -29.756 -5.939 25.227 1.00 90.00 382 THR A C 1
ATOM 3079 O O . THR A 1 382 ? -29.938 -7.160 25.185 1.00 90.00 382 THR A O 1
ATOM 3082 N N . ASN A 1 383 ? -30.112 -5.140 24.211 1.00 89.00 383 ASN A N 1
ATOM 3083 C CA . ASN A 1 383 ? -30.759 -5.661 23.004 1.00 89.00 383 ASN A CA 1
ATOM 3084 C C . ASN A 1 383 ? -29.823 -6.558 22.192 1.00 89.00 383 ASN A C 1
ATOM 3086 O O . ASN A 1 383 ? -30.263 -7.601 21.705 1.00 89.00 383 ASN A O 1
ATOM 3090 N N . PHE A 1 384 ? -28.538 -6.203 22.076 1.00 90.00 384 PHE A N 1
ATOM 3091 C CA . PHE A 1 384 ? -27.552 -7.062 21.417 1.00 90.00 384 PHE A CA 1
ATOM 3092 C C . PHE A 1 384 ? -27.482 -8.448 22.083 1.00 90.00 384 PHE A C 1
ATOM 3094 O O . PHE A 1 384 ? -27.648 -9.471 21.414 1.00 90.00 384 PHE A O 1
ATOM 3101 N N . LEU A 1 385 ? -27.311 -8.500 23.409 1.00 89.56 385 LEU A N 1
ATOM 3102 C CA . LEU A 1 385 ? -27.222 -9.757 24.162 1.00 89.56 385 LEU A CA 1
ATOM 3103 C C . LEU A 1 385 ? -28.521 -10.571 24.070 1.00 89.56 385 LEU A C 1
ATOM 3105 O O . LEU A 1 385 ? -28.478 -11.803 24.000 1.00 89.56 385 LEU A O 1
ATOM 3109 N N . ALA A 1 386 ? -29.673 -9.896 24.030 1.00 86.44 386 ALA A N 1
ATOM 3110 C CA . ALA A 1 386 ? -30.977 -10.526 23.862 1.00 86.44 386 ALA A CA 1
ATOM 3111 C C . ALA A 1 386 ? -31.186 -11.117 22.459 1.00 86.44 386 ALA A C 1
ATOM 3113 O O . ALA A 1 386 ? -31.936 -12.081 22.315 1.00 86.44 386 ALA A O 1
ATOM 3114 N N . GLN A 1 387 ? -30.541 -10.581 21.425 1.00 87.19 387 GLN A N 1
ATOM 3115 C CA . GLN A 1 387 ? -30.657 -11.080 20.051 1.00 87.19 387 GLN A CA 1
ATOM 3116 C C . GLN A 1 387 ? -29.569 -12.100 19.695 1.00 87.19 387 GLN A C 1
ATOM 3118 O O . GLN A 1 387 ? -29.736 -12.865 18.744 1.00 87.19 387 GLN A O 1
ATOM 3123 N N . TYR A 1 388 ? -28.486 -12.172 20.475 1.00 87.75 388 TYR A N 1
ATOM 3124 C CA . TYR A 1 388 ? -27.381 -13.080 20.193 1.00 87.75 388 TYR A CA 1
ATOM 3125 C C . TYR A 1 388 ? -27.827 -14.560 20.260 1.00 87.75 388 TYR A C 1
ATOM 3127 O O . TYR A 1 388 ? -28.454 -14.976 21.244 1.00 87.75 388 TYR A O 1
ATOM 3135 N N . PRO A 1 389 ? -27.522 -15.388 19.240 1.00 84.25 389 PRO A N 1
ATOM 3136 C CA . PRO A 1 389 ? -28.066 -16.744 19.123 1.00 84.25 389 PRO A CA 1
ATOM 3137 C C . PRO A 1 389 ? -27.450 -17.751 20.107 1.00 84.25 389 PRO A C 1
ATOM 3139 O O . PRO A 1 389 ? -28.110 -18.714 20.492 1.00 84.25 389 PRO A O 1
ATOM 3142 N N . LYS A 1 390 ? -26.202 -17.540 20.544 1.00 84.25 390 LYS A N 1
ATOM 3143 C CA . LYS A 1 390 ? -25.449 -18.462 21.416 1.00 84.25 390 LYS A CA 1
ATOM 3144 C C . LYS A 1 390 ? -25.172 -17.850 22.789 1.00 84.25 390 LYS A C 1
ATOM 3146 O O . LYS A 1 390 ? -24.027 -17.577 23.150 1.00 84.25 390 LYS A O 1
ATOM 3151 N N . ARG A 1 391 ? -26.241 -17.601 23.548 1.00 81.88 391 ARG A N 1
ATOM 3152 C CA . ARG A 1 391 ? -26.157 -16.988 24.884 1.00 81.88 391 ARG A CA 1
ATOM 3153 C C . ARG A 1 391 ? -25.571 -17.968 25.894 1.00 81.88 391 ARG A C 1
ATOM 3155 O O . ARG A 1 391 ? -25.961 -19.133 25.938 1.00 81.88 391 ARG A O 1
ATOM 3162 N N . THR A 1 392 ? -24.669 -17.476 26.734 1.00 87.62 392 THR A N 1
ATOM 3163 C CA . THR A 1 392 ? -24.107 -18.227 27.865 1.00 87.62 392 THR A CA 1
ATOM 3164 C C . THR A 1 392 ? -24.587 -17.633 29.188 1.00 87.62 392 THR A C 1
ATOM 3166 O O . THR A 1 392 ? -25.232 -16.586 29.212 1.00 87.62 392 THR A O 1
ATOM 3169 N N . VAL A 1 393 ? -24.254 -18.275 30.311 1.00 89.19 393 VAL A N 1
ATOM 3170 C CA . VAL A 1 393 ? -24.578 -17.753 31.651 1.00 89.19 393 VAL A CA 1
ATOM 3171 C C . VAL A 1 393 ? -24.009 -16.342 31.856 1.00 89.19 393 VAL A C 1
ATOM 3173 O O . VAL A 1 393 ? -24.674 -15.504 32.451 1.00 89.19 393 VAL A O 1
ATOM 3176 N N . TYR A 1 394 ? -22.836 -16.035 31.294 1.00 90.75 394 TYR A N 1
ATOM 3177 C CA . TYR A 1 394 ? -22.241 -14.696 31.384 1.00 90.75 394 TYR A CA 1
ATOM 3178 C C . TYR A 1 394 ? -23.084 -13.605 30.717 1.00 90.75 394 TYR A C 1
ATOM 3180 O O . TYR A 1 394 ? -23.045 -12.465 31.161 1.00 90.75 394 TYR A O 1
ATOM 3188 N N . PHE A 1 395 ? -23.862 -13.945 29.686 1.00 91.88 395 PHE A N 1
ATOM 3189 C CA . PHE A 1 395 ? -24.740 -12.987 29.009 1.00 91.88 395 PHE A CA 1
ATOM 3190 C C . PHE A 1 395 ? -25.897 -12.609 29.923 1.00 91.88 395 PHE A C 1
ATOM 3192 O O . PHE A 1 395 ? -26.213 -11.434 30.049 1.00 91.88 395 PHE A O 1
ATOM 3199 N N . VAL A 1 396 ? -26.493 -13.608 30.582 1.00 89.94 396 VAL A N 1
ATOM 3200 C CA . VAL A 1 396 ? -27.573 -13.393 31.552 1.00 89.94 396 VAL A CA 1
ATOM 3201 C C . VAL A 1 396 ? -27.062 -12.552 32.718 1.00 89.94 396 VAL A C 1
ATOM 3203 O O . VAL A 1 396 ? -27.654 -11.530 33.020 1.00 89.94 396 VAL A O 1
ATOM 3206 N N . LEU A 1 397 ? -25.900 -12.899 33.279 1.00 92.88 397 LEU A N 1
ATOM 3207 C CA . LEU A 1 397 ? -25.301 -12.140 34.380 1.00 92.88 397 LEU A CA 1
ATOM 3208 C C . LEU A 1 397 ? -24.959 -10.692 34.005 1.00 92.88 397 LEU A C 1
ATOM 3210 O O . LEU A 1 397 ? -25.047 -9.810 34.851 1.00 92.88 397 LEU A O 1
ATOM 3214 N N . LEU A 1 398 ? -24.543 -10.437 32.761 1.00 93.19 398 LEU A N 1
ATOM 3215 C CA . LEU A 1 398 ? -24.278 -9.073 32.303 1.00 93.19 398 LEU A CA 1
ATOM 3216 C C . LEU A 1 398 ? -25.577 -8.277 32.138 1.00 93.19 398 LEU A C 1
ATOM 3218 O O . LEU A 1 398 ? -25.607 -7.106 32.492 1.00 93.19 398 LEU A O 1
ATOM 3222 N N . VAL A 1 399 ? -26.644 -8.909 31.644 1.00 92.12 399 VAL A N 1
ATOM 3223 C CA . VAL A 1 399 ? -27.976 -8.292 31.582 1.00 92.12 399 VAL A CA 1
ATOM 3224 C C . VAL A 1 399 ? -28.497 -7.982 32.988 1.00 92.12 399 VAL A C 1
ATOM 3226 O O . VAL A 1 399 ? -28.932 -6.861 33.222 1.00 92.12 399 VAL A O 1
ATOM 3229 N N . ASP A 1 400 ? -28.380 -8.923 33.928 1.00 92.44 400 ASP A N 1
ATOM 3230 C CA . ASP A 1 400 ? -28.779 -8.719 35.326 1.00 92.44 400 ASP A CA 1
ATOM 3231 C C . ASP A 1 400 ? -27.993 -7.559 35.960 1.00 92.44 400 ASP A C 1
ATOM 3233 O O . ASP A 1 400 ? -28.592 -6.667 36.549 1.00 92.44 400 ASP A O 1
ATOM 3237 N N . LYS A 1 401 ? -26.669 -7.492 35.738 1.00 93.50 401 LYS A N 1
ATOM 3238 C CA . LYS A 1 401 ? -25.832 -6.361 36.176 1.00 93.50 401 LYS A CA 1
ATOM 3239 C C . LYS A 1 401 ? -26.347 -5.020 35.643 1.00 93.50 401 LYS A C 1
ATOM 3241 O O . LYS A 1 401 ? -26.341 -4.041 36.379 1.00 93.50 401 LYS A O 1
ATOM 3246 N N . ILE A 1 402 ? -26.749 -4.954 34.372 1.00 93.19 402 ILE A N 1
ATOM 3247 C CA . ILE A 1 402 ? -27.271 -3.714 33.779 1.00 93.19 402 ILE A CA 1
ATOM 3248 C C . ILE A 1 402 ? -28.605 -3.336 34.432 1.00 93.19 402 ILE A C 1
ATOM 3250 O O . ILE A 1 402 ? -28.787 -2.172 34.774 1.00 93.19 402 ILE A O 1
ATOM 3254 N N . TYR A 1 403 ? -29.502 -4.298 34.663 1.00 92.06 403 TYR A N 1
ATOM 3255 C CA . TYR A 1 403 ? -30.774 -4.033 35.341 1.00 92.06 403 TYR A CA 1
ATOM 3256 C C . TYR A 1 403 ? -30.593 -3.572 36.788 1.00 92.06 403 TYR A C 1
ATOM 3258 O O . TYR A 1 403 ? -31.240 -2.611 37.193 1.00 92.06 403 TYR A O 1
ATOM 3266 N N . ASP A 1 404 ? -29.671 -4.178 37.539 1.00 92.31 404 ASP A N 1
ATOM 3267 C CA . ASP A 1 404 ? -29.347 -3.733 38.899 1.00 92.31 404 ASP A CA 1
ATOM 3268 C C . ASP A 1 404 ? -28.886 -2.260 38.900 1.00 92.31 404 ASP A C 1
ATOM 3270 O O . ASP A 1 404 ? -29.313 -1.466 39.737 1.00 92.31 404 ASP A O 1
ATOM 3274 N N . MET A 1 405 ? -28.076 -1.858 37.912 1.00 92.62 405 MET A N 1
ATOM 3275 C CA . MET A 1 405 ? -27.642 -0.464 37.749 1.00 92.62 405 MET A CA 1
ATOM 3276 C C . MET A 1 405 ? -28.797 0.482 37.377 1.00 92.62 405 MET A C 1
ATOM 3278 O O . MET A 1 405 ? -28.826 1.624 37.839 1.00 92.62 405 MET A O 1
ATOM 3282 N N . GLU A 1 406 ? -29.742 0.038 36.541 1.00 90.81 406 GLU A N 1
ATOM 3283 C CA . GLU A 1 406 ? -30.946 0.810 36.196 1.00 90.81 406 GLU A CA 1
ATOM 3284 C C . GLU A 1 406 ? -31.843 1.035 37.419 1.00 90.81 406 GLU A C 1
ATOM 3286 O O . GLU A 1 406 ? -32.321 2.153 37.635 1.00 90.81 406 GLU A O 1
ATOM 3291 N N . ASP A 1 407 ? -32.019 0.006 38.250 1.00 88.81 407 ASP A N 1
ATOM 3292 C CA . ASP A 1 407 ? -32.805 0.074 39.481 1.00 88.81 407 ASP A CA 1
ATOM 3293 C C . ASP A 1 407 ? -32.157 1.000 40.526 1.00 88.81 407 ASP A C 1
ATOM 3295 O O . ASP A 1 407 ? -32.854 1.781 41.181 1.00 88.81 407 ASP A O 1
ATOM 3299 N N . GLU A 1 408 ? -30.829 0.966 40.671 1.00 87.94 408 GLU A N 1
ATOM 3300 C CA . GLU A 1 408 ? -30.081 1.882 41.543 1.00 87.94 408 GLU A CA 1
ATOM 3301 C C . GLU A 1 408 ? -30.184 3.344 41.074 1.00 87.94 408 GLU A C 1
ATOM 3303 O O . GLU A 1 408 ? -30.370 4.263 41.885 1.00 87.94 408 GLU A O 1
ATOM 3308 N N . PHE A 1 409 ? -30.120 3.578 39.761 1.00 83.06 409 PHE A N 1
ATOM 3309 C CA . PHE A 1 409 ? -30.290 4.910 39.179 1.00 83.06 409 PHE A CA 1
ATOM 3310 C C . PHE A 1 409 ? -31.717 5.441 39.384 1.00 83.06 409 PHE A C 1
ATOM 3312 O O . PHE A 1 409 ? -31.910 6.588 39.786 1.00 83.06 409 PHE A O 1
ATOM 3319 N N . ALA A 1 410 ? -32.732 4.595 39.194 1.00 79.12 410 ALA A N 1
ATOM 3320 C CA . ALA A 1 410 ? -34.132 4.964 39.401 1.00 79.12 410 ALA A CA 1
ATOM 3321 C C . ALA A 1 410 ? -34.476 5.296 40.867 1.00 79.12 410 ALA A C 1
ATOM 3323 O O . ALA A 1 410 ? -35.465 5.978 41.121 1.00 79.12 410 ALA A O 1
ATOM 3324 N N . GLN A 1 411 ? -33.684 4.821 41.834 1.00 73.69 411 GLN A N 1
ATOM 3325 C CA . GLN A 1 411 ? -33.850 5.131 43.260 1.00 73.69 411 GLN A CA 1
ATOM 3326 C C . GLN A 1 411 ? -33.123 6.411 43.702 1.00 73.69 411 GLN A C 1
ATOM 3328 O O . GLN A 1 411 ? -33.384 6.912 44.798 1.00 73.69 411 GLN A O 1
ATOM 3333 N N . THR A 1 412 ? -32.192 6.920 42.891 1.00 67.69 412 THR A N 1
ATOM 3334 C CA . THR A 1 412 ? -31.357 8.092 43.212 1.00 67.69 412 THR A CA 1
ATOM 3335 C C . THR A 1 412 ? -31.817 9.387 42.534 1.00 67.69 412 THR A C 1
ATOM 3337 O O . THR A 1 412 ? -31.400 10.466 42.966 1.00 67.69 412 THR A O 1
ATOM 3340 N N . VAL A 1 413 ? -32.699 9.291 41.533 1.00 53.03 413 VAL A N 1
ATOM 3341 C CA . VAL A 1 413 ? -33.424 10.398 40.874 1.00 53.03 413 VAL A CA 1
ATOM 3342 C C . VAL A 1 413 ? -34.816 10.545 41.476 1.00 53.03 413 VAL A C 1
ATOM 3344 O O . VAL A 1 413 ? -35.238 11.706 41.695 1.00 53.03 413 VAL A O 1
#

Organism: Caenorhabditis brenneri (NCBI:txid135651)

Secondary structure (DSSP, 8-state):
--HHHHHHHHHHHHHHTT-HHHHHHHHHHHTTSPPPTTHHHHHHHTTHHHHHHB-TTSSBPP--HHHHHHHHHHHHHHHHHHHHHHHHHHHHHHHHHHHHHTT-SS--HHHHHHHHHHHTSS-HHHHHHHHHHHHHS---HHHHHHHHHHHHTTTTT-HHHHHHHHHHHHHHHHHHHHHHHHHHHTT----------------------------------HHHHHHHHHHHHHHHHHHHHHHHHHHHHHHHHHHHHHHT--HHHHHHHHHHTTT----HHHHHHTTHHHHHHHH-TT-HHHHHHHHHHHHHHHHHSHHHHHHHHHHHHHHHHH-SS--HHHHHHHHHHHHT---HHHHHHHHHHHHHS---HHHHHHTTHHHHHHH-SS--HHHHHHHHHHHHHHHHHHHH-

pLDDT: mean 85.86, std 15.15, range [30.56, 98.0]

Radius of gyration: 32.55 Å; chains: 1; bounding box: 81×62×102 Å

Foldseek 3Di:
DDPLLLLLLLLLLLLLLQDQVLNQVSLVVNVPDDDDPCNLLSNLLSLLLQSCQAHPVLHGGPDHPSSVVVSVVSVVVLVVVCVVCVLVLLVLQLVLQCVVQVPPPADDPLLLLLLLLQLVDPDVSSVVSSLVCLLNGDHDLVSCVVCVVSLVVCVVPDVSSVSNVVVSVVVVVVVVVVVVVVVVVVPPPDPPDDDDDDDDDDDDDDDDDDDDPDPDPDPPPVVVVVVVVVVVVVVVVSVVSSLVSVLLSLLVSQLVQLQVLDLVSNVSSLVSCVPPDRQLSSCSSSVLLNSCSVRPVVRPSSVVVNVVSVVNSCVVCVVVVVVSLVVLLVVQVVDQAQDLSSLSSLLCCLPVNPDPVSNVSSLVSLLPGHYALCSCVVSVLLVSLVPDPDHDPSSVSSNVVSVVNVVVVVVVD

InterPro domains:
  IPR009819 Pes-10 [PF07149] (1-406)

Sequence (413 aa):
MDSYQMQFFMLARIVEANNNDSITTAVQEFEKLPRKDNYTELMDKANLPFLVDFNEAGEPAANNEAAKNLIREHRLLKSIKMNEEKQVIANNFYEALIGMYQKEEEIPERTLHLLLILLGMSDEVYIKLALRLLNDLDFTMEDYETAMDGVLALQDQFPEAEALIEKIQEMQRQMEIINEILEQEEGDDREIDDAQNQSFDDFEDIDEEDESFSSVDSGFDSDSEELFMEREEAERERARRLDNAIHEVSAKVLAESIRSGDQGLTAFGLATLKGVHLPLHILQKYEIVALILKHAVHCQQALELWVKISNLQKTGMANEEEQLFDFILEDIKGSSEVSDSMMDVLVSYLKNGNDERRVHQVVAALLKANVTLEQFQRHDITNFLAQYPKRTVYFVLLVDKIYDMEDEFAQTV